Protein AF-A0A1G9J6R0-F1 (afdb_monomer_lite)

Secondary structure (DSSP, 8-state):
--HHHHHHHHS--TTHHHHHHHHHHHHHHHHTTTSS-----PPPHHHHHHHHHHHHHHHTT--HHHHS-TTS---TT--PPPEEEEEEESS--HHHHHHHHHHHHT-S---EEEEEEE--SSTHHHHHHHHH--TTEEEEE--S---HHHHHHHHHHH---SEEEEEEBTBEE-TTHHHHHHHHHHHH--SEEEEEEEEE-TTS--EEEEE-PPSP-HHHHHH---SGGGEEEEHHHHHHH---GGGTTSHHHHHHHHS-STTEEEEEEEEEEEE--SSPPHHHHHHHHHHHHHHHHHTT--EEEEE-TT-S-EEEEESS-HHHH-TTEEEEEEEEE-TTSBEEESEE-TT-PBTTTT-BTT---GGGGGGS-EE-SEE-GGGEEE-GGGHHHHHHHHSS-GGG----S-TTHHHHHHHHHHHHHHTT-EEEEEEEEEEE---

Foldseek 3Di:
DDPVVVLCPPVQPCCPVVVLVVVVVVVVVVVVPPPDADDDDADDPSVLVLLLVLLVCLVVVDDNCVSSDVSAAFDPPQHQWAEEEEEEDDPDPVVLQVQAVVLVVLASRDRYAYEYHYPDPDCPSVVVQVVVVDPSYDYDDDPPPDAPLVSVLVVLVPDPTQKYWYAYRNKHFRNHQSVLVSSCCRNQVFQKEFEWAWAADPVRPGTHQTGQDDWDWPQLLLWAPPGRNGMMGGSVLCNVQGFDPLLSLARSSLSVLPGDPVRYYYDRDHGMHDYDPDDRDPSNLVSSLVSSVVSLVVVVQAWDWDDDPPARTIDIQGVVHCCVRPVQAFKEWEFEAEPQQFGPFFAAAPVLDGPRGRPHLPDQGRSRVSQGKTWGLFTFQQGMDGDPVLQVVVCVLPVDGPVPDDDADDPCRSVSRNVSSVVSVVVRHTYMYHHVGYDYHYD

Radius of gyration: 23.38 Å; chains: 1; bounding box: 55×57×65 Å

pLDDT: mean 85.37, std 16.88, range [27.47, 98.69]

Structure (mmCIF, N/CA/C/O backbone):
data_AF-A0A1G9J6R0-F1
#
_entry.id   AF-A0A1G9J6R0-F1
#
loop_
_atom_site.group_PDB
_atom_site.id
_atom_site.type_symbol
_atom_site.label_atom_id
_atom_site.label_alt_id
_atom_site.label_comp_id
_atom_site.label_asym_id
_atom_site.label_entity_id
_atom_site.label_seq_id
_atom_site.pdbx_PDB_ins_code
_atom_site.Cartn_x
_atom_site.Cartn_y
_atom_site.Cartn_z
_atom_site.occupancy
_atom_site.B_iso_or_equiv
_atom_site.auth_seq_id
_atom_site.auth_comp_id
_atom_site.auth_asym_id
_atom_site.auth_atom_id
_atom_site.pdbx_PDB_model_num
ATOM 1 N N . MET A 1 1 ? 15.965 -35.651 -3.990 1.00 34.91 1 MET A N 1
ATOM 2 C CA . MET A 1 1 ? 14.564 -35.198 -3.801 1.00 34.91 1 MET A CA 1
ATOM 3 C C . MET A 1 1 ? 14.195 -34.378 -5.026 1.00 34.91 1 MET A C 1
ATOM 5 O O . MET A 1 1 ? 15.041 -33.604 -5.448 1.00 34.91 1 MET A O 1
ATOM 9 N N . SER A 1 2 ? 13.037 -34.594 -5.660 1.00 28.12 2 SER A N 1
ATOM 10 C CA . SER A 1 2 ? 12.699 -33.848 -6.886 1.00 28.12 2 SER A CA 1
ATOM 11 C C . SER A 1 2 ? 12.472 -32.358 -6.573 1.00 28.12 2 SER A C 1
ATOM 13 O O . SER A 1 2 ? 12.032 -32.053 -5.461 1.00 28.12 2 SER A O 1
ATOM 15 N N . PRO A 1 3 ? 12.707 -31.434 -7.525 1.00 33.81 3 PRO A N 1
ATOM 16 C CA . PRO A 1 3 ? 12.384 -30.007 -7.370 1.00 33.81 3 PRO A CA 1
ATOM 17 C C . PRO A 1 3 ? 10.922 -29.776 -6.937 1.00 33.81 3 PRO A C 1
ATOM 19 O O . PRO A 1 3 ? 10.623 -28.934 -6.096 1.00 33.81 3 PRO A O 1
ATOM 22 N N . ILE A 1 4 ? 10.016 -30.647 -7.397 1.00 36.84 4 ILE A N 1
ATOM 23 C CA . ILE A 1 4 ? 8.587 -30.677 -7.041 1.00 36.84 4 ILE A CA 1
ATOM 24 C C . ILE A 1 4 ? 8.351 -31.043 -5.558 1.00 36.84 4 ILE A C 1
ATOM 26 O O . ILE A 1 4 ? 7.347 -30.668 -4.958 1.00 36.84 4 ILE A O 1
ATOM 30 N N . GLY A 1 5 ? 9.284 -31.745 -4.915 1.00 27.47 5 GLY A N 1
ATOM 31 C CA . GLY A 1 5 ? 9.237 -32.024 -3.479 1.00 27.47 5 GLY A CA 1
ATOM 32 C C . GLY A 1 5 ? 9.524 -30.797 -2.605 1.00 27.47 5 GLY A C 1
ATOM 33 O O . GLY A 1 5 ? 8.949 -30.687 -1.524 1.00 27.47 5 GLY A O 1
ATOM 34 N N . MET A 1 6 ? 10.350 -29.852 -3.075 1.00 37.12 6 MET A N 1
ATOM 35 C CA . MET A 1 6 ? 10.594 -28.577 -2.378 1.00 37.12 6 MET A CA 1
ATOM 36 C C . MET A 1 6 ? 9.398 -27.621 -2.491 1.00 37.12 6 MET A C 1
ATOM 38 O O . MET A 1 6 ? 9.061 -26.964 -1.502 1.00 37.12 6 MET A O 1
ATOM 42 N N . ILE A 1 7 ? 8.688 -27.635 -3.632 1.00 38.56 7 ILE A N 1
ATOM 43 C CA . ILE A 1 7 ? 7.380 -26.970 -3.821 1.00 38.56 7 ILE A CA 1
ATOM 44 C C . ILE A 1 7 ? 6.428 -27.371 -2.686 1.00 38.56 7 ILE A C 1
ATOM 46 O O . ILE A 1 7 ? 5.790 -26.531 -2.056 1.00 38.56 7 ILE A O 1
ATOM 50 N N . ARG A 1 8 ? 6.397 -28.660 -2.338 1.00 38.09 8 ARG A N 1
ATOM 51 C CA . ARG A 1 8 ? 5.442 -29.208 -1.372 1.00 38.09 8 ARG A CA 1
ATOM 52 C C . ARG A 1 8 ? 5.692 -28.827 0.089 1.00 38.09 8 ARG A C 1
ATOM 54 O O . ARG A 1 8 ? 4.780 -29.006 0.883 1.00 38.09 8 ARG A O 1
ATOM 61 N N . ASN A 1 9 ? 6.870 -28.314 0.447 1.00 32.31 9 ASN A N 1
ATOM 62 C CA . ASN A 1 9 ? 7.177 -27.873 1.817 1.00 32.31 9 ASN A CA 1
ATOM 63 C C . ASN A 1 9 ? 7.265 -26.346 1.960 1.00 32.31 9 ASN A C 1
ATOM 65 O O . ASN A 1 9 ? 7.097 -25.849 3.070 1.00 32.31 9 ASN A O 1
ATOM 69 N N . LYS A 1 10 ? 7.491 -25.597 0.869 1.00 39.00 10 LYS A N 1
ATOM 70 C CA . LYS A 1 10 ? 7.489 -24.122 0.892 1.00 39.00 10 LYS A CA 1
ATOM 71 C C . LYS A 1 10 ? 6.148 -23.501 0.473 1.00 39.00 10 LYS A C 1
ATOM 73 O O . LYS A 1 10 ? 5.807 -22.447 0.992 1.00 39.00 10 LYS A O 1
ATOM 78 N N . ILE A 1 11 ? 5.367 -24.153 -0.398 1.00 37.03 11 ILE A N 1
ATOM 79 C CA . ILE A 1 11 ? 4.126 -23.591 -0.979 1.00 37.03 11 ILE A CA 1
ATOM 80 C C . ILE A 1 11 ? 2.847 -24.121 -0.288 1.00 37.03 11 ILE A C 1
ATOM 82 O O . ILE A 1 11 ? 1.779 -23.531 -0.415 1.00 37.03 11 ILE A O 1
ATOM 86 N N . THR A 1 12 ? 2.914 -25.197 0.507 1.00 30.14 12 THR A N 1
ATOM 87 C CA . THR A 1 12 ? 1.720 -25.822 1.131 1.00 30.14 12 THR A CA 1
ATOM 88 C C . THR A 1 12 ? 1.207 -25.160 2.403 1.00 30.14 12 THR A C 1
ATOM 90 O O . THR A 1 12 ? 0.234 -25.650 2.983 1.00 30.14 12 THR A O 1
ATOM 93 N N . SER A 1 13 ? 1.764 -24.037 2.853 1.00 30.78 13 SER A N 1
ATOM 94 C CA . SER A 1 13 ? 1.116 -23.322 3.943 1.00 30.78 13 SER A CA 1
ATOM 95 C C . SER A 1 13 ? 0.007 -22.432 3.369 1.00 30.78 13 SER A C 1
ATOM 97 O O . SER A 1 13 ? 0.183 -21.267 3.057 1.00 30.78 13 SER A O 1
ATOM 99 N N . ALA A 1 14 ? -1.224 -22.944 3.375 1.00 28.17 14 ALA A N 1
ATOM 100 C CA . ALA A 1 14 ? -2.403 -22.089 3.561 1.00 28.17 14 ALA A CA 1
ATOM 101 C C . ALA A 1 14 ? -2.305 -21.270 4.879 1.00 28.17 14 ALA A C 1
ATOM 103 O O . ALA A 1 14 ? -3.072 -20.342 5.112 1.00 28.17 14 ALA A O 1
ATOM 104 N N . GLY A 1 15 ? -1.305 -21.578 5.717 1.00 28.19 15 GLY A N 1
ATOM 105 C CA . GLY A 1 15 ? -0.761 -20.734 6.773 1.00 28.19 15 GLY A CA 1
ATOM 106 C C . GLY A 1 15 ? 0.322 -19.724 6.354 1.00 28.19 15 GLY A C 1
ATOM 107 O O . GLY A 1 15 ? 0.901 -19.151 7.261 1.00 28.19 15 GLY A O 1
ATOM 108 N N . ALA A 1 16 ? 0.612 -19.469 5.069 1.00 36.78 16 ALA A N 1
ATOM 109 C CA . ALA A 1 16 ? 1.646 -18.526 4.602 1.00 36.78 16 ALA A CA 1
ATOM 110 C C . ALA A 1 16 ? 1.308 -17.075 4.951 1.00 36.78 16 ALA A C 1
ATOM 112 O O . ALA A 1 16 ? 2.159 -16.378 5.487 1.00 36.78 16 ALA A O 1
ATOM 113 N N . LYS A 1 17 ? 0.037 -16.662 4.810 1.00 35.50 17 LYS A N 1
ATOM 114 C CA . LYS A 1 17 ? -0.432 -15.379 5.368 1.00 35.50 17 LYS A CA 1
ATOM 115 C C . LYS A 1 17 ? -0.157 -15.300 6.865 1.00 35.50 17 LYS A C 1
ATOM 117 O O . LYS A 1 17 ? 0.331 -14.295 7.359 1.00 35.50 17 LYS A O 1
ATOM 122 N N . GLY A 1 18 ? -0.414 -16.396 7.579 1.00 28.22 18 GLY A N 1
ATOM 123 C CA . GLY A 1 18 ? -0.144 -16.486 9.004 1.00 28.22 18 GLY A CA 1
ATOM 124 C C . GLY A 1 18 ? 1.347 -16.494 9.340 1.00 28.22 18 GLY A C 1
ATOM 125 O O . GLY A 1 18 ? 1.715 -15.867 10.318 1.00 28.22 18 GLY A O 1
ATOM 126 N N . ALA A 1 19 ? 2.190 -17.169 8.560 1.00 28.50 19 ALA A N 1
ATOM 127 C CA . ALA A 1 19 ? 3.615 -17.369 8.805 1.00 28.50 19 ALA A CA 1
ATOM 128 C C . ALA A 1 19 ? 4.455 -16.151 8.397 1.00 28.50 19 ALA A C 1
ATOM 130 O O . ALA A 1 19 ? 5.390 -15.808 9.113 1.00 28.50 19 ALA A O 1
ATOM 131 N N . GLU A 1 20 ? 4.099 -15.459 7.313 1.00 39.81 20 GLU A N 1
ATOM 132 C CA . GLU A 1 20 ? 4.699 -14.179 6.918 1.00 39.81 20 GLU A CA 1
ATOM 133 C C . GLU A 1 20 ? 4.256 -13.054 7.860 1.00 39.81 20 GLU A C 1
ATOM 135 O O . GLU A 1 20 ? 5.108 -12.302 8.328 1.00 39.81 20 GLU A O 1
ATOM 140 N N . GLN A 1 21 ? 2.983 -13.011 8.283 1.00 37.03 21 GLN A N 1
ATOM 141 C CA . GLN A 1 21 ? 2.555 -12.119 9.371 1.00 37.03 21 GLN A CA 1
ATOM 142 C C . GLN A 1 21 ? 3.232 -12.467 10.704 1.00 37.03 21 GLN A C 1
ATOM 144 O O . GLN A 1 21 ? 3.594 -11.559 11.445 1.00 37.03 21 GLN A O 1
ATOM 149 N N . ILE A 1 22 ? 3.455 -13.753 11.012 1.00 36.44 22 ILE A N 1
ATOM 150 C CA . ILE A 1 22 ? 4.231 -14.189 12.187 1.00 36.44 22 ILE A CA 1
ATOM 151 C C . ILE A 1 22 ? 5.694 -13.766 12.049 1.00 36.44 22 ILE A C 1
ATOM 153 O O . ILE A 1 22 ? 6.262 -13.333 13.040 1.00 36.44 22 ILE A O 1
ATOM 157 N N . ARG A 1 23 ? 6.309 -13.839 10.861 1.00 38.47 23 ARG A N 1
ATOM 158 C CA . ARG A 1 23 ? 7.694 -13.398 10.632 1.00 38.47 23 ARG A CA 1
ATOM 159 C C . ARG A 1 23 ? 7.800 -11.880 10.753 1.00 38.47 23 ARG A C 1
ATOM 161 O O . ARG A 1 23 ? 8.673 -11.409 11.465 1.00 38.47 23 ARG A O 1
ATOM 168 N N . ALA A 1 24 ? 6.869 -11.119 10.181 1.00 44.38 24 ALA A N 1
ATOM 169 C CA . ALA A 1 24 ? 6.792 -9.671 10.352 1.00 44.38 24 ALA A CA 1
ATOM 170 C C . ALA A 1 24 ? 6.521 -9.282 11.816 1.00 44.38 24 ALA A C 1
ATOM 172 O O . ALA A 1 24 ? 7.163 -8.377 12.338 1.00 44.38 24 ALA A O 1
ATOM 173 N N . ALA A 1 25 ? 5.625 -9.982 12.519 1.00 41.75 25 ALA A N 1
ATOM 174 C CA . ALA A 1 25 ? 5.365 -9.775 13.944 1.00 41.75 25 ALA A CA 1
ATOM 175 C C . ALA A 1 25 ? 6.567 -10.172 14.817 1.00 41.75 25 ALA A C 1
ATOM 177 O O . ALA A 1 25 ? 6.884 -9.468 15.772 1.00 41.75 25 ALA A O 1
ATOM 178 N N . ALA A 1 26 ? 7.271 -11.250 14.466 1.00 38.69 26 ALA A N 1
ATOM 179 C CA . ALA A 1 26 ? 8.483 -11.704 15.133 1.00 38.69 26 ALA A CA 1
ATOM 180 C C . ALA A 1 26 ? 9.632 -10.723 14.908 1.00 38.69 26 ALA A C 1
ATOM 182 O O . ALA A 1 26 ? 10.275 -10.375 15.884 1.00 38.69 26 ALA A O 1
ATOM 183 N N . VAL A 1 27 ? 9.832 -10.200 13.691 1.00 47.47 27 VAL A N 1
ATOM 184 C CA . VAL A 1 27 ? 10.831 -9.157 13.391 1.00 47.47 27 VAL A CA 1
ATOM 185 C C . VAL A 1 27 ? 10.479 -7.838 14.090 1.00 47.47 27 VAL A C 1
ATOM 187 O O . VAL A 1 27 ? 11.355 -7.208 14.682 1.00 47.47 27 VAL A O 1
ATOM 190 N N . ARG A 1 28 ? 9.193 -7.450 14.135 1.00 52.28 28 ARG A N 1
ATOM 191 C CA . ARG A 1 28 ? 8.708 -6.330 14.971 1.00 52.28 28 ARG A CA 1
ATOM 192 C C . ARG A 1 28 ? 9.002 -6.573 16.461 1.00 52.28 28 ARG A C 1
ATOM 194 O O . ARG A 1 28 ? 9.319 -5.630 17.183 1.00 52.28 28 ARG A O 1
ATOM 201 N N . ALA A 1 29 ? 8.936 -7.824 16.920 1.00 41.50 29 ALA A N 1
ATOM 202 C CA . ALA A 1 29 ? 9.225 -8.226 18.296 1.00 41.50 29 ALA A CA 1
ATOM 203 C C . ALA A 1 29 ? 10.722 -8.454 18.600 1.00 41.50 29 ALA A C 1
ATOM 205 O O . ALA A 1 29 ? 11.106 -8.330 19.758 1.00 41.50 29 ALA A O 1
ATOM 206 N N . THR A 1 30 ? 11.592 -8.749 17.629 1.00 40.38 30 THR A N 1
ATOM 207 C CA . THR A 1 30 ? 13.055 -8.829 17.824 1.00 40.38 30 THR A CA 1
ATOM 208 C C . THR A 1 30 ? 13.716 -7.463 17.722 1.00 40.38 30 THR A C 1
ATOM 210 O O . THR A 1 30 ? 14.608 -7.180 18.525 1.00 40.38 30 THR A O 1
ATOM 213 N N . ALA A 1 31 ? 13.212 -6.569 16.861 1.00 44.91 31 ALA A N 1
ATOM 214 C CA . ALA A 1 31 ? 13.584 -5.151 16.872 1.00 44.91 31 ALA A CA 1
ATOM 215 C C . ALA A 1 31 ? 13.357 -4.508 18.260 1.00 44.91 31 ALA A C 1
ATOM 217 O O . ALA A 1 31 ? 14.137 -3.658 18.682 1.00 44.91 31 ALA A O 1
ATOM 218 N N . ARG A 1 32 ? 12.355 -4.992 19.015 1.00 45.03 32 ARG A N 1
ATOM 219 C CA . ARG A 1 32 ? 12.032 -4.607 20.406 1.00 45.03 32 ARG A CA 1
ATOM 220 C C . ARG A 1 32 ? 13.169 -4.833 21.411 1.00 45.03 32 ARG A C 1
ATOM 222 O O . ARG A 1 32 ? 13.222 -4.136 22.415 1.00 45.03 32 ARG A O 1
ATOM 229 N N . ASN A 1 33 ? 14.040 -5.820 21.192 1.00 38.44 33 ASN A N 1
ATOM 230 C CA . ASN A 1 33 ? 14.981 -6.280 22.222 1.00 38.44 33 ASN A CA 1
ATOM 231 C C . ASN A 1 33 ? 16.443 -5.898 21.964 1.00 38.44 33 ASN A C 1
ATOM 233 O O . ASN A 1 33 ? 17.295 -6.263 22.771 1.00 38.44 33 ASN A O 1
ATOM 237 N N . GLY A 1 34 ? 16.763 -5.217 20.855 1.00 44.31 34 GLY A N 1
ATOM 238 C CA . GLY A 1 34 ? 18.144 -4.839 20.520 1.00 44.31 34 GLY A CA 1
ATOM 239 C C . GLY A 1 34 ? 19.125 -6.019 20.424 1.00 44.31 34 GLY A C 1
ATOM 240 O O . GLY A 1 34 ? 20.333 -5.808 20.482 1.00 44.31 34 GLY A O 1
ATOM 241 N N . LYS A 1 35 ? 18.626 -7.262 20.327 1.00 44.59 35 LYS A N 1
ATOM 242 C CA . LYS A 1 35 ? 19.454 -8.475 20.403 1.00 44.59 35 LYS A CA 1
ATOM 243 C C . LYS A 1 35 ? 20.011 -8.924 19.056 1.00 44.59 35 LYS A C 1
ATOM 245 O O . LYS A 1 35 ? 21.059 -9.555 19.064 1.00 44.59 35 LYS A O 1
ATOM 250 N N . GLU A 1 36 ? 19.391 -8.554 17.933 1.00 51.53 36 GLU A N 1
ATOM 251 C CA . GLU A 1 36 ? 19.944 -8.820 16.599 1.00 51.53 36 GLU A CA 1
ATOM 252 C C . GLU A 1 36 ? 19.675 -7.648 15.639 1.00 51.53 36 GLU A C 1
ATOM 254 O O . GLU A 1 36 ? 18.545 -7.153 15.578 1.00 51.53 36 GLU A O 1
ATOM 259 N N . PRO A 1 37 ? 20.696 -7.162 14.908 1.00 64.81 37 PRO A N 1
ATOM 260 C CA . PRO A 1 37 ? 20.499 -6.176 13.854 1.00 64.81 37 PRO A CA 1
ATOM 261 C C . PRO A 1 37 ? 19.669 -6.792 12.722 1.00 64.81 37 PRO A C 1
ATOM 263 O O . PRO A 1 37 ? 19.922 -7.924 12.318 1.00 64.81 37 PRO A O 1
ATOM 266 N N . TYR A 1 38 ? 18.692 -6.044 12.200 1.00 78.88 38 TYR A N 1
ATOM 267 C CA . TYR A 1 38 ? 17.959 -6.446 10.999 1.00 78.88 38 TYR A CA 1
ATOM 268 C C . TYR A 1 38 ? 18.942 -6.766 9.866 1.00 78.88 38 TYR A C 1
ATOM 270 O O . TYR A 1 38 ? 19.818 -5.956 9.554 1.00 78.88 38 TYR A O 1
ATOM 278 N N . ALA A 1 39 ? 18.770 -7.934 9.255 1.00 80.19 39 ALA A N 1
ATOM 279 C CA . ALA A 1 39 ? 19.474 -8.349 8.057 1.00 80.19 39 ALA A CA 1
ATOM 280 C C . ALA A 1 39 ? 18.434 -8.843 7.052 1.00 80.19 39 ALA A C 1
ATOM 282 O O . ALA A 1 39 ? 17.674 -9.768 7.342 1.00 80.19 39 ALA A O 1
ATOM 283 N N . TYR A 1 40 ? 18.387 -8.201 5.889 1.00 86.00 40 TYR A N 1
ATOM 284 C CA . TYR A 1 40 ? 17.608 -8.706 4.769 1.00 86.00 40 TYR A CA 1
ATOM 285 C C . TYR A 1 40 ? 18.261 -9.992 4.248 1.00 86.00 40 TYR A C 1
ATOM 287 O O . TYR A 1 40 ? 19.465 -10.022 3.982 1.00 86.00 40 TYR A O 1
ATOM 295 N N . GLU A 1 41 ? 17.464 -11.049 4.129 1.00 86.19 41 GLU A N 1
ATOM 296 C CA . GLU A 1 41 ? 17.871 -12.324 3.546 1.00 86.19 41 GLU A CA 1
ATOM 297 C C . GLU A 1 41 ? 17.357 -12.383 2.110 1.00 86.19 41 GLU A C 1
ATOM 299 O O . GLU A 1 41 ? 16.156 -12.530 1.879 1.00 86.19 41 GLU A O 1
ATOM 304 N N . GLU A 1 42 ? 18.271 -12.272 1.150 1.00 87.06 42 GLU A N 1
ATOM 305 C CA . GLU A 1 42 ? 17.945 -12.451 -0.262 1.00 87.06 42 GLU A CA 1
ATOM 306 C C . GLU A 1 42 ? 17.453 -13.891 -0.519 1.00 87.06 42 GLU A C 1
ATOM 308 O O . GLU A 1 42 ? 17.949 -14.833 0.119 1.00 87.06 42 GLU A O 1
ATOM 313 N N . PRO A 1 43 ? 16.489 -14.108 -1.437 1.00 90.38 43 PRO A N 1
ATOM 314 C CA . PRO A 1 43 ? 16.111 -15.456 -1.838 1.00 90.38 43 PRO A CA 1
ATOM 315 C C . PRO A 1 43 ? 17.331 -16.266 -2.297 1.00 90.38 43 PRO A C 1
ATOM 317 O O . PRO A 1 43 ? 18.197 -15.771 -3.013 1.00 90.38 43 PRO A O 1
ATOM 320 N N . SER A 1 44 ? 17.397 -17.538 -1.897 1.00 93.25 44 SER A N 1
ATOM 321 C CA . SER A 1 44 ? 18.478 -18.441 -2.315 1.00 93.25 44 SER A CA 1
ATOM 322 C C . SER A 1 44 ? 18.516 -18.602 -3.837 1.00 93.25 44 SER A C 1
ATOM 324 O O . SER A 1 44 ? 17.454 -18.628 -4.457 1.00 93.25 44 SER A O 1
ATOM 326 N N . GLU A 1 45 ? 19.692 -18.855 -4.416 1.00 93.75 45 GLU A N 1
ATOM 327 C CA . GLU A 1 45 ? 19.860 -19.089 -5.863 1.00 93.75 45 GLU A CA 1
ATOM 328 C C . GLU A 1 45 ? 18.888 -20.143 -6.420 1.00 93.75 45 GLU A C 1
ATOM 330 O O . GLU A 1 45 ? 18.269 -19.912 -7.451 1.00 93.75 45 GLU A O 1
ATOM 335 N N . ASP A 1 46 ? 18.645 -21.241 -5.693 1.00 93.81 46 ASP A N 1
ATOM 336 C CA . ASP A 1 46 ? 17.665 -22.268 -6.084 1.00 93.81 46 ASP A CA 1
ATOM 337 C C . ASP A 1 46 ? 16.237 -21.718 -6.257 1.00 93.81 46 ASP A C 1
ATOM 339 O O . ASP A 1 46 ? 15.476 -22.191 -7.099 1.00 93.81 46 ASP A O 1
ATOM 343 N N . VAL A 1 47 ? 15.851 -20.733 -5.438 1.00 92.19 47 VAL A N 1
ATOM 344 C CA . VAL A 1 47 ? 14.533 -20.083 -5.520 1.00 92.19 47 VAL A CA 1
ATOM 345 C C . VAL A 1 47 ? 14.494 -19.144 -6.718 1.00 92.19 47 VAL A C 1
ATOM 347 O O . VAL A 1 47 ? 13.511 -19.166 -7.451 1.00 92.19 47 VAL A O 1
ATOM 350 N N . LEU A 1 48 ? 15.557 -18.370 -6.942 1.00 94.31 48 LEU A N 1
ATOM 351 C CA . LEU A 1 48 ? 15.644 -17.452 -8.078 1.00 94.31 48 LEU A CA 1
ATOM 352 C C . LEU A 1 48 ? 15.617 -18.216 -9.412 1.00 94.31 48 LEU A C 1
ATOM 354 O O . LEU A 1 48 ? 14.770 -17.933 -10.254 1.00 94.31 48 LEU A O 1
ATOM 358 N N . LEU A 1 49 ? 16.429 -19.270 -9.549 1.00 95.06 49 LEU A N 1
ATOM 359 C CA . LEU A 1 49 ? 16.439 -20.156 -10.723 1.00 95.06 49 LEU A CA 1
ATOM 360 C C . LEU A 1 49 ? 15.083 -20.837 -10.949 1.00 95.06 49 LEU A C 1
ATOM 362 O O . LEU A 1 49 ? 14.637 -21.015 -12.083 1.00 95.06 49 LEU A O 1
ATOM 366 N N . MET A 1 50 ? 14.402 -21.230 -9.869 1.00 93.12 50 MET A N 1
ATOM 367 C CA . MET A 1 50 ? 13.053 -21.783 -9.961 1.00 93.12 50 MET A CA 1
ATOM 368 C C . MET A 1 50 ? 12.056 -20.744 -10.492 1.00 93.12 50 MET A C 1
ATOM 370 O O . MET A 1 50 ? 11.238 -21.083 -11.346 1.00 93.12 50 MET A O 1
ATOM 374 N N . GLN A 1 51 ? 12.100 -19.505 -9.995 1.00 95.62 51 GLN A N 1
ATOM 375 C CA . GLN A 1 51 ? 11.232 -18.424 -10.467 1.00 95.62 51 GLN A CA 1
ATOM 376 C C . GLN A 1 51 ? 11.485 -18.103 -11.943 1.00 95.62 51 GLN A C 1
ATOM 378 O O . GLN A 1 51 ? 10.521 -17.982 -12.697 1.00 95.62 51 GLN A O 1
ATOM 383 N N . GLU A 1 52 ? 12.748 -18.051 -12.369 1.00 96.50 52 GLU A N 1
ATOM 384 C CA . GLU A 1 52 ? 13.132 -17.860 -13.774 1.00 96.50 52 GLU A CA 1
ATOM 385 C C . GLU A 1 52 ? 12.556 -18.965 -14.666 1.00 96.50 52 GLU A C 1
ATOM 387 O O . GLU A 1 52 ? 11.862 -18.669 -15.637 1.00 96.50 52 GLU A O 1
ATOM 392 N N . ASN A 1 53 ? 12.731 -20.238 -14.289 1.00 95.50 53 ASN A N 1
ATOM 393 C CA . ASN A 1 53 ? 12.180 -21.368 -15.042 1.00 95.50 53 ASN A CA 1
ATOM 394 C C . ASN A 1 53 ? 10.647 -21.297 -15.153 1.00 95.50 53 ASN A C 1
ATOM 396 O O . ASN A 1 53 ? 10.073 -21.547 -16.212 1.00 95.50 53 ASN A O 1
ATOM 400 N N . ILE A 1 54 ? 9.968 -20.931 -14.062 1.00 95.00 54 ILE A N 1
ATOM 401 C CA . ILE A 1 54 ? 8.516 -20.729 -14.072 1.00 95.00 54 ILE A CA 1
ATOM 402 C C . ILE A 1 54 ? 8.150 -19.570 -15.001 1.00 95.00 54 ILE A C 1
ATOM 404 O O . ILE A 1 54 ? 7.226 -19.710 -15.800 1.00 95.00 54 ILE A O 1
ATOM 408 N N . SER A 1 55 ? 8.863 -18.445 -14.924 1.00 95.81 55 SER A N 1
ATOM 409 C CA . SER A 1 55 ? 8.620 -17.283 -15.779 1.00 95.81 55 SER A CA 1
ATOM 410 C C . SER A 1 55 ? 8.789 -17.619 -17.260 1.00 95.81 55 SER A C 1
ATOM 412 O O . SER A 1 55 ? 7.985 -17.160 -18.068 1.00 95.81 55 SER A O 1
ATOM 414 N N . GLU A 1 56 ? 9.801 -18.406 -17.625 1.00 96.00 56 GLU A N 1
ATOM 415 C CA . GLU A 1 56 ? 10.025 -18.853 -19.003 1.00 96.00 56 GLU A CA 1
ATOM 416 C C . GLU A 1 56 ? 8.870 -19.721 -19.503 1.00 96.00 56 GLU A C 1
ATOM 418 O O . GLU A 1 56 ? 8.298 -19.442 -20.553 1.00 96.00 56 GLU A O 1
ATOM 423 N N . ARG A 1 57 ? 8.446 -20.708 -18.710 1.00 95.56 57 ARG A N 1
ATOM 424 C CA . ARG A 1 57 ? 7.322 -21.589 -19.063 1.00 95.56 57 ARG A CA 1
ATOM 425 C C . ARG A 1 57 ? 6.005 -20.828 -19.217 1.00 95.56 57 ARG A C 1
ATOM 427 O O . ARG A 1 57 ? 5.227 -21.099 -20.128 1.00 95.56 57 ARG A O 1
ATOM 434 N N . LEU A 1 58 ? 5.758 -19.843 -18.350 1.00 94.00 58 LEU A N 1
ATOM 435 C CA . LEU A 1 58 ? 4.598 -18.953 -18.468 1.00 94.00 58 LEU A CA 1
ATOM 436 C C . LEU A 1 58 ? 4.652 -18.118 -19.756 1.00 94.00 58 LEU A C 1
ATOM 438 O O . LEU A 1 58 ? 3.629 -17.978 -20.425 1.00 94.00 58 LEU A O 1
ATOM 442 N N . ARG A 1 59 ? 5.832 -17.609 -20.135 1.00 92.00 59 ARG A N 1
ATOM 443 C CA . ARG A 1 59 ? 6.047 -16.888 -21.403 1.00 92.00 59 ARG A CA 1
ATOM 444 C C . ARG A 1 59 ? 5.822 -17.784 -22.623 1.00 92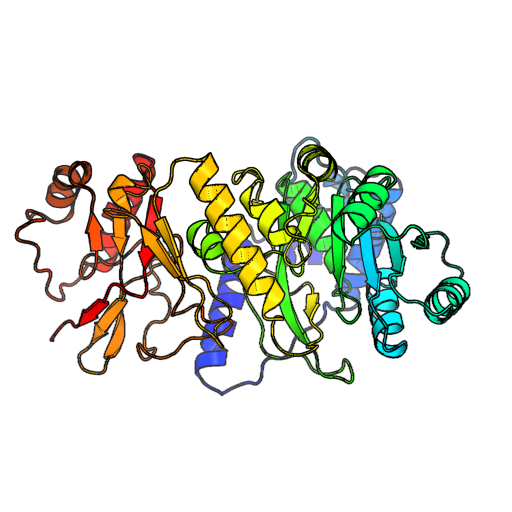.00 59 ARG A C 1
ATOM 446 O O . ARG A 1 59 ? 5.280 -17.327 -23.624 1.00 92.00 59 ARG A O 1
ATOM 453 N N . GLU A 1 60 ? 6.192 -19.059 -22.540 1.00 94.00 60 GLU A N 1
ATOM 454 C CA . GLU A 1 60 ? 5.930 -20.063 -23.583 1.00 94.00 60 GLU A CA 1
ATOM 455 C C . GLU A 1 60 ? 4.441 -20.450 -23.698 1.00 94.00 60 GLU A C 1
ATOM 457 O O . GLU A 1 60 ? 4.059 -21.208 -24.592 1.00 94.00 60 GLU A O 1
ATOM 462 N N . GLY A 1 61 ? 3.578 -19.894 -22.840 1.00 92.06 61 GLY A N 1
ATOM 463 C CA . GLY A 1 61 ? 2.129 -20.071 -22.888 1.00 92.06 61 GLY A CA 1
ATOM 464 C C . GLY A 1 61 ? 1.615 -21.245 -22.059 1.00 92.06 61 GLY A C 1
ATOM 465 O O . GLY A 1 61 ? 0.453 -21.632 -22.212 1.00 92.06 61 GLY A O 1
ATOM 466 N N . GLU A 1 62 ? 2.438 -21.824 -21.178 1.00 93.00 62 GLU A N 1
ATOM 467 C CA . GLU A 1 62 ? 1.951 -22.829 -20.237 1.00 93.00 62 GLU A CA 1
ATOM 468 C C . GLU A 1 62 ? 0.938 -22.237 -19.246 1.00 93.00 62 GLU A C 1
ATOM 470 O O . GLU A 1 62 ? 1.018 -21.085 -18.815 1.00 93.00 62 GLU A O 1
ATOM 475 N N . ILE A 1 63 ? -0.030 -23.063 -18.848 1.00 89.62 63 ILE A N 1
ATOM 476 C CA . ILE A 1 63 ? -1.128 -22.639 -17.979 1.00 89.62 63 ILE A CA 1
ATOM 477 C C . ILE A 1 63 ? -0.589 -22.402 -16.555 1.00 89.62 63 ILE A C 1
ATOM 479 O O . ILE A 1 63 ? 0.027 -23.303 -15.982 1.00 89.62 63 ILE A O 1
ATOM 483 N N . PRO A 1 64 ? -0.878 -21.261 -15.901 1.00 90.69 64 PRO A N 1
ATOM 484 C CA . PRO A 1 64 ? -0.346 -20.965 -14.568 1.00 90.69 64 PRO A CA 1
ATOM 485 C C . PRO A 1 64 ? -0.550 -22.070 -13.527 1.00 90.69 64 PRO A C 1
ATOM 487 O O . PRO A 1 64 ? 0.368 -22.396 -12.774 1.00 90.69 64 PRO A O 1
ATOM 490 N N . SER A 1 65 ? -1.718 -22.718 -13.521 1.00 87.31 65 SER A N 1
ATOM 491 C CA . SER A 1 65 ? -2.021 -23.808 -12.588 1.00 87.31 65 SER A CA 1
ATOM 492 C C . SER A 1 65 ? -1.173 -25.069 -12.798 1.00 87.31 65 SER A C 1
ATOM 494 O O . SER A 1 65 ? -1.003 -25.838 -11.851 1.00 87.31 65 SER A O 1
ATOM 496 N N . SER A 1 66 ? -0.649 -25.318 -14.007 1.00 87.50 66 SER A N 1
ATOM 497 C CA . SER A 1 66 ? 0.240 -26.463 -14.263 1.00 87.50 66 SER A CA 1
ATOM 498 C C . SER A 1 66 ? 1.681 -26.177 -13.852 1.00 87.50 66 SER A C 1
ATOM 500 O O . SER A 1 66 ? 2.369 -27.083 -13.385 1.00 87.50 66 SER A O 1
ATOM 502 N N . VAL A 1 67 ? 2.132 -24.929 -13.996 1.00 89.12 67 VAL A N 1
ATOM 503 C CA . VAL A 1 67 ? 3.517 -24.529 -13.715 1.00 89.12 67 VAL A CA 1
ATOM 504 C C . VAL A 1 67 ? 3.737 -24.250 -12.224 1.00 89.12 67 VAL A C 1
ATOM 506 O O . VAL A 1 67 ? 4.715 -24.725 -11.650 1.00 89.12 67 VAL A O 1
ATOM 509 N N . LEU A 1 68 ? 2.809 -23.535 -11.577 1.00 85.94 68 LEU A N 1
ATOM 510 C CA . LEU A 1 68 ? 2.902 -23.145 -10.160 1.00 85.94 68 LEU A CA 1
ATOM 511 C C . LEU A 1 68 ? 2.489 -24.268 -9.191 1.00 85.94 68 LEU A C 1
ATOM 513 O O . LEU A 1 68 ? 2.763 -24.200 -7.991 1.00 85.94 68 LEU A O 1
ATOM 517 N N . GLY A 1 69 ? 1.861 -25.321 -9.716 1.00 77.94 69 GLY A N 1
ATOM 518 C CA . GLY A 1 69 ? 1.400 -26.477 -8.957 1.00 77.94 69 GLY A CA 1
ATOM 519 C C . GLY A 1 69 ? 0.005 -26.299 -8.351 1.00 77.94 69 GLY A C 1
ATOM 520 O O . GLY A 1 69 ? -0.432 -25.210 -7.989 1.00 77.94 69 GLY A O 1
ATOM 521 N N . SER A 1 70 ? -0.700 -27.420 -8.186 1.00 71.38 70 SER A N 1
ATOM 522 C CA . SER A 1 70 ? -2.112 -27.459 -7.780 1.00 71.38 70 SER A CA 1
ATOM 523 C C . SER A 1 70 ? -2.388 -27.072 -6.321 1.00 71.38 70 SER A C 1
ATOM 525 O O . SER A 1 70 ? -3.547 -26.998 -5.923 1.00 71.38 70 SER A O 1
ATOM 527 N N . SER A 1 71 ? -1.354 -26.890 -5.493 1.00 72.50 71 SER A N 1
ATOM 528 C CA . SER A 1 71 ? -1.504 -26.453 -4.097 1.00 72.50 71 SER A CA 1
ATOM 529 C C . SER A 1 71 ? -1.707 -24.948 -3.960 1.00 72.50 71 SER A C 1
ATOM 531 O O . SER A 1 71 ? -2.148 -24.493 -2.907 1.00 72.50 71 SER A O 1
ATOM 533 N N . LEU A 1 72 ? -1.367 -24.178 -4.994 1.00 80.56 72 LEU A N 1
ATOM 534 C CA . LEU A 1 72 ? -1.545 -22.739 -4.990 1.00 80.56 72 LEU A CA 1
ATOM 535 C C . LEU A 1 72 ? -2.941 -22.402 -5.521 1.00 80.56 72 LEU A C 1
ATOM 537 O O . LEU A 1 72 ? -3.307 -22.787 -6.630 1.00 80.56 72 LEU A O 1
ATOM 541 N N . TYR A 1 73 ? -3.729 -21.675 -4.733 1.00 86.25 73 TYR A N 1
ATOM 542 C CA . TYR A 1 73 ? -4.998 -21.146 -5.221 1.00 86.25 73 TYR A CA 1
ATOM 543 C C . TYR A 1 73 ? -4.725 -20.028 -6.228 1.00 86.25 73 TYR A C 1
ATOM 545 O O . TYR A 1 73 ? -4.088 -19.043 -5.877 1.00 86.25 73 TYR A O 1
ATOM 553 N N . LEU A 1 74 ? -5.240 -20.164 -7.446 1.00 89.38 74 LEU A N 1
ATOM 554 C CA . LEU A 1 74 ? -5.224 -19.129 -8.476 1.00 89.38 74 LEU A CA 1
ATOM 555 C C . LEU A 1 74 ? -6.659 -18.770 -8.856 1.00 89.38 74 LEU A C 1
ATOM 557 O O . LEU A 1 74 ? -7.572 -19.594 -8.745 1.00 89.38 74 LEU A O 1
ATOM 561 N N . LYS A 1 75 ? -6.868 -17.545 -9.341 1.00 91.12 75 LYS A N 1
ATOM 562 C CA . LYS A 1 75 ? -8.133 -17.182 -9.984 1.00 91.12 75 LYS A CA 1
ATOM 563 C C . LYS A 1 75 ? -8.338 -18.040 -11.233 1.00 91.12 75 LYS A C 1
ATOM 565 O O . LYS A 1 75 ? -7.383 -18.413 -11.907 1.00 91.12 75 LYS A O 1
ATOM 570 N N . LYS A 1 76 ? -9.601 -18.342 -11.541 1.00 84.44 76 LYS A N 1
ATOM 571 C CA . LYS A 1 76 ? -9.981 -19.241 -12.643 1.00 84.44 76 LYS A CA 1
ATOM 572 C C . LYS A 1 76 ? -9.366 -18.829 -13.987 1.00 84.44 76 LYS A C 1
ATOM 574 O O . LYS A 1 76 ? -8.886 -19.691 -14.710 1.00 84.44 76 LYS A O 1
ATOM 579 N N . ASP A 1 77 ? -9.354 -17.529 -14.266 1.00 86.25 77 ASP A N 1
ATOM 580 C CA . ASP A 1 77 ? -8.844 -16.947 -15.512 1.00 86.25 77 ASP A CA 1
ATOM 581 C C . ASP A 1 77 ? -7.504 -16.222 -15.286 1.00 86.25 77 ASP A C 1
ATOM 583 O O . ASP A 1 77 ? -7.179 -15.250 -15.967 1.00 86.25 77 ASP A O 1
ATOM 587 N N . ALA A 1 78 ? -6.738 -16.665 -14.279 1.00 90.31 78 ALA A N 1
ATOM 588 C CA . ALA A 1 78 ? -5.428 -16.109 -13.978 1.00 90.31 78 ALA A CA 1
ATOM 589 C C . ALA A 1 78 ? -4.505 -16.233 -15.192 1.00 90.31 78 ALA A C 1
ATOM 591 O O . ALA A 1 78 ? -4.335 -17.314 -15.759 1.00 90.31 78 ALA A O 1
ATOM 592 N N . ARG A 1 79 ? -3.877 -15.115 -15.546 1.00 92.69 79 ARG A N 1
ATOM 593 C CA . ARG A 1 79 ? -2.874 -15.028 -16.602 1.00 92.69 79 ARG A CA 1
ATOM 594 C C . ARG A 1 79 ? -1.642 -14.287 -16.080 1.00 92.69 79 ARG A C 1
ATOM 596 O O . ARG A 1 79 ? -1.808 -13.403 -15.234 1.00 92.69 79 ARG A O 1
ATOM 603 N N . PRO A 1 80 ? -0.439 -14.633 -16.561 1.00 94.56 80 PRO A N 1
ATOM 604 C CA . PRO A 1 80 ? 0.766 -13.875 -16.248 1.00 94.56 80 PRO A CA 1
ATOM 605 C C . PRO A 1 80 ? 0.600 -12.419 -16.732 1.00 94.56 80 PRO A C 1
ATOM 607 O O . PRO A 1 80 ? 0.256 -12.227 -17.900 1.00 94.56 80 PRO A O 1
ATOM 610 N N . PRO A 1 81 ? 0.760 -11.407 -15.858 1.00 97.31 81 PRO A N 1
ATOM 611 C CA . PRO A 1 81 ? 0.628 -10.004 -16.244 1.00 97.31 81 PRO A CA 1
ATOM 612 C C . PRO A 1 81 ? 1.895 -9.471 -16.921 1.00 97.31 81 PRO A C 1
ATOM 614 O O . PRO A 1 81 ? 2.997 -9.713 -16.442 1.00 97.31 81 PRO A O 1
ATOM 617 N N . LEU A 1 82 ? 1.746 -8.645 -17.958 1.00 98.19 82 LEU A N 1
ATOM 618 C CA . LEU A 1 82 ? 2.855 -7.816 -18.444 1.00 98.19 82 LEU A CA 1
ATOM 619 C C . LEU A 1 82 ? 2.993 -6.566 -17.559 1.00 98.19 82 LEU A C 1
ATOM 621 O O . LEU A 1 82 ? 2.012 -5.847 -17.352 1.00 98.19 82 LEU A O 1
ATOM 625 N N . PHE A 1 83 ? 4.195 -6.272 -17.063 1.00 98.69 83 PHE A N 1
ATOM 626 C CA . PHE A 1 83 ? 4.459 -5.039 -16.311 1.00 98.69 83 PHE A CA 1
ATOM 627 C C . PHE A 1 83 ? 5.069 -3.943 -17.186 1.00 98.69 83 PHE A C 1
ATOM 629 O O . PHE A 1 83 ? 6.029 -4.183 -17.909 1.00 98.69 83 PHE A O 1
ATOM 636 N N . SER A 1 84 ? 4.585 -2.715 -17.038 1.00 98.56 84 SER A N 1
ATOM 637 C CA . SER A 1 84 ? 5.270 -1.502 -17.483 1.00 98.56 84 SER A CA 1
ATOM 638 C C . SER A 1 84 ? 5.928 -0.851 -16.272 1.00 98.56 84 SER A C 1
ATOM 640 O O . SER A 1 84 ? 5.250 -0.275 -15.416 1.00 98.56 84 SER A O 1
ATOM 642 N N . VAL A 1 85 ? 7.249 -0.973 -16.174 1.00 98.19 85 VAL A N 1
ATOM 643 C CA . VAL A 1 85 ? 8.036 -0.368 -15.096 1.00 98.19 85 VAL A CA 1
ATOM 644 C C . VAL A 1 85 ? 8.495 1.009 -15.553 1.00 98.19 85 VAL A C 1
ATOM 646 O O . VAL A 1 85 ? 9.189 1.124 -16.556 1.00 98.19 85 VAL A O 1
ATOM 649 N N . PHE A 1 86 ? 8.124 2.058 -14.829 1.00 96.12 86 PHE A N 1
ATOM 650 C CA . PHE A 1 86 ? 8.543 3.430 -15.095 1.00 96.12 86 PHE A CA 1
ATOM 651 C C . PHE A 1 86 ? 9.589 3.840 -14.071 1.00 96.12 86 PHE A C 1
ATOM 653 O O . PHE A 1 86 ? 9.310 3.836 -12.874 1.00 96.12 86 PHE A O 1
ATOM 660 N N . VAL A 1 87 ? 10.774 4.214 -14.543 1.00 93.62 87 VAL A N 1
ATOM 661 C CA . VAL A 1 87 ? 11.827 4.792 -13.709 1.00 93.62 87 VAL A CA 1
ATOM 662 C C . VAL A 1 87 ? 11.889 6.286 -13.970 1.00 93.62 87 VAL A C 1
ATOM 664 O O . VAL A 1 87 ? 12.240 6.715 -15.072 1.00 93.62 87 VAL A O 1
ATOM 667 N N . ASP A 1 88 ? 11.555 7.068 -12.949 1.00 87.56 88 ASP A N 1
ATOM 668 C CA . ASP A 1 88 ? 11.669 8.523 -12.977 1.00 87.56 88 ASP A CA 1
ATOM 669 C C . ASP A 1 88 ? 13.085 8.969 -12.601 1.00 87.56 88 ASP A C 1
ATOM 671 O O . ASP A 1 88 ? 13.627 8.600 -11.553 1.00 87.56 88 ASP A O 1
ATOM 675 N N . VAL A 1 89 ? 13.684 9.786 -13.467 1.00 86.19 89 VAL A N 1
ATOM 676 C CA . VAL A 1 89 ? 15.058 10.258 -13.343 1.00 86.19 89 VAL A CA 1
ATOM 677 C C . VAL A 1 89 ? 15.087 11.787 -13.308 1.00 86.19 89 VAL A C 1
ATOM 679 O O . VAL A 1 89 ? 15.071 12.459 -14.337 1.00 86.19 89 VAL A O 1
ATOM 682 N N . LYS A 1 90 ? 15.187 12.355 -12.100 1.00 76.88 90 LYS A N 1
ATOM 683 C CA . LYS A 1 90 ? 15.394 13.795 -11.867 1.00 76.88 90 LYS A CA 1
ATOM 684 C C . LYS A 1 90 ? 16.832 14.056 -11.412 1.00 76.88 90 LYS A C 1
ATOM 686 O O . LYS A 1 90 ? 17.172 13.743 -10.270 1.00 76.88 90 LYS A O 1
ATOM 691 N N . GLU A 1 91 ? 17.656 14.619 -12.302 1.00 71.06 91 GLU A N 1
ATOM 692 C CA . GLU A 1 91 ? 19.075 14.976 -12.073 1.00 71.06 91 GLU A CA 1
ATOM 693 C C . GLU A 1 91 ? 19.888 13.872 -11.348 1.00 71.06 91 GLU A C 1
ATOM 695 O O . GLU A 1 91 ? 20.129 13.941 -10.134 1.00 71.06 91 GLU A O 1
ATOM 700 N N . PRO A 1 92 ? 20.288 12.804 -12.057 1.00 69.06 92 PRO A N 1
ATOM 701 C CA . PRO A 1 92 ? 20.735 11.574 -11.409 1.00 69.06 92 PRO A CA 1
ATOM 702 C C . PRO A 1 92 ? 22.200 11.582 -10.965 1.00 69.06 92 PRO A C 1
ATOM 704 O O . PRO A 1 92 ? 23.104 11.931 -11.722 1.00 69.06 92 PRO A O 1
ATOM 707 N N . ASP A 1 93 ? 22.463 11.004 -9.786 1.00 85.62 93 ASP A N 1
ATOM 708 C CA . ASP A 1 93 ? 23.736 10.300 -9.585 1.00 85.62 93 ASP A CA 1
ATOM 709 C C . ASP A 1 93 ? 23.705 9.061 -10.491 1.00 85.62 93 ASP A C 1
ATOM 711 O O . ASP A 1 93 ? 22.954 8.110 -10.254 1.00 85.62 93 ASP A O 1
ATOM 715 N N . LEU A 1 94 ? 24.524 9.066 -11.545 1.00 89.19 94 LEU A N 1
ATOM 716 C CA . LEU A 1 94 ? 24.546 7.999 -12.546 1.00 89.19 94 LEU A CA 1
ATOM 717 C C . LEU A 1 94 ? 24.900 6.615 -11.973 1.00 89.19 94 LEU A C 1
ATOM 719 O O . LEU A 1 94 ? 24.696 5.609 -12.655 1.00 89.19 94 LEU A O 1
ATOM 723 N N . ARG A 1 95 ? 25.464 6.520 -10.761 1.00 89.19 95 ARG A N 1
ATOM 724 C CA . ARG A 1 95 ? 25.687 5.229 -10.088 1.00 89.19 95 ARG A CA 1
ATOM 725 C C . ARG A 1 95 ? 24.391 4.685 -9.506 1.00 89.19 95 ARG A C 1
ATOM 727 O O . ARG A 1 95 ? 24.132 3.488 -9.620 1.00 89.19 95 ARG A O 1
ATOM 734 N N . LEU A 1 96 ? 23.579 5.557 -8.907 1.00 89.00 96 LEU A N 1
ATOM 735 C CA . LEU A 1 96 ? 22.263 5.192 -8.388 1.00 89.00 96 LEU A CA 1
ATOM 736 C C . LEU A 1 96 ? 21.350 4.764 -9.531 1.00 89.00 96 LEU A C 1
ATOM 738 O O . LEU A 1 96 ? 20.774 3.685 -9.456 1.00 89.00 96 LEU A O 1
ATOM 742 N N . PHE A 1 97 ? 21.327 5.541 -10.616 1.00 92.06 97 PHE A N 1
ATOM 743 C CA . PHE A 1 97 ? 20.544 5.212 -11.803 1.00 92.06 97 PHE A CA 1
ATOM 744 C C . PHE A 1 97 ? 20.914 3.841 -12.387 1.00 92.06 97 PHE A C 1
ATOM 746 O O . PHE A 1 97 ? 20.042 2.996 -12.564 1.00 92.06 97 PHE A O 1
ATOM 753 N N . ARG A 1 98 ? 22.213 3.565 -12.596 1.00 93.06 98 ARG A N 1
ATOM 754 C CA . ARG A 1 98 ? 22.675 2.238 -13.050 1.00 93.06 98 ARG A CA 1
ATOM 755 C C . ARG A 1 98 ? 22.260 1.114 -12.103 1.00 93.06 98 ARG A C 1
ATOM 757 O O . ARG A 1 98 ? 21.872 0.054 -12.570 1.00 93.06 98 ARG A O 1
ATOM 764 N N . SER A 1 99 ? 22.322 1.347 -10.791 1.00 92.38 99 SER A N 1
ATOM 765 C CA . SER A 1 99 ? 21.911 0.342 -9.801 1.00 92.38 99 SER A CA 1
ATOM 766 C C . SER A 1 99 ? 20.415 0.033 -9.905 1.00 92.38 99 SER A C 1
ATOM 768 O O . SER A 1 99 ? 20.036 -1.134 -9.908 1.00 92.38 99 SER A O 1
ATOM 770 N N . THR A 1 100 ? 19.577 1.065 -10.044 1.00 94.06 100 THR A N 1
ATOM 771 C CA . THR A 1 100 ? 18.133 0.909 -10.260 1.00 94.06 100 THR A CA 1
ATOM 772 C C . THR A 1 100 ? 17.854 0.143 -11.550 1.00 94.06 100 THR A C 1
ATOM 774 O O . THR A 1 100 ? 17.137 -0.854 -11.502 1.00 94.06 100 THR A O 1
ATOM 777 N N . LEU A 1 101 ? 18.484 0.520 -12.673 1.00 95.19 101 LEU A N 1
ATOM 778 C CA . LEU A 1 101 ? 18.349 -0.209 -13.940 1.00 95.19 101 LEU A CA 1
ATOM 779 C C . LEU A 1 101 ? 18.719 -1.684 -13.787 1.00 95.19 101 LEU A C 1
ATOM 781 O O . LEU A 1 101 ? 17.931 -2.549 -14.152 1.00 95.19 101 LEU A O 1
ATOM 785 N N . THR A 1 102 ? 19.885 -1.977 -13.209 1.00 95.06 102 THR A N 1
ATOM 786 C CA . THR A 1 102 ? 20.328 -3.354 -12.976 1.00 95.06 102 THR A CA 1
ATOM 787 C C . THR A 1 102 ? 19.323 -4.132 -12.123 1.00 95.06 102 THR A C 1
ATOM 789 O O . THR A 1 102 ? 18.989 -5.251 -12.489 1.00 95.06 102 THR A O 1
ATOM 792 N N . SER A 1 103 ? 18.750 -3.535 -11.070 1.00 95.88 103 SER A N 1
ATOM 793 C CA . SER A 1 103 ? 17.748 -4.218 -10.233 1.00 95.88 103 SER A CA 1
ATOM 794 C C . SER A 1 103 ? 16.466 -4.604 -10.982 1.00 95.88 103 SER A C 1
ATOM 796 O O . SER A 1 103 ? 15.852 -5.619 -10.661 1.00 95.88 103 SER A O 1
ATOM 798 N N . VAL A 1 104 ? 16.072 -3.830 -12.001 1.00 97.44 104 VAL A N 1
ATOM 799 C CA . VAL A 1 104 ? 14.934 -4.170 -12.873 1.00 97.44 104 VAL A CA 1
ATOM 800 C C . VAL A 1 104 ? 15.347 -5.214 -13.915 1.00 97.44 104 VAL A C 1
ATOM 802 O O . VAL A 1 104 ? 14.597 -6.144 -14.200 1.00 97.44 104 VAL A O 1
ATOM 805 N N . LEU A 1 105 ? 16.555 -5.098 -14.471 1.00 96.31 105 LEU A N 1
ATOM 806 C CA . LEU A 1 105 ? 17.058 -6.026 -15.486 1.00 96.31 105 LEU A CA 1
ATOM 807 C C . LEU A 1 105 ? 17.300 -7.443 -14.949 1.00 96.31 105 LEU A C 1
ATOM 809 O O . LEU A 1 105 ? 17.128 -8.402 -15.699 1.00 96.31 105 LEU A O 1
ATOM 813 N N . GLU A 1 106 ? 17.641 -7.567 -13.667 1.00 95.62 106 GLU A N 1
ATOM 814 C CA . GLU A 1 106 ? 17.897 -8.830 -12.958 1.00 95.62 106 GLU A CA 1
ATOM 815 C C . GLU A 1 106 ? 16.638 -9.467 -12.337 1.00 95.62 106 GLU A C 1
ATOM 817 O O . GLU A 1 106 ? 16.748 -10.394 -11.535 1.00 95.62 106 GLU A O 1
ATOM 822 N N . GLN A 1 107 ? 15.436 -8.984 -12.672 1.00 98.06 107 GLN A N 1
ATOM 823 C CA . GLN A 1 107 ? 14.190 -9.599 -12.199 1.00 98.06 107 GLN A CA 1
ATOM 824 C C . GLN A 1 107 ? 14.024 -11.024 -12.737 1.00 98.06 107 GLN A C 1
ATOM 826 O O . GLN A 1 107 ? 14.155 -11.261 -13.939 1.00 98.06 107 GLN A O 1
ATOM 831 N N . THR A 1 108 ? 13.634 -11.953 -11.860 1.00 97.81 108 THR A N 1
ATOM 832 C CA . THR A 1 108 ? 13.364 -13.359 -12.223 1.00 97.81 108 THR A CA 1
ATOM 833 C C . THR A 1 108 ? 12.106 -13.522 -13.077 1.00 97.81 108 THR A C 1
ATOM 835 O O . THR A 1 108 ? 11.952 -14.508 -13.798 1.00 97.81 108 THR A O 1
ATOM 838 N N . TYR A 1 109 ? 11.198 -12.545 -13.024 1.00 97.56 109 TYR A N 1
ATOM 839 C CA . TYR A 1 109 ? 10.020 -12.473 -13.877 1.00 97.56 109 TYR A CA 1
ATOM 840 C C . TYR A 1 109 ? 10.290 -11.575 -15.078 1.00 97.56 109 TYR A C 1
ATOM 842 O O . TYR A 1 109 ? 10.458 -10.367 -14.929 1.00 97.56 109 TYR A O 1
ATOM 850 N N . GLY A 1 110 ? 10.336 -12.156 -16.275 1.00 94.88 110 GLY A N 1
ATOM 851 C CA . GLY A 1 110 ? 10.786 -11.425 -17.459 1.00 94.88 110 GLY A CA 1
ATOM 852 C C . GLY A 1 110 ? 9.684 -10.856 -18.359 1.00 94.88 110 GLY A C 1
ATOM 853 O O . GLY A 1 110 ? 10.021 -10.373 -19.436 1.00 94.88 110 GLY A O 1
ATOM 854 N N . GLU A 1 111 ? 8.404 -10.926 -17.975 1.00 96.12 111 GLU A N 1
ATOM 855 C CA . GLU A 1 111 ? 7.307 -10.260 -18.703 1.00 96.12 111 GLU A CA 1
ATOM 856 C C . GLU A 1 111 ? 7.180 -8.802 -18.246 1.00 96.12 111 GLU A C 1
ATOM 858 O O . GLU A 1 111 ? 6.284 -8.429 -17.483 1.00 96.12 111 GLU A O 1
ATOM 863 N N . TYR A 1 112 ? 8.110 -7.964 -18.705 1.00 97.75 112 TYR A N 1
ATOM 864 C CA . TYR A 1 112 ? 8.047 -6.526 -18.483 1.00 97.75 112 TYR A CA 1
ATOM 865 C C . TYR A 1 112 ? 8.683 -5.719 -19.617 1.00 97.75 112 TYR A C 1
ATOM 867 O O . TYR A 1 112 ? 9.549 -6.187 -20.360 1.00 97.75 112 TYR A O 1
ATOM 875 N N . GLU A 1 113 ? 8.282 -4.459 -19.675 1.00 97.69 113 GLU A N 1
ATOM 876 C CA . GLU A 1 113 ? 8.905 -3.372 -20.423 1.00 97.69 113 GLU A CA 1
ATOM 877 C C . GLU A 1 113 ? 9.335 -2.274 -19.438 1.00 97.69 113 GLU A C 1
ATOM 879 O O . GLU A 1 113 ? 8.728 -2.096 -18.376 1.00 97.69 113 GLU A O 1
ATOM 884 N N . LEU A 1 114 ? 10.412 -1.560 -19.758 1.00 97.44 114 LEU A N 1
ATOM 885 C CA . LEU A 1 114 ? 11.025 -0.570 -18.877 1.00 97.44 114 LEU A CA 1
ATOM 886 C C . LEU A 1 114 ? 11.042 0.797 -19.557 1.00 97.44 114 LEU A C 1
ATOM 888 O O . LEU A 1 114 ? 11.739 0.992 -20.546 1.00 97.44 114 LEU A O 1
ATOM 892 N N . TYR A 1 115 ? 10.321 1.761 -19.003 1.00 95.56 115 TYR A N 1
ATOM 893 C CA . TYR A 1 115 ? 10.293 3.144 -19.459 1.00 95.56 115 TYR A CA 1
ATOM 894 C C . TYR A 1 115 ? 11.181 4.017 -18.583 1.00 95.56 115 TYR A C 1
ATOM 896 O O . TYR A 1 115 ? 11.022 4.056 -17.364 1.00 95.56 115 TYR A O 1
ATOM 904 N N . ILE A 1 116 ? 12.091 4.755 -19.209 1.00 93.50 116 ILE A N 1
ATOM 905 C CA . ILE A 1 116 ? 12.924 5.751 -18.538 1.00 93.50 116 ILE A CA 1
ATOM 906 C C . ILE A 1 116 ? 12.327 7.120 -18.816 1.00 93.50 116 ILE A C 1
ATOM 908 O O . ILE A 1 116 ? 12.361 7.594 -19.952 1.00 93.50 116 ILE A O 1
ATOM 912 N N . ILE A 1 117 ? 11.775 7.729 -17.769 1.00 89.62 117 ILE A N 1
ATOM 913 C CA . ILE A 1 117 ? 11.252 9.091 -17.790 1.00 89.62 117 ILE A CA 1
ATOM 914 C C . ILE A 1 117 ? 12.398 10.013 -17.374 1.00 89.62 117 ILE A C 1
ATOM 916 O O . ILE A 1 117 ? 12.669 10.191 -16.185 1.00 89.62 117 ILE A O 1
ATOM 920 N N . ASP A 1 118 ? 13.107 10.562 -18.357 1.00 86.75 118 ASP A N 1
ATOM 921 C CA . ASP A 1 118 ? 14.217 11.476 -18.108 1.00 86.75 118 ASP A CA 1
ATOM 922 C C . ASP A 1 118 ? 13.704 12.913 -17.992 1.00 86.75 118 ASP A C 1
ATOM 924 O O . ASP A 1 118 ? 13.243 13.509 -18.964 1.00 86.75 118 ASP A O 1
ATOM 928 N N . ARG A 1 119 ? 13.767 13.464 -16.776 1.00 78.94 119 ARG A N 1
ATOM 929 C CA . ARG A 1 119 ? 13.438 14.869 -16.483 1.00 78.94 119 ARG A CA 1
ATOM 930 C C . ARG A 1 119 ? 14.690 15.740 -16.362 1.00 78.94 119 ARG A C 1
ATOM 932 O O . ARG A 1 119 ? 14.604 16.886 -15.919 1.00 78.94 119 ARG A O 1
ATOM 939 N N . GLY A 1 120 ? 15.863 15.181 -16.653 1.00 72.81 120 GLY A N 1
ATOM 940 C CA . GLY A 1 120 ? 17.130 15.891 -16.647 1.00 72.81 120 GLY A CA 1
ATOM 941 C C . GLY A 1 120 ? 17.314 16.774 -17.880 1.00 72.81 120 GLY A C 1
ATOM 942 O O . GLY A 1 120 ? 16.662 16.613 -18.903 1.00 72.81 120 GLY A O 1
ATOM 943 N N . ILE A 1 121 ? 18.253 17.715 -17.780 1.00 66.88 121 ILE A N 1
ATOM 944 C CA . ILE A 1 121 ? 18.610 18.642 -18.871 1.00 66.88 121 ILE A CA 1
ATOM 945 C C . ILE A 1 121 ? 19.866 18.141 -19.626 1.00 66.88 121 ILE A C 1
ATOM 947 O O . ILE A 1 121 ? 20.328 18.762 -20.577 1.00 66.88 121 ILE A O 1
ATOM 951 N N . SER A 1 122 ? 20.463 17.022 -19.197 1.00 76.12 122 SER A N 1
ATOM 952 C CA . SER A 1 122 ? 21.720 16.490 -19.744 1.00 76.12 122 SER A CA 1
ATOM 953 C C . SER A 1 122 ? 21.526 15.153 -20.452 1.00 76.12 122 SER A C 1
ATOM 955 O O . SER A 1 122 ? 20.828 14.293 -19.926 1.00 76.12 122 SER A O 1
ATOM 957 N N . ASP A 1 123 ? 22.297 14.897 -21.509 1.00 83.50 123 ASP A N 1
ATOM 958 C CA . ASP A 1 123 ? 22.256 13.632 -22.265 1.00 83.50 123 ASP A CA 1
ATOM 959 C C . ASP A 1 123 ? 22.820 12.400 -21.519 1.00 83.50 123 ASP A C 1
ATOM 961 O O . ASP A 1 123 ? 22.794 11.281 -22.030 1.00 83.50 123 ASP A O 1
ATOM 965 N N . GLN A 1 124 ? 23.315 12.552 -20.286 1.00 87.62 124 GLN A N 1
ATOM 966 C CA . GLN A 1 124 ? 24.003 11.474 -19.562 1.00 87.62 124 GLN A CA 1
ATOM 967 C C . GLN A 1 124 ? 23.129 10.234 -19.316 1.00 87.62 124 GLN A C 1
ATOM 969 O O . GLN A 1 124 ? 23.634 9.111 -19.326 1.00 87.62 124 GLN A O 1
ATOM 974 N N . VAL A 1 125 ? 21.828 10.412 -19.077 1.00 89.19 125 VAL A N 1
ATOM 975 C CA . VAL A 1 125 ? 20.886 9.298 -18.866 1.00 89.19 125 VAL A CA 1
ATOM 976 C C . VAL A 1 125 ? 20.692 8.520 -20.157 1.00 89.19 125 VAL A C 1
ATOM 978 O O . VAL A 1 125 ? 20.774 7.291 -20.151 1.00 89.19 125 VAL A O 1
ATOM 981 N N . ARG A 1 126 ? 20.506 9.237 -21.269 1.00 88.81 126 ARG A N 1
ATOM 982 C CA . ARG A 1 126 ? 20.391 8.667 -22.613 1.00 88.81 126 ARG A CA 1
ATOM 983 C C . ARG A 1 126 ? 21.611 7.826 -22.967 1.00 88.81 126 ARG A C 1
ATOM 985 O O . ARG A 1 126 ? 21.452 6.690 -23.410 1.00 88.81 126 ARG A O 1
ATOM 992 N N . ASP A 1 127 ? 22.811 8.340 -22.702 1.00 89.88 127 ASP A N 1
ATOM 993 C CA . ASP A 1 127 ? 24.066 7.622 -22.946 1.00 89.88 127 ASP A CA 1
ATOM 994 C C . ASP A 1 127 ? 24.160 6.330 -22.123 1.00 89.88 127 ASP A C 1
ATOM 996 O O . ASP A 1 127 ? 24.576 5.284 -22.630 1.00 89.88 127 ASP A O 1
ATOM 1000 N N . VAL A 1 128 ? 23.742 6.375 -20.851 1.00 90.50 128 VAL A N 1
ATOM 1001 C CA . VAL A 1 128 ? 23.692 5.183 -19.994 1.00 90.50 128 VAL A CA 1
ATOM 1002 C C . VAL A 1 128 ? 22.706 4.162 -20.545 1.00 90.50 128 VAL A C 1
ATOM 1004 O O . VAL A 1 128 ? 23.070 2.997 -20.670 1.00 90.50 128 VAL A O 1
ATOM 1007 N N . VAL A 1 129 ? 21.491 4.576 -20.906 1.00 91.50 129 VAL A N 1
ATOM 1008 C CA . VAL A 1 129 ? 20.474 3.676 -21.470 1.00 91.50 129 VAL A CA 1
ATOM 1009 C C . VAL A 1 129 ? 20.971 3.028 -22.766 1.00 91.50 129 VAL A C 1
ATOM 1011 O O . VAL A 1 129 ? 20.883 1.808 -22.918 1.00 91.50 129 VAL A O 1
ATOM 1014 N N . ALA A 1 130 ? 21.578 3.809 -23.663 1.00 90.38 130 ALA A N 1
ATOM 1015 C CA . ALA A 1 130 ? 22.131 3.312 -24.921 1.00 90.38 130 ALA A CA 1
ATOM 1016 C C . ALA A 1 130 ? 23.236 2.256 -24.718 1.00 90.38 130 ALA A C 1
ATOM 1018 O O . ALA A 1 130 ? 23.389 1.349 -25.543 1.00 90.38 130 ALA A O 1
ATOM 1019 N N . TRP A 1 131 ? 23.986 2.331 -23.612 1.00 91.00 131 TRP A N 1
ATOM 1020 C CA . TRP A 1 131 ? 25.046 1.375 -23.289 1.00 91.00 131 TRP A CA 1
ATOM 1021 C C . TRP A 1 131 ? 24.524 -0.039 -22.989 1.00 91.00 131 TRP A C 1
ATOM 1023 O O . TRP A 1 131 ? 25.169 -1.008 -23.387 1.00 91.00 131 TRP A O 1
ATOM 1033 N N . TYR A 1 132 ? 23.352 -0.176 -22.355 1.00 89.88 132 TYR A N 1
ATOM 1034 C CA . TYR A 1 132 ? 22.781 -1.490 -22.016 1.00 89.88 132 TYR A CA 1
ATOM 1035 C C . TYR A 1 132 ? 22.339 -2.291 -23.250 1.00 89.88 132 TYR A C 1
ATOM 1037 O O . TYR A 1 132 ? 22.280 -3.516 -23.182 1.00 89.88 132 TYR A O 1
ATOM 1045 N N . ARG A 1 133 ? 22.046 -1.626 -24.383 1.00 87.12 133 ARG A N 1
ATOM 1046 C CA . ARG A 1 133 ? 21.551 -2.253 -25.632 1.00 87.12 133 ARG A CA 1
ATOM 1047 C C . ARG A 1 133 ? 20.349 -3.189 -25.423 1.00 87.12 133 ARG A C 1
ATOM 1049 O O . ARG A 1 133 ? 20.133 -4.117 -26.202 1.00 87.12 133 ARG A O 1
ATOM 1056 N N . GLU A 1 134 ? 19.575 -2.942 -24.374 1.00 90.69 134 GLU A N 1
ATOM 1057 C CA . GLU A 1 134 ? 18.411 -3.734 -24.005 1.00 90.69 134 GLU A CA 1
ATOM 1058 C C . GLU A 1 134 ? 17.181 -3.213 -24.753 1.00 90.69 134 GLU A C 1
AT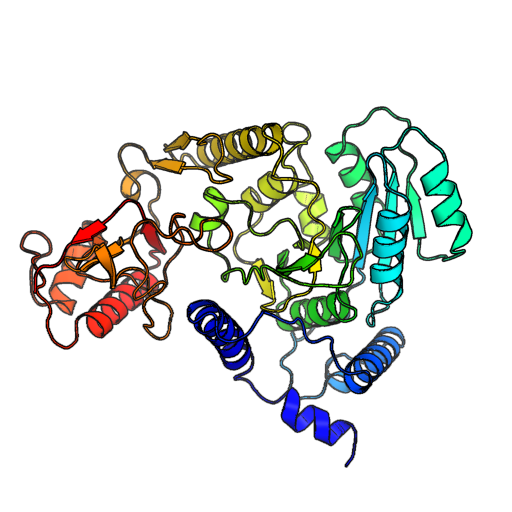OM 1060 O O . GLU A 1 134 ? 16.835 -2.036 -24.661 1.00 90.69 134 GLU A O 1
ATOM 1065 N N . LYS A 1 135 ? 16.512 -4.099 -25.496 1.00 90.25 135 LYS A N 1
ATOM 1066 C CA . LYS A 1 135 ? 15.367 -3.742 -26.346 1.00 90.25 135 LYS A CA 1
ATOM 1067 C C . LYS A 1 135 ? 14.101 -3.463 -25.545 1.00 90.25 135 LYS A C 1
ATOM 1069 O O . LYS A 1 135 ? 13.218 -2.787 -26.057 1.00 90.25 135 LYS A O 1
ATOM 1074 N N . ARG A 1 136 ? 14.020 -3.987 -24.318 1.00 92.69 136 ARG A N 1
ATOM 1075 C CA . ARG A 1 136 ? 12.920 -3.728 -23.379 1.00 92.69 136 ARG A CA 1
ATOM 1076 C C . ARG A 1 136 ? 12.949 -2.314 -22.796 1.00 92.69 136 ARG A C 1
ATOM 1078 O O . ARG A 1 136 ? 11.985 -1.931 -22.141 1.00 92.69 136 ARG A O 1
ATOM 1085 N N . ILE A 1 137 ? 14.044 -1.563 -22.978 1.00 94.31 137 ILE A N 1
ATOM 1086 C CA . ILE A 1 137 ? 14.163 -0.201 -22.451 1.00 94.31 137 ILE A CA 1
ATOM 1087 C C . ILE A 1 137 ? 13.658 0.811 -23.480 1.00 94.31 137 ILE A C 1
ATOM 1089 O O . ILE A 1 137 ? 14.213 0.954 -24.569 1.00 94.31 137 ILE A O 1
ATOM 1093 N N . HIS A 1 138 ? 12.645 1.568 -23.084 1.00 92.12 138 HIS A N 1
ATOM 1094 C CA . HIS A 1 138 ? 12.065 2.682 -23.813 1.00 92.12 138 HIS A CA 1
ATOM 1095 C C . HIS A 1 138 ? 12.504 3.987 -23.147 1.00 92.12 138 HIS A C 1
ATOM 1097 O O . HIS A 1 138 ? 12.146 4.272 -22.007 1.00 92.12 138 HIS A O 1
ATOM 1103 N N . TYR A 1 139 ? 13.302 4.787 -23.847 1.00 89.75 139 TYR A N 1
ATOM 1104 C CA . TYR A 1 139 ? 13.707 6.104 -23.363 1.00 89.75 139 TYR A CA 1
ATOM 1105 C C . TYR A 1 139 ? 12.693 7.157 -23.814 1.00 89.75 139 TYR A C 1
ATOM 1107 O O . TYR A 1 139 ? 12.418 7.272 -25.010 1.00 89.75 139 TYR A O 1
ATOM 1115 N N . LEU A 1 140 ? 12.154 7.918 -22.863 1.00 85.06 140 LEU A N 1
ATOM 1116 C CA . LEU A 1 140 ? 11.226 9.011 -23.120 1.00 85.06 140 LEU A CA 1
ATOM 1117 C C . LEU A 1 140 ? 11.937 10.335 -22.838 1.00 85.06 140 LEU A C 1
ATOM 1119 O O . LEU A 1 140 ? 12.242 10.648 -21.689 1.00 85.06 140 LEU A O 1
ATOM 1123 N N . ASP A 1 141 ? 12.201 11.090 -23.904 1.00 72.75 141 ASP A N 1
ATOM 1124 C CA . ASP A 1 141 ? 12.675 12.471 -23.814 1.00 72.75 141 ASP A CA 1
ATOM 1125 C C . ASP A 1 141 ? 11.469 13.387 -23.611 1.00 72.75 141 ASP A C 1
ATOM 1127 O O . ASP A 1 141 ? 10.550 13.392 -24.438 1.00 72.75 141 ASP A O 1
ATOM 1131 N N . ILE A 1 142 ? 11.453 14.155 -22.524 1.00 67.44 142 ILE A N 1
ATOM 1132 C CA . ILE A 1 142 ? 10.408 15.149 -22.306 1.00 67.44 142 ILE A CA 1
ATOM 1133 C C . ILE A 1 142 ? 10.996 16.548 -22.399 1.00 67.44 142 ILE A C 1
ATOM 1135 O O . ILE A 1 142 ? 11.250 17.232 -21.411 1.00 67.44 142 ILE A O 1
ATOM 1139 N N . SER A 1 143 ? 11.110 17.008 -23.638 1.00 59.78 143 SER A N 1
ATOM 1140 C CA . SER A 1 143 ? 11.503 18.372 -23.975 1.00 59.78 143 SER A CA 1
ATOM 1141 C C . SER A 1 143 ? 10.322 19.357 -24.069 1.00 59.78 143 SER A C 1
ATOM 1143 O O . SER A 1 143 ? 10.530 20.510 -24.439 1.00 59.78 143 SER A O 1
ATOM 1145 N N . ASP A 1 144 ? 9.076 18.934 -23.809 1.00 64.00 144 ASP A N 1
ATOM 1146 C CA . ASP A 1 144 ? 7.862 19.717 -24.121 1.00 64.00 144 ASP A CA 1
ATOM 1147 C C . ASP A 1 144 ? 7.356 20.640 -22.993 1.00 64.00 144 ASP A C 1
ATOM 1149 O O . ASP A 1 144 ? 6.359 21.339 -23.170 1.00 64.00 144 ASP A O 1
ATOM 1153 N N . GLY A 1 145 ? 8.046 20.679 -21.847 1.00 65.25 145 GLY A N 1
ATOM 1154 C CA . GLY A 1 145 ? 7.695 21.542 -20.714 1.00 65.25 145 GLY A CA 1
ATOM 1155 C C . GLY A 1 145 ? 6.483 21.077 -19.897 1.00 65.25 145 GLY A C 1
ATOM 1156 O O . GLY A 1 145 ? 6.028 21.823 -19.030 1.00 65.25 145 GLY A O 1
ATOM 1157 N N . SER A 1 146 ? 5.958 19.872 -20.148 1.00 71.81 146 SER A N 1
ATOM 1158 C CA . SER A 1 146 ? 4.920 19.278 -19.298 1.00 71.81 146 SER A CA 1
ATOM 1159 C C . SER A 1 146 ? 5.468 18.847 -17.932 1.00 71.81 146 SER A C 1
ATOM 1161 O O . SER A 1 146 ? 6.620 18.433 -17.805 1.00 71.81 146 SER A O 1
ATOM 1163 N N . GLY A 1 147 ? 4.637 18.967 -16.894 1.00 82.56 147 GLY A N 1
ATOM 1164 C CA . GLY A 1 147 ? 4.961 18.502 -15.547 1.00 82.56 147 GLY A CA 1
ATOM 1165 C C . GLY A 1 147 ? 4.936 16.972 -15.423 1.00 82.56 147 GLY A C 1
ATOM 1166 O O . GLY A 1 147 ? 4.514 16.261 -16.343 1.00 82.56 147 GLY A O 1
ATOM 1167 N N . PHE A 1 148 ? 5.399 16.440 -14.286 1.00 85.50 148 PHE A N 1
ATOM 1168 C CA . PHE A 1 148 ? 5.556 14.989 -14.082 1.00 85.50 148 PHE A CA 1
ATOM 1169 C C . PHE A 1 148 ? 4.255 14.212 -14.322 1.00 85.50 148 PHE A C 1
ATOM 1171 O O . PHE A 1 148 ? 4.278 13.156 -14.957 1.00 85.50 148 PHE A O 1
ATOM 1178 N N . ALA A 1 149 ? 3.115 14.747 -13.875 1.00 90.69 149 ALA A N 1
ATOM 1179 C CA . ALA A 1 149 ? 1.830 14.076 -14.033 1.00 90.69 149 ALA A CA 1
ATOM 1180 C C . ALA A 1 149 ? 1.452 13.934 -15.516 1.00 90.69 149 ALA A C 1
ATOM 1182 O O . ALA A 1 149 ? 1.031 12.860 -15.952 1.00 90.69 149 ALA A O 1
ATOM 1183 N N . GLY A 1 150 ? 1.643 14.995 -16.307 1.00 90.31 150 GLY A N 1
ATOM 1184 C CA . GLY A 1 150 ? 1.368 14.995 -17.744 1.00 90.31 150 GLY A CA 1
ATOM 1185 C C . GLY A 1 150 ? 2.235 13.987 -18.500 1.00 90.31 150 GLY A C 1
ATOM 1186 O O . GLY A 1 150 ? 1.723 13.204 -19.304 1.00 90.31 150 GLY A O 1
ATOM 1187 N N . ILE A 1 151 ? 3.528 13.956 -18.182 1.00 88.06 151 ILE A N 1
ATOM 1188 C CA . ILE A 1 151 ? 4.499 13.013 -18.745 1.00 88.06 151 ILE A CA 1
ATOM 1189 C C . ILE A 1 151 ? 4.100 11.570 -18.454 1.00 88.06 151 ILE A C 1
ATOM 1191 O O . ILE A 1 151 ? 3.950 10.762 -19.373 1.00 88.06 151 ILE A O 1
ATOM 1195 N N . PHE A 1 152 ? 3.903 11.255 -17.174 1.00 92.19 152 PHE A N 1
ATOM 1196 C CA . PHE A 1 152 ? 3.595 9.904 -16.734 1.00 92.19 152 PHE A CA 1
ATOM 1197 C C . PHE A 1 152 ? 2.271 9.425 -17.344 1.00 92.19 152 PHE A C 1
ATOM 1199 O O . PHE A 1 152 ? 2.171 8.297 -17.818 1.00 92.19 152 PHE A O 1
ATOM 1206 N N . ASN A 1 153 ? 1.265 10.303 -17.427 1.00 94.56 153 ASN A N 1
ATOM 1207 C CA . ASN A 1 153 ? -0.015 10.000 -18.066 1.00 94.56 153 ASN A CA 1
ATOM 1208 C C . ASN A 1 153 ? 0.124 9.627 -19.553 1.00 94.56 153 ASN A C 1
ATOM 1210 O O . ASN A 1 153 ? -0.579 8.721 -20.018 1.00 94.56 153 ASN A O 1
ATOM 1214 N N . ARG A 1 154 ? 0.995 10.312 -20.310 1.00 91.50 154 ARG A N 1
ATOM 1215 C CA . ARG A 1 154 ? 1.276 9.963 -21.715 1.00 91.50 154 ARG A CA 1
ATOM 1216 C C . ARG A 1 154 ? 1.996 8.624 -21.806 1.00 91.50 154 ARG A C 1
ATOM 1218 O O . ARG A 1 154 ? 1.504 7.725 -22.483 1.00 91.50 154 ARG A O 1
ATOM 1225 N N . ALA A 1 155 ? 3.069 8.464 -21.037 1.00 91.75 155 ALA A N 1
ATOM 1226 C CA . ALA A 1 155 ? 3.872 7.247 -20.998 1.00 91.75 155 ALA A CA 1
ATOM 1227 C C . ALA A 1 155 ? 3.019 6.005 -20.656 1.00 91.75 155 ALA A C 1
ATOM 1229 O O . ALA A 1 155 ? 3.027 5.010 -21.375 1.00 91.75 155 ALA A O 1
ATOM 1230 N N . ALA A 1 156 ? 2.171 6.100 -19.629 1.00 95.19 156 ALA A N 1
ATOM 1231 C CA . ALA A 1 156 ? 1.222 5.054 -19.243 1.00 95.19 156 ALA A CA 1
ATOM 1232 C C . ALA A 1 156 ? 0.157 4.747 -20.315 1.00 95.19 156 ALA A C 1
ATOM 1234 O O . ALA A 1 156 ? -0.370 3.631 -20.379 1.00 95.19 156 ALA A O 1
ATOM 1235 N N . SER A 1 157 ? -0.190 5.729 -21.153 1.00 95.06 157 SER A 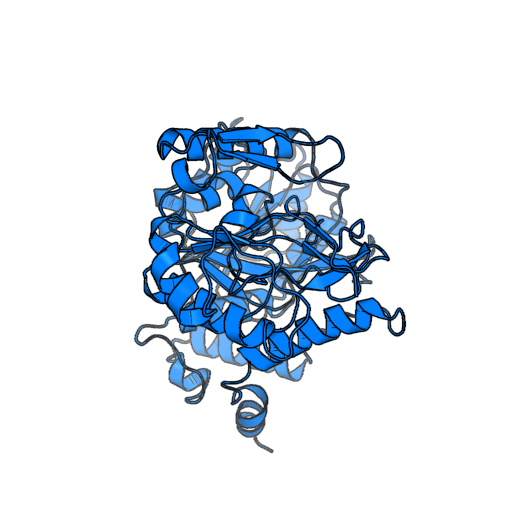N 1
ATOM 1236 C CA . SER A 1 157 ? -1.131 5.535 -22.263 1.00 95.06 157 SER A CA 1
ATOM 1237 C C . SER A 1 157 ? -0.504 4.753 -23.412 1.00 95.06 157 SER A C 1
ATOM 1239 O O . SER A 1 157 ? -1.198 3.946 -24.026 1.00 95.06 157 SER A O 1
ATOM 1241 N N . GLU A 1 158 ? 0.785 4.951 -23.670 1.00 92.69 158 GLU A N 1
ATOM 1242 C CA . GLU A 1 158 ? 1.535 4.281 -24.740 1.00 92.69 158 GLU A CA 1
ATOM 1243 C C . GLU A 1 158 ? 2.037 2.889 -24.346 1.00 92.69 158 GLU A C 1
ATOM 1245 O O . GLU A 1 158 ? 2.239 2.044 -25.216 1.00 92.69 158 GLU A O 1
ATOM 1250 N N . ALA A 1 159 ? 2.193 2.639 -23.047 1.00 96.06 159 ALA A N 1
ATOM 1251 C CA . ALA A 1 159 ? 2.675 1.371 -22.525 1.00 96.06 159 ALA A CA 1
ATOM 1252 C C . ALA A 1 159 ? 1.770 0.178 -22.868 1.00 96.06 159 ALA A C 1
ATOM 1254 O O . ALA A 1 159 ? 0.550 0.312 -22.964 1.00 96.06 159 ALA A O 1
ATOM 1255 N N . ALA A 1 160 ? 2.352 -1.003 -23.055 1.00 96.62 160 ALA A N 1
ATOM 1256 C CA . ALA A 1 160 ? 1.638 -2.229 -23.393 1.00 96.62 160 ALA A CA 1
ATOM 1257 C C . ALA A 1 160 ? 1.208 -3.043 -22.161 1.00 96.62 160 ALA A C 1
ATOM 1259 O O . ALA A 1 160 ? 0.256 -3.819 -22.258 1.00 96.62 160 ALA A O 1
ATOM 1260 N N . GLY A 1 161 ? 1.869 -2.861 -21.016 1.00 97.62 161 GLY A N 1
ATOM 1261 C CA . GLY A 1 161 ? 1.659 -3.662 -19.810 1.00 97.62 161 GLY A CA 1
ATOM 1262 C C . GLY A 1 161 ? 0.243 -3.632 -19.238 1.00 97.62 161 GLY A C 1
ATOM 1263 O O . GLY A 1 161 ? -0.468 -2.629 -19.281 1.00 97.62 161 GLY A O 1
ATOM 1264 N N . ASP A 1 162 ? -0.170 -4.757 -18.654 1.00 98.25 162 ASP A N 1
ATOM 1265 C CA . ASP A 1 162 ? -1.414 -4.892 -17.896 1.00 98.25 162 ASP A CA 1
ATOM 1266 C C . ASP A 1 162 ? -1.364 -4.096 -16.580 1.00 98.25 162 ASP A C 1
ATOM 1268 O O . ASP A 1 162 ? -2.399 -3.634 -16.085 1.00 98.25 162 ASP A O 1
ATOM 1272 N N . TYR A 1 163 ? -0.164 -3.939 -16.013 1.00 98.69 163 TYR A N 1
ATOM 1273 C CA . TYR A 1 163 ? 0.094 -3.279 -14.736 1.00 98.69 163 TYR A CA 1
ATOM 1274 C C . TYR A 1 163 ? 1.257 -2.294 -14.834 1.00 98.69 163 TYR A C 1
ATOM 1276 O O . TYR A 1 163 ? 2.234 -2.530 -15.532 1.00 98.69 163 TYR A O 1
ATOM 1284 N N . ILE A 1 164 ? 1.150 -1.201 -14.089 1.00 98.44 164 ILE A N 1
ATOM 1285 C CA . ILE A 1 164 ? 2.114 -0.108 -14.015 1.00 98.44 164 ILE A CA 1
ATOM 1286 C C . ILE A 1 164 ? 2.816 -0.171 -12.663 1.00 98.44 164 ILE A C 1
ATOM 1288 O O . ILE A 1 164 ? 2.141 -0.204 -11.635 1.00 98.44 164 ILE A O 1
ATOM 1292 N N . LEU A 1 165 ? 4.145 -0.129 -12.665 1.00 97.56 165 LEU A N 1
ATOM 1293 C CA . LEU A 1 165 ? 4.976 0.077 -11.479 1.00 97.56 165 LEU A CA 1
ATOM 1294 C C . LEU A 1 165 ? 5.758 1.379 -11.655 1.00 97.56 165 LEU A C 1
ATOM 1296 O O . LEU A 1 165 ? 6.491 1.515 -12.630 1.00 97.56 165 LEU A O 1
ATOM 1300 N N . HIS A 1 166 ? 5.627 2.315 -10.717 1.00 94.06 166 HIS A N 1
ATOM 1301 C CA . HIS A 1 166 ? 6.504 3.484 -10.643 1.00 94.06 166 HIS A CA 1
ATOM 1302 C C . HIS A 1 166 ? 7.657 3.198 -9.671 1.00 94.06 166 HIS A C 1
ATOM 1304 O O . HIS A 1 166 ? 7.421 2.722 -8.562 1.00 94.06 166 HIS A O 1
ATOM 1310 N N . LEU A 1 167 ? 8.891 3.469 -10.096 1.00 92.75 167 LEU A N 1
ATOM 1311 C CA . LEU A 1 167 ? 10.107 3.290 -9.310 1.00 92.75 167 LEU A CA 1
ATOM 1312 C C . LEU A 1 167 ? 10.948 4.573 -9.341 1.00 92.75 167 LEU A C 1
ATOM 1314 O O . LEU A 1 167 ? 11.312 5.067 -10.409 1.00 92.75 167 LEU A O 1
ATOM 1318 N N . GLU A 1 168 ? 11.300 5.101 -8.170 1.00 89.25 168 GLU A N 1
ATOM 1319 C CA . GLU A 1 168 ? 12.175 6.272 -8.085 1.00 89.25 168 GLU A CA 1
ATOM 1320 C C . GLU A 1 168 ? 13.636 5.892 -8.381 1.00 89.25 168 GLU A C 1
ATOM 1322 O O . GLU A 1 168 ? 14.158 4.881 -7.899 1.00 89.25 168 GLU A O 1
ATOM 1327 N N . CYS A 1 169 ? 14.348 6.729 -9.143 1.00 89.69 169 CYS A N 1
ATOM 1328 C CA . CYS A 1 169 ? 15.780 6.542 -9.364 1.00 89.69 169 CYS A CA 1
ATOM 1329 C C . CYS A 1 169 ? 16.559 6.533 -8.035 1.00 89.69 169 CYS A C 1
ATOM 1331 O O . CYS A 1 169 ? 16.615 7.519 -7.298 1.00 89.69 169 CYS A O 1
ATOM 1333 N N . GLY A 1 170 ? 17.267 5.433 -7.790 1.00 89.56 170 GLY A N 1
ATOM 1334 C CA . GLY A 1 170 ? 17.984 5.151 -6.555 1.00 89.56 170 GLY A CA 1
ATOM 1335 C C . GLY A 1 170 ? 17.359 4.015 -5.758 1.00 89.56 170 GLY A C 1
ATOM 1336 O O . GLY A 1 170 ? 18.104 3.327 -5.063 1.00 89.56 170 GLY A O 1
ATOM 1337 N N . ASP A 1 171 ? 16.066 3.755 -5.892 1.00 91.56 171 ASP A N 1
ATOM 1338 C CA . ASP A 1 171 ? 15.437 2.592 -5.270 1.00 91.56 171 ASP A CA 1
ATOM 1339 C C . ASP A 1 171 ? 15.832 1.314 -6.026 1.00 91.56 171 ASP A C 1
ATOM 1341 O O . ASP A 1 171 ? 16.169 1.359 -7.216 1.00 91.56 171 ASP A O 1
ATOM 1345 N N . LEU A 1 172 ? 15.864 0.179 -5.321 1.00 94.19 172 LEU A N 1
ATOM 1346 C CA . LEU A 1 172 ? 16.161 -1.131 -5.905 1.00 94.19 172 LEU A CA 1
ATOM 1347 C C . LEU A 1 172 ? 15.000 -2.087 -5.673 1.00 94.19 172 LEU A C 1
ATOM 1349 O O . LEU A 1 172 ? 14.559 -2.243 -4.537 1.00 94.19 172 LEU A O 1
ATOM 1353 N N . LEU A 1 173 ? 14.580 -2.791 -6.717 1.00 96.31 173 LEU A N 1
ATOM 1354 C CA . LEU A 1 173 ? 13.714 -3.953 -6.549 1.00 96.31 173 LEU A CA 1
ATOM 1355 C C . LEU A 1 173 ? 14.526 -5.145 -6.035 1.00 96.31 173 LEU A C 1
ATOM 1357 O O . LEU A 1 173 ? 15.689 -5.319 -6.409 1.00 96.31 173 LEU A O 1
ATOM 1361 N N . THR A 1 174 ? 13.914 -5.986 -5.203 1.00 95.94 174 THR A N 1
ATOM 1362 C CA . THR A 1 174 ? 14.469 -7.320 -4.921 1.00 95.94 174 THR A CA 1
ATOM 1363 C C . THR A 1 174 ? 14.346 -8.184 -6.171 1.00 95.94 174 THR A C 1
ATOM 1365 O O . THR A 1 174 ? 13.431 -7.978 -6.964 1.00 95.94 174 THR A O 1
ATOM 1368 N N . LYS A 1 175 ? 15.234 -9.164 -6.379 1.00 97.19 175 LYS A N 1
ATOM 1369 C CA . LYS A 1 175 ? 15.231 -9.990 -7.607 1.00 97.19 175 LYS A CA 1
ATOM 1370 C C . LYS A 1 175 ? 13.912 -10.733 -7.858 1.00 97.19 175 LYS A C 1
ATOM 1372 O O . LYS A 1 175 ? 13.585 -11.018 -9.006 1.00 97.19 175 LYS A O 1
ATOM 1377 N N . ASP A 1 176 ? 13.159 -11.023 -6.796 1.00 97.06 176 ASP A N 1
ATOM 1378 C CA . ASP A 1 176 ? 11.860 -11.699 -6.822 1.00 97.06 176 ASP A CA 1
ATOM 1379 C C . ASP A 1 176 ? 10.647 -10.747 -6.907 1.00 97.06 176 ASP A C 1
ATOM 1381 O O . ASP A 1 176 ? 9.513 -11.220 -6.983 1.00 97.06 176 ASP A O 1
ATOM 1385 N N . ALA A 1 177 ? 10.839 -9.422 -6.919 1.00 98.00 177 ALA A N 1
ATOM 1386 C CA . ALA A 1 177 ? 9.758 -8.443 -6.758 1.00 98.00 177 ALA A CA 1
ATOM 1387 C C . ALA A 1 177 ? 8.641 -8.558 -7.805 1.00 98.00 177 ALA A C 1
ATOM 1389 O O . ALA A 1 177 ? 7.458 -8.630 -7.448 1.00 98.00 177 ALA A O 1
ATOM 1390 N N . LEU A 1 178 ? 8.989 -8.597 -9.094 1.00 98.44 178 LEU A N 1
ATOM 1391 C CA . LEU A 1 178 ? 7.997 -8.729 -10.164 1.00 98.44 178 LEU A CA 1
ATOM 1392 C C . LEU A 1 178 ? 7.337 -10.115 -10.161 1.00 98.44 178 LEU A C 1
ATOM 1394 O O . LEU A 1 178 ? 6.141 -10.216 -10.435 1.00 98.44 178 LEU A O 1
ATOM 1398 N N . PHE A 1 179 ? 8.073 -11.168 -9.789 1.00 98.12 179 PHE A N 1
ATOM 1399 C CA . PHE A 1 179 ? 7.528 -12.524 -9.700 1.00 98.12 179 PHE A CA 1
ATOM 1400 C C . PHE A 1 179 ? 6.479 -12.637 -8.589 1.00 98.12 179 PHE A C 1
ATOM 1402 O O . PHE A 1 179 ? 5.361 -13.092 -8.832 1.00 98.12 179 PHE A O 1
ATOM 1409 N N . GLU A 1 180 ? 6.809 -12.183 -7.378 1.00 97.44 180 GLU A N 1
ATOM 1410 C CA . GLU A 1 180 ? 5.896 -12.196 -6.229 1.00 97.44 180 GLU A CA 1
ATOM 1411 C C . GLU A 1 180 ? 4.666 -11.308 -6.483 1.00 97.44 180 GLU A C 1
ATOM 1413 O O . GLU A 1 180 ? 3.539 -11.667 -6.135 1.00 97.44 180 GLU A O 1
ATOM 1418 N N . THR A 1 181 ? 4.851 -10.185 -7.183 1.00 98.25 181 THR A N 1
ATOM 1419 C CA . THR A 1 181 ? 3.742 -9.322 -7.615 1.00 98.25 181 THR A CA 1
ATOM 1420 C C . THR A 1 181 ? 2.840 -10.021 -8.635 1.00 98.25 181 THR A C 1
ATOM 1422 O O . THR A 1 181 ? 1.616 -10.004 -8.481 1.00 98.25 181 THR A O 1
ATOM 1425 N N . ALA A 1 182 ? 3.408 -10.670 -9.657 1.00 98.00 182 ALA A N 1
ATOM 1426 C CA . ALA A 1 182 ? 2.647 -11.436 -10.646 1.00 98.00 182 ALA A CA 1
ATOM 1427 C C . ALA A 1 182 ? 1.853 -12.566 -9.984 1.00 98.00 182 ALA A C 1
ATOM 1429 O O . ALA A 1 182 ? 0.681 -12.783 -10.302 1.00 98.00 182 ALA A O 1
ATOM 1430 N N . LEU A 1 183 ? 2.471 -13.253 -9.021 1.00 96.31 183 LEU A N 1
ATOM 1431 C CA . LEU A 1 183 ? 1.821 -14.287 -8.232 1.00 96.31 183 LEU A CA 1
ATOM 1432 C C . LEU A 1 183 ? 0.618 -13.725 -7.470 1.00 96.31 183 LEU A C 1
ATOM 1434 O O . LEU A 1 183 ? -0.487 -14.255 -7.593 1.00 96.31 183 LEU A O 1
ATOM 1438 N N . ALA A 1 184 ? 0.803 -12.619 -6.746 1.00 96.31 184 ALA A N 1
ATOM 1439 C CA . ALA A 1 184 ? -0.269 -11.963 -6.006 1.00 96.31 184 ALA A CA 1
ATOM 1440 C C . ALA A 1 184 ? -1.423 -11.520 -6.925 1.00 96.31 184 ALA A C 1
ATOM 1442 O O . ALA A 1 184 ? -2.593 -11.719 -6.586 1.00 96.31 184 ALA A O 1
ATOM 1443 N N . ILE A 1 185 ? -1.122 -10.994 -8.117 1.00 96.94 185 ILE A N 1
ATOM 1444 C CA . ILE A 1 185 ? -2.122 -10.657 -9.143 1.00 96.94 185 ILE A CA 1
ATOM 1445 C C . ILE A 1 185 ? -2.908 -11.903 -9.563 1.00 96.94 185 ILE A C 1
ATOM 1447 O O . ILE A 1 185 ? -4.135 -11.895 -9.513 1.00 96.94 185 ILE A O 1
ATOM 1451 N N . MET A 1 186 ? -2.235 -13.003 -9.901 1.00 95.38 186 MET A N 1
ATOM 1452 C CA . MET A 1 186 ? -2.898 -14.245 -10.321 1.00 95.38 186 MET A CA 1
ATOM 1453 C C . MET A 1 186 ? -3.754 -14.884 -9.209 1.00 95.38 186 MET A C 1
ATOM 1455 O O . MET A 1 186 ? -4.733 -15.578 -9.494 1.00 95.38 186 MET A O 1
ATOM 1459 N N . GLN A 1 187 ? -3.425 -14.648 -7.937 1.00 94.12 187 GLN A N 1
ATOM 1460 C CA . GLN A 1 187 ? -4.191 -15.137 -6.785 1.00 94.12 187 GLN A CA 1
ATOM 1461 C C . GLN A 1 187 ? -5.410 -14.267 -6.451 1.00 94.12 187 GLN A C 1
ATOM 1463 O O . GLN A 1 187 ? -6.447 -14.771 -6.001 1.00 94.12 187 GLN A O 1
ATOM 1468 N N . THR A 1 188 ? -5.288 -12.951 -6.627 1.00 94.56 188 THR A N 1
ATOM 1469 C CA . THR A 1 188 ? -6.238 -11.981 -6.060 1.00 94.56 188 THR A CA 1
ATOM 1470 C C . THR A 1 188 ? -7.032 -11.213 -7.102 1.00 94.56 188 THR A C 1
ATOM 1472 O O . THR A 1 188 ? -8.172 -10.850 -6.816 1.00 94.56 188 THR A O 1
ATOM 1475 N N . ASP A 1 189 ? -6.478 -11.038 -8.302 1.00 95.31 189 ASP A N 1
ATOM 1476 C CA . ASP A 1 189 ? -6.955 -10.130 -9.349 1.00 95.31 189 ASP A CA 1
ATOM 1477 C C . ASP A 1 189 ? -7.049 -8.663 -8.875 1.00 95.31 189 ASP A C 1
ATOM 1479 O O . ASP A 1 189 ? -7.908 -7.891 -9.305 1.00 95.31 189 ASP A O 1
ATOM 1483 N N . ALA A 1 190 ? -6.168 -8.270 -7.947 1.00 95.88 190 ALA A N 1
ATOM 1484 C CA . ALA A 1 190 ? -6.140 -6.927 -7.376 1.00 95.88 190 ALA A CA 1
ATOM 1485 C C . ALA A 1 190 ? -5.911 -5.836 -8.438 1.00 95.88 190 ALA A C 1
ATOM 1487 O O . ALA A 1 190 ? -5.208 -6.030 -9.433 1.00 95.88 190 ALA A O 1
ATOM 1488 N N . GLU A 1 191 ? -6.511 -4.667 -8.216 1.00 97.38 191 GLU A N 1
ATOM 1489 C CA . GLU A 1 191 ? -6.326 -3.478 -9.053 1.00 97.38 191 GLU A CA 1
ATOM 1490 C C . GLU A 1 191 ? -5.152 -2.615 -8.590 1.00 97.38 191 GLU A C 1
ATOM 1492 O O . GLU A 1 191 ? -4.551 -1.917 -9.402 1.00 97.38 191 GLU A O 1
ATOM 1497 N N . ILE A 1 192 ? -4.834 -2.650 -7.295 1.00 98.19 192 ILE A N 1
ATOM 1498 C CA . ILE A 1 192 ? -3.690 -1.963 -6.698 1.00 98.19 192 ILE A CA 1
ATOM 1499 C C . ILE A 1 192 ? -2.998 -2.945 -5.763 1.00 98.19 192 ILE A C 1
ATOM 1501 O O . ILE A 1 192 ? -3.641 -3.552 -4.907 1.00 98.19 192 ILE A O 1
ATOM 1505 N N . LEU A 1 193 ? -1.686 -3.071 -5.898 1.00 98.06 193 LEU A N 1
ATOM 1506 C CA . LEU A 1 193 ? -0.837 -3.841 -5.010 1.00 98.06 193 LEU A CA 1
ATOM 1507 C C . LEU A 1 193 ? 0.220 -2.926 -4.406 1.00 98.06 193 LEU A C 1
ATOM 1509 O O . LEU A 1 193 ? 0.681 -1.991 -5.056 1.00 98.06 193 LEU A O 1
ATOM 1513 N N . TYR A 1 194 ? 0.605 -3.197 -3.167 1.00 97.00 194 TYR A N 1
ATOM 1514 C CA . TYR A 1 194 ? 1.776 -2.586 -2.548 1.00 97.00 194 TYR A CA 1
ATOM 1515 C C . TYR A 1 194 ? 2.514 -3.609 -1.694 1.00 97.00 194 TYR A C 1
ATOM 1517 O O . TYR A 1 194 ? 1.914 -4.591 -1.256 1.00 97.00 194 TYR A O 1
ATOM 1525 N N . ALA A 1 195 ? 3.802 -3.380 -1.460 1.00 95.75 195 ALA A N 1
ATOM 1526 C CA . ALA A 1 195 ? 4.665 -4.298 -0.720 1.00 95.75 195 ALA A CA 1
ATOM 1527 C C . ALA A 1 195 ? 5.444 -3.605 0.403 1.00 95.75 195 ALA A C 1
ATOM 1529 O O . ALA A 1 195 ? 5.518 -2.371 0.448 1.00 95.75 195 ALA A O 1
ATOM 1530 N N . ASP A 1 196 ? 6.032 -4.394 1.299 1.00 93.31 196 ASP A N 1
ATOM 1531 C CA . ASP A 1 196 ? 6.934 -3.885 2.329 1.00 93.31 196 ASP A CA 1
ATOM 1532 C C . ASP A 1 196 ? 8.244 -3.377 1.707 1.00 93.31 196 ASP A C 1
ATOM 1534 O O . ASP A 1 196 ? 8.631 -3.735 0.589 1.00 93.31 196 ASP A O 1
ATOM 1538 N N . GLU A 1 197 ? 8.942 -2.529 2.452 1.00 91.56 197 GLU A N 1
ATOM 1539 C CA . GLU A 1 197 ? 10.207 -1.930 2.027 1.00 91.56 197 GLU A CA 1
ATOM 1540 C C . GLU A 1 197 ? 11.200 -1.866 3.183 1.00 91.56 197 GLU A C 1
ATOM 1542 O O . GLU A 1 197 ? 10.810 -1.869 4.348 1.00 91.56 197 GLU A O 1
ATOM 1547 N N . ASP A 1 198 ? 12.485 -1.763 2.878 1.00 90.50 198 ASP A N 1
ATOM 1548 C CA . ASP A 1 198 ? 13.499 -1.352 3.847 1.00 90.50 198 ASP A CA 1
ATOM 1549 C C . ASP A 1 198 ? 14.382 -0.244 3.261 1.00 90.50 198 ASP A C 1
ATOM 1551 O O . ASP A 1 198 ? 14.157 0.240 2.150 1.00 90.50 198 ASP A O 1
ATOM 1555 N N . ARG A 1 199 ? 15.365 0.219 4.032 1.00 87.12 199 ARG A N 1
ATOM 1556 C CA . ARG A 1 199 ? 16.311 1.249 3.601 1.00 87.12 199 ARG A CA 1
ATOM 1557 C C . ARG A 1 199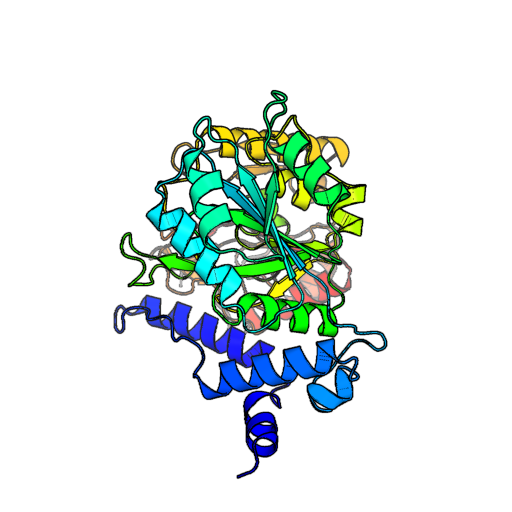 ? 17.658 0.660 3.267 1.00 87.12 199 ARG A C 1
ATOM 1559 O O . ARG A 1 199 ? 18.227 -0.081 4.070 1.00 87.12 199 ARG A O 1
ATOM 1566 N N . ARG A 1 200 ? 18.248 1.138 2.173 1.00 86.19 200 ARG A N 1
ATOM 1567 C CA . ARG A 1 200 ? 19.634 0.829 1.809 1.00 86.19 200 ARG A CA 1
ATOM 1568 C C . ARG A 1 200 ? 20.608 1.960 2.127 1.00 86.19 200 ARG A C 1
ATOM 1570 O O . ARG A 1 200 ? 20.269 3.141 2.063 1.00 86.19 200 ARG A O 1
ATOM 1577 N N . ASP A 1 201 ? 21.851 1.591 2.426 1.00 80.50 201 ASP A N 1
ATOM 1578 C CA . ASP A 1 201 ? 22.953 2.545 2.569 1.00 80.50 201 ASP A CA 1
ATOM 1579 C C . ASP A 1 201 ? 23.428 3.124 1.219 1.00 80.50 201 ASP A C 1
ATOM 1581 O O . ASP A 1 201 ? 23.115 2.617 0.143 1.00 80.50 201 ASP A O 1
ATOM 1585 N N . ALA A 1 202 ? 24.249 4.181 1.274 1.00 69.06 202 ALA A N 1
ATOM 1586 C CA . ALA A 1 202 ? 24.786 4.874 0.089 1.00 69.06 202 ALA A CA 1
ATOM 1587 C C . ALA A 1 202 ? 25.649 4.011 -0.823 1.00 69.06 202 ALA A C 1
ATOM 1589 O O . ALA A 1 202 ? 25.961 4.399 -1.947 1.00 69.06 202 ALA A O 1
ATOM 1590 N N . LYS A 1 203 ? 26.081 2.859 -0.319 1.00 69.00 203 LYS A N 1
ATOM 1591 C CA . LYS A 1 203 ? 26.920 1.926 -1.054 1.00 69.00 203 LYS A CA 1
ATOM 1592 C C . LYS A 1 203 ? 26.096 0.759 -1.605 1.00 69.00 203 LYS A C 1
ATOM 1594 O O . LYS A 1 203 ? 26.673 -0.048 -2.320 1.00 69.00 203 LYS A O 1
ATOM 1599 N N . GLY A 1 204 ? 24.799 0.676 -1.290 1.00 67.44 204 GLY A N 1
ATOM 1600 C CA . GLY A 1 204 ? 23.895 -0.400 -1.686 1.00 67.44 204 GLY A CA 1
ATOM 1601 C C . GLY A 1 204 ? 24.223 -1.755 -1.057 1.00 67.44 204 GLY A C 1
ATOM 1602 O O . GLY A 1 204 ? 23.912 -2.773 -1.656 1.00 67.44 204 GLY A O 1
ATOM 1603 N N . ARG A 1 205 ? 24.907 -1.789 0.096 1.00 71.38 205 ARG A N 1
ATOM 1604 C CA . ARG A 1 205 ? 25.447 -3.037 0.686 1.00 71.38 205 ARG A CA 1
ATOM 1605 C C . ARG A 1 205 ? 24.842 -3.404 2.033 1.00 71.38 205 ARG A C 1
ATOM 1607 O O . ARG A 1 205 ? 25.116 -4.487 2.542 1.00 71.38 205 ARG A O 1
ATOM 1614 N N . ARG A 1 206 ? 24.114 -2.483 2.661 1.00 79.75 206 ARG A N 1
ATOM 1615 C CA . ARG A 1 206 ? 23.474 -2.702 3.959 1.00 79.75 206 ARG A CA 1
ATOM 1616 C C . ARG A 1 206 ? 22.029 -2.269 3.890 1.00 79.75 206 ARG A C 1
ATOM 1618 O O . ARG A 1 206 ? 21.757 -1.165 3.421 1.00 79.75 206 ARG A O 1
ATOM 1625 N N . PHE A 1 207 ? 21.167 -3.122 4.425 1.00 86.12 207 PHE A N 1
ATOM 1626 C CA . PHE A 1 207 ? 19.743 -2.877 4.574 1.00 86.12 207 PHE A CA 1
ATOM 1627 C C . PHE A 1 207 ? 19.410 -2.630 6.045 1.00 86.12 207 PHE A C 1
ATOM 1629 O O . PHE A 1 207 ? 20.063 -3.169 6.940 1.00 86.12 207 PHE A O 1
ATOM 1636 N N . SER A 1 208 ? 18.453 -1.752 6.308 1.00 83.25 208 SER A N 1
ATOM 1637 C CA . SER A 1 208 ? 18.129 -1.254 7.646 1.00 83.25 208 SER A CA 1
ATOM 1638 C C . SER A 1 208 ? 16.721 -0.669 7.677 1.00 83.25 208 SER A C 1
ATOM 1640 O O . SER A 1 208 ? 16.147 -0.418 6.626 1.00 83.25 208 SER A O 1
ATOM 1642 N N . ASP A 1 209 ? 16.181 -0.423 8.872 1.00 79.50 209 ASP A N 1
ATOM 1643 C CA . ASP A 1 209 ? 14.863 0.207 9.067 1.00 79.50 209 ASP A CA 1
ATOM 1644 C C . ASP A 1 209 ? 13.745 -0.419 8.204 1.00 79.50 209 ASP A C 1
ATOM 1646 O O . ASP A 1 209 ? 13.170 0.264 7.352 1.00 79.50 209 ASP A O 1
ATOM 1650 N N . PRO A 1 210 ? 13.453 -1.725 8.375 1.00 85.69 210 PRO A N 1
ATOM 1651 C CA . PRO A 1 210 ? 12.381 -2.360 7.629 1.00 85.69 210 PRO A CA 1
ATOM 1652 C C . PRO A 1 210 ? 11.038 -1.729 7.992 1.00 85.69 210 PRO A C 1
ATOM 1654 O O . PRO A 1 210 ? 10.658 -1.635 9.164 1.00 85.69 210 PRO A O 1
ATOM 1657 N N . TYR A 1 211 ? 10.289 -1.349 6.969 1.00 85.94 211 TYR A N 1
ATOM 1658 C CA . TYR A 1 211 ? 8.936 -0.857 7.084 1.00 85.94 211 TYR A CA 1
ATOM 1659 C C . TYR A 1 211 ? 7.937 -1.920 6.623 1.00 85.94 211 TYR A C 1
ATOM 1661 O O . TYR A 1 211 ? 7.513 -1.959 5.469 1.00 85.94 211 TYR A O 1
ATOM 1669 N N . PHE A 1 212 ? 7.540 -2.765 7.578 1.00 86.69 212 PHE A N 1
ATOM 1670 C CA . PHE A 1 212 ? 6.448 -3.721 7.403 1.00 86.69 212 PHE A CA 1
ATOM 1671 C C . PHE A 1 212 ? 5.102 -2.998 7.485 1.00 86.69 212 PHE A C 1
ATOM 1673 O O . PHE A 1 212 ? 4.595 -2.721 8.582 1.00 86.69 212 PHE A O 1
ATOM 1680 N N . LYS A 1 213 ? 4.534 -2.680 6.328 1.00 87.81 213 LYS A N 1
ATOM 1681 C CA . LYS A 1 213 ? 3.270 -1.971 6.183 1.00 87.81 213 LYS A CA 1
ATOM 1682 C C . LYS A 1 213 ? 2.123 -2.840 6.719 1.00 87.81 213 LYS A C 1
ATOM 1684 O O . LYS A 1 213 ? 2.212 -4.069 6.792 1.00 87.81 213 LYS A O 1
ATOM 1689 N N . PRO A 1 214 ? 1.042 -2.225 7.219 1.00 86.75 214 PRO A N 1
ATOM 1690 C CA . PRO A 1 214 ? -0.162 -2.970 7.545 1.00 86.75 214 PRO A CA 1
ATOM 1691 C C . PRO A 1 214 ? -0.926 -3.329 6.267 1.00 86.75 214 PRO A C 1
ATOM 1693 O O . PRO A 1 214 ? -0.736 -2.706 5.220 1.00 86.75 214 PRO A O 1
ATOM 1696 N N . ASP A 1 215 ? -1.865 -4.265 6.390 1.00 90.06 215 ASP A N 1
ATOM 1697 C CA . ASP A 1 215 ? -2.935 -4.422 5.405 1.00 90.06 215 ASP A CA 1
ATOM 1698 C C . ASP A 1 215 ? -3.735 -3.120 5.254 1.00 90.06 215 ASP A C 1
ATOM 1700 O O . ASP A 1 215 ? -3.690 -2.234 6.120 1.00 90.06 215 ASP A O 1
ATOM 1704 N N . PHE A 1 216 ? -4.472 -3.013 4.144 1.00 92.50 216 PHE A N 1
ATOM 1705 C CA . PHE A 1 216 ? -5.077 -1.756 3.729 1.00 92.50 216 PHE A CA 1
ATOM 1706 C C . PHE A 1 216 ? -5.924 -1.122 4.842 1.00 92.50 216 PHE A C 1
ATOM 1708 O O . PHE A 1 216 ? -6.937 -1.659 5.295 1.00 92.50 216 PHE A O 1
ATOM 1715 N N . SER A 1 217 ? -5.502 0.071 5.245 1.00 92.50 217 SER A N 1
ATOM 1716 C CA . SER A 1 217 ? -6.161 0.926 6.219 1.00 92.50 217 SER A CA 1
ATOM 1717 C C . SER A 1 217 ? -6.440 2.278 5.574 1.00 92.50 217 SER A C 1
ATOM 1719 O O . SER A 1 217 ? -5.523 3.054 5.300 1.00 92.50 217 SER A O 1
ATOM 1721 N N . LEU A 1 218 ? -7.719 2.570 5.353 1.00 93.81 218 LEU A N 1
ATOM 1722 C CA . LEU A 1 218 ? -8.205 3.843 4.828 1.00 93.81 218 LEU A CA 1
ATOM 1723 C C . LEU A 1 218 ? -7.877 5.000 5.774 1.00 93.81 218 LEU A C 1
ATOM 1725 O O . LEU A 1 218 ? -7.486 6.075 5.336 1.00 93.81 218 LEU A O 1
ATOM 1729 N N . ASP A 1 219 ? -8.019 4.769 7.076 1.00 93.56 219 ASP A N 1
ATOM 1730 C CA . ASP A 1 219 ? -7.709 5.770 8.094 1.00 93.56 219 ASP A CA 1
ATOM 1731 C C . ASP A 1 219 ? -6.203 6.044 8.190 1.00 93.56 219 ASP A C 1
ATOM 1733 O O . ASP A 1 219 ? -5.815 7.184 8.434 1.00 93.56 219 ASP A O 1
ATOM 1737 N N . TYR A 1 220 ? -5.364 5.031 7.931 1.00 92.75 220 TYR A N 1
ATOM 1738 C CA . TYR A 1 220 ? -3.921 5.255 7.846 1.00 92.75 220 TYR A CA 1
ATOM 1739 C C . TYR A 1 220 ? -3.558 5.970 6.549 1.00 92.75 220 TYR A C 1
ATOM 1741 O O . TYR A 1 220 ? -2.751 6.889 6.587 1.00 92.75 220 TYR A O 1
ATOM 1749 N N . LEU A 1 221 ? -4.213 5.617 5.436 1.00 94.19 221 LEU A N 1
ATOM 1750 C CA . LEU A 1 221 ? -4.026 6.290 4.154 1.00 94.19 221 LEU A CA 1
ATOM 1751 C C . LEU A 1 221 ? -4.318 7.783 4.291 1.00 94.19 221 LEU A C 1
ATOM 1753 O O . LEU A 1 221 ? -3.501 8.579 3.875 1.00 94.19 221 LEU A O 1
ATOM 1757 N N . TYR A 1 222 ? -5.420 8.189 4.927 1.00 94.94 222 TYR A N 1
ATOM 1758 C CA . TYR A 1 222 ? -5.705 9.620 5.114 1.00 94.94 222 TYR A CA 1
ATOM 1759 C C . TYR A 1 222 ? -4.610 10.367 5.876 1.00 94.94 222 TYR A C 1
ATOM 1761 O O . TYR A 1 222 ? -4.422 11.561 5.671 1.00 94.94 222 TYR A O 1
ATOM 1769 N N . ALA A 1 223 ? -3.916 9.688 6.780 1.00 91.12 223 ALA A N 1
ATOM 1770 C CA . ALA A 1 223 ? -2.920 10.319 7.620 1.00 91.12 223 ALA A CA 1
ATOM 1771 C C . ALA A 1 223 ? -1.494 10.196 7.065 1.00 91.12 223 ALA A C 1
ATOM 1773 O O . ALA A 1 223 ? -0.656 11.027 7.393 1.00 91.12 223 ALA A O 1
ATOM 1774 N N . ALA A 1 224 ? -1.191 9.192 6.246 1.00 88.56 224 ALA A N 1
ATOM 1775 C CA . ALA A 1 224 ? 0.142 8.967 5.707 1.00 88.56 224 ALA A CA 1
ATOM 1776 C C . ALA A 1 224 ? 0.085 8.287 4.338 1.00 88.56 224 ALA A C 1
ATOM 1778 O O . ALA A 1 224 ? -0.690 7.359 4.105 1.00 88.56 224 ALA A O 1
ATOM 1779 N N . ASP A 1 225 ? 1.000 8.688 3.461 1.00 88.75 225 ASP A N 1
ATOM 1780 C CA . ASP A 1 225 ? 1.219 8.007 2.190 1.00 88.75 225 ASP A CA 1
ATOM 1781 C C . ASP A 1 225 ? 2.127 6.786 2.383 1.00 88.75 225 ASP A C 1
ATOM 1783 O O . ASP A 1 225 ? 3.331 6.829 2.144 1.00 88.75 225 ASP A O 1
ATOM 1787 N N . TYR A 1 226 ? 1.555 5.701 2.902 1.00 88.94 226 TYR A N 1
ATOM 1788 C CA . TYR A 1 226 ? 2.314 4.481 3.183 1.00 88.94 226 TYR A CA 1
ATOM 1789 C C . TYR A 1 226 ? 2.363 3.494 2.010 1.00 88.94 226 TYR A C 1
ATOM 1791 O O . TYR A 1 226 ? 3.069 2.493 2.108 1.00 88.94 226 TYR A O 1
ATOM 1799 N N . MET A 1 227 ? 1.618 3.739 0.928 1.00 90.31 227 MET A N 1
ATOM 1800 C CA . MET A 1 227 ? 1.457 2.780 -0.171 1.00 90.31 227 MET A CA 1
ATOM 1801 C C . MET A 1 227 ? 2.353 3.090 -1.376 1.00 90.31 227 MET A C 1
ATOM 1803 O O . MET A 1 227 ? 2.855 2.158 -1.998 1.00 90.31 227 MET A O 1
ATOM 1807 N N . SER A 1 228 ? 2.579 4.369 -1.695 1.00 85.38 228 SER A N 1
ATOM 1808 C CA . SER A 1 228 ? 2.991 4.798 -3.043 1.00 85.38 228 SER A CA 1
ATOM 1809 C C . SER A 1 228 ? 4.394 4.382 -3.502 1.00 85.38 228 SER A C 1
ATOM 1811 O O . SER A 1 228 ? 4.632 4.298 -4.700 1.00 85.38 228 SER A O 1
ATOM 1813 N N . ARG A 1 229 ? 5.319 4.085 -2.583 1.00 83.31 229 ARG A N 1
ATOM 1814 C CA . ARG A 1 229 ? 6.744 3.848 -2.890 1.00 83.31 229 ARG A CA 1
ATOM 1815 C C . ARG A 1 229 ? 7.025 2.572 -3.706 1.00 83.31 229 ARG A C 1
ATOM 1817 O O . ARG A 1 229 ? 7.888 2.586 -4.570 1.00 83.31 229 ARG A O 1
ATOM 1824 N N . ILE A 1 230 ? 6.303 1.481 -3.434 1.00 88.12 230 ILE A N 1
ATOM 1825 C CA . ILE A 1 230 ? 6.283 0.257 -4.259 1.00 88.12 230 ILE A CA 1
ATOM 1826 C C . ILE A 1 230 ? 4.827 -0.103 -4.524 1.00 88.12 230 ILE A C 1
ATOM 1828 O O . ILE A 1 230 ? 4.269 -1.034 -3.946 1.00 88.12 230 ILE A O 1
ATOM 1832 N N . MET A 1 231 ? 4.189 0.715 -5.353 1.00 94.56 231 MET A N 1
ATOM 1833 C CA . MET A 1 231 ? 2.799 0.538 -5.738 1.00 94.56 231 MET A CA 1
ATOM 1834 C C . MET A 1 231 ? 2.704 0.060 -7.184 1.00 94.56 231 MET A C 1
ATOM 1836 O O . MET A 1 231 ? 3.265 0.667 -8.095 1.00 94.56 231 MET A O 1
ATOM 1840 N N . VAL A 1 232 ? 1.937 -1.006 -7.385 1.00 98.19 232 VAL A N 1
ATOM 1841 C CA . VAL A 1 232 ? 1.645 -1.586 -8.693 1.00 98.19 232 VAL A CA 1
ATOM 1842 C C . VAL A 1 232 ? 0.160 -1.425 -8.973 1.00 98.19 232 VAL A C 1
ATOM 1844 O O . VAL A 1 232 ? -0.675 -1.844 -8.176 1.00 98.19 232 VAL A O 1
ATOM 1847 N N . VAL A 1 233 ? -0.191 -0.807 -10.095 1.00 98.38 233 VAL A N 1
ATOM 1848 C CA . VAL A 1 233 ? -1.573 -0.435 -10.420 1.00 98.38 233 VAL A CA 1
ATOM 1849 C C . VAL A 1 233 ? -1.977 -1.053 -11.746 1.00 98.38 233 VAL A C 1
ATOM 1851 O O . VAL A 1 233 ? -1.251 -0.947 -12.729 1.00 98.38 233 VAL A O 1
ATOM 1854 N N . ARG A 1 234 ? -3.163 -1.657 -11.815 1.00 98.44 234 ARG A N 1
ATOM 1855 C CA . ARG A 1 234 ? -3.738 -2.132 -13.075 1.00 98.44 234 ARG A CA 1
ATOM 1856 C C . ARG A 1 234 ? -3.846 -0.962 -14.050 1.00 98.44 234 ARG A C 1
ATOM 1858 O O . ARG A 1 234 ? -4.495 0.043 -13.751 1.00 98.44 234 ARG A O 1
ATOM 1865 N N . ARG A 1 235 ? -3.266 -1.097 -15.243 1.00 98.44 235 ARG A N 1
ATOM 1866 C CA . ARG A 1 235 ? -3.190 -0.010 -16.227 1.00 98.44 235 ARG A CA 1
ATOM 1867 C C . ARG A 1 235 ? -4.566 0.546 -16.586 1.00 98.44 235 ARG A C 1
ATOM 1869 O O . ARG A 1 235 ? -4.718 1.756 -16.681 1.00 98.44 235 ARG A O 1
ATOM 1876 N N . SER A 1 236 ? -5.591 -0.296 -16.725 1.00 98.00 236 SER A N 1
ATOM 1877 C CA . SER A 1 236 ? -6.955 0.172 -17.024 1.00 98.00 236 SER A CA 1
ATOM 1878 C C . SER A 1 236 ? -7.521 1.099 -15.942 1.00 98.00 236 SER A C 1
ATOM 1880 O O . SER A 1 236 ? -8.154 2.102 -16.271 1.00 98.00 236 SER A O 1
ATOM 1882 N N . LEU A 1 237 ? -7.258 0.805 -14.662 1.00 98.25 237 LEU A N 1
ATOM 1883 C CA . LEU A 1 237 ? -7.628 1.681 -13.549 1.00 98.25 237 LEU A CA 1
ATOM 1884 C C . LEU A 1 237 ? -6.827 2.985 -13.610 1.00 98.25 237 LEU A C 1
ATOM 1886 O O . LEU A 1 237 ? -7.397 4.067 -13.453 1.00 98.25 237 LEU A O 1
ATOM 1890 N N . PHE A 1 238 ? -5.524 2.888 -13.888 1.00 98.38 238 PHE A N 1
ATOM 1891 C CA . PHE A 1 238 ? -4.681 4.065 -14.052 1.00 98.38 238 PHE A CA 1
ATOM 1892 C C . PHE A 1 238 ? -5.202 4.990 -15.158 1.00 98.38 238 PHE A C 1
ATOM 1894 O O . PHE A 1 238 ? -5.394 6.176 -14.921 1.00 98.38 238 PHE A O 1
ATOM 1901 N N . LEU A 1 239 ? -5.506 4.459 -16.343 1.00 98.12 239 LEU A N 1
ATOM 1902 C CA . LEU A 1 239 ? -5.988 5.249 -17.479 1.00 98.12 239 LEU A CA 1
ATOM 1903 C C . LEU A 1 239 ? -7.351 5.902 -17.229 1.00 98.12 239 LEU A C 1
ATOM 1905 O O . LEU A 1 239 ? -7.609 6.972 -17.778 1.00 98.12 239 LEU A O 1
ATOM 1909 N N . ALA A 1 240 ? -8.201 5.284 -16.406 1.00 97.94 240 ALA A N 1
ATOM 1910 C CA . ALA A 1 240 ? -9.499 5.838 -16.035 1.00 97.94 240 ALA A CA 1
ATOM 1911 C C . ALA A 1 240 ? -9.384 7.016 -15.054 1.00 97.94 240 ALA A C 1
ATOM 1913 O O . ALA A 1 240 ? -10.183 7.948 -15.114 1.00 97.94 240 ALA A O 1
ATOM 1914 N N . LEU A 1 241 ? -8.411 6.971 -14.140 1.00 97.31 241 LEU A N 1
ATOM 1915 C CA . LEU A 1 241 ? -8.270 7.958 -13.068 1.00 97.31 241 LEU A CA 1
ATOM 1916 C C . LEU A 1 241 ? -7.225 9.034 -13.358 1.00 97.31 241 LEU A C 1
ATOM 1918 O O . LEU A 1 241 ? -7.463 10.182 -12.983 1.00 97.31 241 LEU A O 1
ATOM 1922 N N . ARG A 1 242 ? -6.107 8.648 -13.987 1.00 97.50 242 ARG A N 1
ATOM 1923 C CA . ARG A 1 242 ? -4.901 9.432 -14.303 1.00 97.50 242 ARG A CA 1
ATOM 1924 C C . ARG A 1 242 ? -4.304 10.184 -13.110 1.00 97.50 242 ARG A C 1
ATOM 1926 O O . ARG A 1 242 ? -4.922 10.321 -12.054 1.00 97.50 242 ARG A O 1
ATOM 1933 N N . PHE A 1 243 ? -3.083 10.679 -13.255 1.00 96.38 243 PHE A N 1
ATOM 1934 C CA . PHE A 1 243 ? -2.563 11.695 -12.343 1.00 96.38 243 PHE A CA 1
ATOM 1935 C C . PHE A 1 243 ? -3.148 13.067 -12.668 1.00 96.38 243 PHE A C 1
ATOM 1937 O O . PHE A 1 243 ? -3.416 13.378 -13.830 1.00 96.38 243 PHE A O 1
ATOM 1944 N N . ARG A 1 244 ? -3.360 13.865 -11.620 1.00 95.38 244 ARG A N 1
ATOM 1945 C CA . ARG A 1 244 ? -3.883 15.231 -11.683 1.00 95.38 244 ARG A CA 1
ATOM 1946 C C . ARG A 1 244 ? -2.731 16.218 -11.506 1.00 95.38 244 ARG A C 1
ATOM 1948 O O . ARG A 1 244 ? -2.004 16.127 -10.519 1.00 95.38 244 ARG A O 1
ATOM 1955 N N . GLU A 1 245 ? -2.575 17.145 -12.447 1.00 92.38 245 GLU A N 1
ATOM 1956 C CA . GLU A 1 245 ? -1.473 18.121 -12.460 1.00 92.38 245 GLU A CA 1
ATOM 1957 C C . GLU A 1 245 ? -1.518 19.069 -11.249 1.00 92.38 245 GLU A C 1
ATOM 1959 O O . GLU A 1 245 ? -0.496 19.564 -10.795 1.00 92.38 245 GLU A O 1
ATOM 1964 N N . GLU A 1 246 ? -2.678 19.279 -10.627 1.00 93.31 246 GLU A N 1
ATOM 1965 C CA . GLU A 1 246 ? -2.785 20.125 -9.433 1.00 93.31 246 GLU A CA 1
ATOM 1966 C C . GLU A 1 246 ? -2.070 19.534 -8.197 1.00 93.31 246 GLU A C 1
ATOM 1968 O O . GLU A 1 246 ? -1.875 20.239 -7.195 1.00 93.31 246 GLU A O 1
ATOM 1973 N N . TYR A 1 247 ? -1.683 18.253 -8.256 1.00 93.38 247 TYR A N 1
ATOM 1974 C CA . TYR A 1 247 ? -1.043 17.492 -7.180 1.00 93.38 247 TYR A CA 1
ATOM 1975 C C . TYR A 1 247 ? 0.291 16.861 -7.614 1.00 93.38 247 TYR A C 1
ATOM 1977 O O . TYR A 1 247 ? 0.623 15.779 -7.139 1.00 93.38 247 TYR A O 1
ATOM 1985 N N . GLU A 1 248 ? 1.067 17.520 -8.487 1.00 89.00 248 GLU A N 1
ATOM 1986 C CA . GLU A 1 248 ? 2.350 16.997 -9.010 1.00 89.00 248 GLU A CA 1
ATOM 1987 C C . GLU A 1 248 ? 3.369 16.573 -7.940 1.00 89.00 248 GLU A C 1
ATOM 1989 O O . GLU A 1 248 ? 4.191 15.701 -8.207 1.00 89.00 248 GLU A O 1
ATOM 1994 N N . ASP A 1 249 ? 3.309 17.150 -6.736 1.00 89.31 249 ASP A N 1
ATOM 1995 C CA . ASP A 1 249 ? 4.208 16.798 -5.624 1.00 89.31 249 ASP A CA 1
ATOM 1996 C C . ASP A 1 249 ? 3.703 15.611 -4.775 1.00 89.31 249 ASP A C 1
ATOM 1998 O O . ASP A 1 249 ? 4.367 15.189 -3.823 1.00 89.31 249 ASP A O 1
ATOM 2002 N N . ALA A 1 250 ? 2.506 15.092 -5.070 1.00 91.88 250 ALA A N 1
ATOM 2003 C CA . ALA A 1 250 ? 1.926 13.903 -4.441 1.00 91.88 250 ALA A CA 1
ATOM 2004 C C . ALA A 1 250 ? 0.924 13.149 -5.356 1.00 91.88 250 ALA A C 1
ATOM 2006 O O . ALA A 1 250 ? -0.210 12.874 -4.932 1.00 91.88 250 ALA A O 1
ATOM 2007 N N . PRO A 1 251 ? 1.291 12.829 -6.611 1.00 93.06 251 PRO A N 1
ATOM 2008 C CA . PRO A 1 251 ? 0.341 12.351 -7.609 1.00 93.06 251 PRO A CA 1
ATOM 2009 C C . PRO A 1 251 ? -0.175 10.943 -7.290 1.00 93.06 251 PRO A C 1
ATOM 2011 O O . PRO A 1 251 ? -1.362 10.666 -7.474 1.00 93.06 251 PRO A O 1
ATOM 2014 N N . GLU A 1 252 ? 0.671 10.069 -6.741 1.00 93.75 252 GLU A N 1
ATOM 2015 C CA . GLU A 1 252 ? 0.291 8.723 -6.311 1.00 93.75 252 GLU A CA 1
ATOM 2016 C C . GLU A 1 252 ? -0.674 8.761 -5.127 1.00 93.75 252 GLU A C 1
ATOM 2018 O O . GLU A 1 252 ? -1.682 8.054 -5.122 1.00 93.75 252 GLU A O 1
ATOM 2023 N N . TYR A 1 253 ? -0.422 9.627 -4.144 1.00 95.12 253 TYR A N 1
ATOM 2024 C CA . TYR A 1 253 ? -1.307 9.768 -2.992 1.00 95.12 253 TYR A CA 1
ATOM 2025 C C . TYR A 1 253 ? -2.711 10.222 -3.412 1.00 95.12 253 TYR A C 1
ATOM 2027 O O . TYR A 1 253 ? -3.711 9.611 -3.024 1.00 95.12 253 TYR A O 1
ATOM 2035 N N . ASP A 1 254 ? -2.794 11.256 -4.257 1.00 96.56 254 ASP A N 1
ATOM 2036 C CA . ASP A 1 254 ? -4.056 11.698 -4.857 1.00 96.56 254 ASP A CA 1
ATOM 2037 C C . ASP A 1 254 ? -4.761 10.560 -5.615 1.00 96.56 254 ASP A C 1
ATOM 2039 O O . ASP A 1 254 ? -5.968 10.337 -5.467 1.00 96.56 254 ASP A O 1
ATOM 2043 N N . PHE A 1 255 ? -4.000 9.811 -6.412 1.00 96.94 255 PHE A N 1
ATOM 2044 C CA . PHE A 1 255 ? -4.509 8.677 -7.169 1.00 96.94 255 PHE A CA 1
ATOM 2045 C C . PHE A 1 255 ? -5.141 7.617 -6.261 1.00 96.94 255 PHE A C 1
ATOM 2047 O O . PHE A 1 255 ? -6.300 7.234 -6.460 1.00 96.94 255 PHE A O 1
ATOM 2054 N N . VAL A 1 256 ? -4.425 7.180 -5.222 1.00 95.88 256 VAL A N 1
ATOM 2055 C CA . VAL A 1 256 ? -4.903 6.149 -4.290 1.00 95.88 256 VAL A CA 1
ATOM 2056 C C . VAL A 1 256 ? -6.113 6.640 -3.502 1.00 95.88 256 VAL A C 1
ATOM 2058 O O . VAL A 1 256 ? -7.040 5.859 -3.262 1.00 95.88 256 VAL A O 1
ATOM 2061 N N . LEU A 1 257 ? -6.180 7.928 -3.145 1.00 96.69 257 LEU A N 1
ATOM 2062 C CA . LEU A 1 257 ? -7.375 8.513 -2.531 1.00 96.69 257 LEU A CA 1
ATOM 2063 C C . LEU A 1 257 ? -8.602 8.363 -3.437 1.00 96.69 257 LEU A C 1
ATOM 2065 O O . LEU A 1 257 ? -9.666 7.974 -2.952 1.00 96.69 257 LEU A O 1
ATOM 2069 N N . ARG A 1 258 ? -8.473 8.581 -4.746 1.00 96.06 258 ARG A N 1
ATOM 2070 C CA . ARG A 1 258 ? -9.595 8.476 -5.695 1.00 96.06 258 ARG A CA 1
ATOM 2071 C C . ARG A 1 258 ? -9.941 7.040 -6.091 1.00 96.06 258 ARG A C 1
ATOM 2073 O O . ARG A 1 258 ? -11.106 6.772 -6.383 1.00 96.06 258 ARG A O 1
ATOM 2080 N N . ALA A 1 259 ? -8.979 6.122 -6.041 1.00 96.12 259 ALA A N 1
ATOM 2081 C CA . ALA A 1 259 ? -9.161 4.739 -6.469 1.00 96.12 259 ALA A CA 1
ATOM 2082 C C . ALA A 1 259 ? -10.225 3.955 -5.668 1.00 96.12 259 ALA A C 1
ATOM 2084 O O . ALA A 1 259 ? -10.476 4.253 -4.491 1.00 96.12 259 ALA A O 1
ATOM 2085 N N . PRO A 1 260 ? -10.855 2.923 -6.258 1.00 94.12 260 PRO A N 1
ATOM 2086 C CA . PRO A 1 260 ? -11.670 1.967 -5.515 1.00 94.12 260 PRO A CA 1
ATOM 2087 C C . PRO A 1 260 ? -10.869 1.312 -4.385 1.00 94.12 260 PRO A C 1
ATOM 2089 O O . PRO A 1 260 ? -9.692 1.000 -4.529 1.00 94.12 260 PRO A O 1
ATOM 2092 N N . LYS A 1 261 ? -11.511 1.094 -3.234 1.00 92.44 261 LYS A N 1
ATOM 2093 C CA . LYS A 1 261 ? -10.841 0.526 -2.049 1.00 92.44 261 LYS A CA 1
ATOM 2094 C C . LYS A 1 261 ? -10.940 -0.998 -1.955 1.00 92.44 261 LYS A C 1
ATOM 2096 O O . LYS A 1 261 ? -10.225 -1.604 -1.170 1.00 92.44 261 LYS A O 1
ATOM 2101 N N . SER A 1 262 ? -11.820 -1.616 -2.744 1.00 85.62 262 SER A N 1
ATOM 2102 C CA . SER A 1 262 ? -12.080 -3.063 -2.744 1.00 85.62 262 SER A CA 1
ATOM 2103 C C . SER A 1 262 ? -11.053 -3.887 -3.525 1.00 85.62 262 SER A C 1
ATOM 2105 O O . SER A 1 262 ? -11.018 -5.101 -3.359 1.00 85.62 262 SER A O 1
ATOM 2107 N N . GLY A 1 263 ? -10.238 -3.249 -4.370 1.00 90.31 263 GLY A N 1
ATOM 2108 C CA . GLY A 1 263 ? -9.237 -3.900 -5.221 1.00 90.31 263 GLY A CA 1
ATOM 2109 C C . GLY A 1 263 ? -7.798 -3.754 -4.725 1.00 90.31 263 GLY A C 1
ATOM 2110 O O . GLY A 1 263 ? -6.882 -3.927 -5.521 1.00 90.31 263 GLY A O 1
ATOM 2111 N N . ILE A 1 264 ? -7.589 -3.385 -3.457 1.00 96.12 264 ILE A N 1
ATOM 2112 C CA . ILE A 1 264 ? -6.257 -3.134 -2.893 1.00 96.12 264 ILE A CA 1
ATOM 2113 C C . ILE A 1 264 ? -5.736 -4.396 -2.200 1.00 96.12 264 ILE A C 1
ATOM 2115 O O . ILE A 1 264 ? -6.422 -4.970 -1.352 1.00 96.12 264 ILE A O 1
ATOM 2119 N N . HIS A 1 265 ? -4.509 -4.800 -2.522 1.00 96.25 265 HIS A N 1
ATOM 2120 C CA . HIS A 1 265 ? -3.839 -5.943 -1.916 1.00 96.25 265 HIS A CA 1
ATOM 2121 C C . HIS A 1 265 ? -2.445 -5.584 -1.393 1.00 96.25 265 HIS A C 1
ATOM 2123 O O . HIS A 1 265 ? -1.695 -4.851 -2.030 1.00 96.25 265 HIS A O 1
ATOM 2129 N N . HIS A 1 266 ? -2.102 -6.122 -0.227 1.00 95.88 266 HIS A N 1
ATOM 2130 C CA . HIS A 1 266 ? -0.793 -5.967 0.391 1.00 95.88 266 HIS A CA 1
ATOM 2131 C C . HIS A 1 266 ? 0.015 -7.256 0.228 1.00 95.88 266 HIS A C 1
ATOM 2133 O O . HIS A 1 266 ? -0.458 -8.327 0.607 1.00 95.88 266 HIS A O 1
ATOM 2139 N N . ILE A 1 267 ? 1.234 -7.142 -0.292 1.00 95.50 267 ILE A N 1
ATOM 2140 C CA . ILE A 1 267 ? 2.216 -8.222 -0.357 1.00 95.50 267 ILE A CA 1
ATOM 2141 C C . ILE A 1 267 ? 3.165 -8.052 0.834 1.00 95.50 267 ILE A C 1
ATOM 2143 O O . ILE A 1 267 ? 4.021 -7.172 0.820 1.00 95.50 267 ILE A O 1
ATOM 2147 N N . SER A 1 268 ? 3.013 -8.881 1.871 1.00 92.75 268 SER A N 1
ATOM 2148 C CA . SER A 1 268 ? 3.784 -8.795 3.128 1.00 92.75 268 SER A CA 1
ATOM 2149 C C . SER A 1 268 ? 5.223 -9.321 2.995 1.00 92.75 268 SER A C 1
ATOM 2151 O O . SER A 1 268 ? 5.646 -10.230 3.713 1.00 92.75 268 SER A O 1
ATOM 2153 N N . ARG A 1 269 ? 5.958 -8.779 2.022 1.00 92.00 269 ARG A N 1
ATOM 2154 C CA . ARG A 1 269 ? 7.345 -9.103 1.688 1.00 92.00 269 ARG A CA 1
ATOM 2155 C C . ARG A 1 269 ? 8.097 -7.815 1.388 1.00 92.00 269 ARG A C 1
ATOM 2157 O O . ARG A 1 269 ? 7.546 -6.916 0.757 1.00 92.00 269 ARG A O 1
ATOM 2164 N N . ILE A 1 270 ? 9.358 -7.746 1.812 1.00 93.31 270 ILE A N 1
ATOM 2165 C CA . ILE A 1 270 ? 10.266 -6.666 1.411 1.00 93.31 270 ILE A CA 1
ATOM 2166 C C . ILE A 1 270 ? 10.578 -6.881 -0.067 1.00 93.31 270 ILE A C 1
ATOM 2168 O O . ILE A 1 270 ? 11.297 -7.823 -0.384 1.00 93.31 270 ILE A O 1
ATOM 2172 N N . LEU A 1 271 ? 10.009 -6.047 -0.941 1.00 95.69 271 LEU A N 1
ATOM 2173 C CA . LEU A 1 271 ? 10.210 -6.124 -2.397 1.00 95.69 271 LEU A CA 1
ATOM 2174 C C . LEU A 1 271 ? 10.912 -4.882 -2.971 1.00 95.69 271 LEU A C 1
ATOM 2176 O O . LEU A 1 271 ? 11.184 -4.811 -4.170 1.00 95.69 271 LEU A O 1
ATOM 2180 N N . CYS A 1 272 ? 11.215 -3.899 -2.119 1.00 94.38 272 CYS A N 1
ATOM 2181 C CA . CYS A 1 272 ? 11.949 -2.694 -2.488 1.00 94.38 272 CYS A CA 1
ATOM 2182 C C . CYS A 1 272 ? 12.924 -2.269 -1.386 1.00 94.38 272 CYS A C 1
ATOM 2184 O O . CYS A 1 272 ? 12.579 -2.248 -0.201 1.00 94.38 272 CYS A O 1
ATOM 2186 N N . HIS A 1 273 ? 14.120 -1.869 -1.804 1.00 93.31 273 HIS A N 1
ATOM 2187 C CA . HIS A 1 273 ? 15.130 -1.233 -0.974 1.00 93.31 273 HIS A CA 1
ATOM 2188 C C . HIS A 1 273 ? 15.221 0.247 -1.338 1.00 93.31 273 HIS A C 1
ATOM 2190 O O . HIS A 1 273 ? 15.770 0.623 -2.380 1.00 93.31 273 HIS A O 1
ATOM 2196 N N . VAL A 1 274 ? 14.705 1.095 -0.457 1.00 89.50 274 VAL A N 1
ATOM 2197 C CA . VAL A 1 274 ? 14.553 2.527 -0.703 1.00 89.50 274 VAL A CA 1
ATOM 2198 C C . VAL A 1 274 ? 15.870 3.250 -0.457 1.00 89.50 274 VAL A C 1
ATOM 2200 O O . VAL A 1 274 ? 16.514 3.101 0.591 1.00 89.50 274 VAL A O 1
ATOM 2203 N N . TRP A 1 275 ? 16.267 4.071 -1.423 1.00 86.75 275 TRP A N 1
ATOM 2204 C CA . TRP A 1 275 ? 17.373 4.997 -1.295 1.00 86.75 275 TRP A CA 1
ATOM 2205 C C . TRP A 1 275 ? 16.913 6.289 -0.637 1.00 86.75 275 TRP A C 1
ATOM 2207 O O . TRP A 1 275 ? 16.091 7.040 -1.156 1.00 86.75 275 TRP A O 1
ATOM 2217 N N . GLN A 1 276 ? 17.489 6.598 0.520 1.00 72.31 276 GLN A N 1
ATOM 2218 C CA . GLN A 1 276 ? 17.105 7.805 1.227 1.00 72.31 276 GLN A CA 1
ATOM 2219 C C . GLN A 1 276 ? 17.819 9.041 0.664 1.00 72.31 276 GLN A C 1
ATOM 2221 O O . GLN A 1 276 ? 18.927 9.384 1.079 1.00 72.31 276 GLN A O 1
ATOM 2226 N N . LYS A 1 277 ? 17.131 9.789 -0.202 1.00 58.53 277 LYS A N 1
ATOM 2227 C CA . LYS A 1 277 ? 17.484 11.175 -0.542 1.00 58.53 277 LYS A CA 1
ATOM 2228 C C . LYS A 1 277 ? 16.768 12.136 0.428 1.00 58.53 277 LYS A C 1
ATOM 2230 O O . LYS A 1 277 ? 15.867 12.864 0.046 1.00 58.53 277 LYS A O 1
ATOM 2235 N N . GLY A 1 278 ? 17.146 12.121 1.710 1.00 53.78 278 GLY A N 1
ATOM 2236 C CA . GLY A 1 278 ? 16.531 12.983 2.737 1.00 53.78 278 GLY A CA 1
ATOM 2237 C C . GLY A 1 278 ? 15.096 12.590 3.134 1.00 53.78 278 GLY A C 1
ATOM 2238 O O . GLY A 1 278 ? 14.612 11.519 2.778 1.00 53.78 278 GLY A O 1
ATOM 2239 N N . GLY A 1 279 ? 14.449 13.403 3.977 1.00 51.75 279 GLY A N 1
ATOM 2240 C CA . GLY A 1 279 ? 13.029 13.241 4.330 1.00 51.75 279 GLY A CA 1
ATOM 2241 C C . GLY A 1 279 ? 12.097 13.723 3.207 1.00 51.75 279 GLY A C 1
ATOM 2242 O O . GLY A 1 279 ? 12.580 14.316 2.244 1.00 51.75 279 GLY A O 1
ATOM 2243 N N . PRO A 1 280 ? 10.776 13.505 3.325 1.00 57.44 280 PRO A N 1
ATOM 2244 C CA . PRO A 1 280 ? 9.824 14.004 2.338 1.00 57.44 280 PRO A CA 1
ATOM 2245 C C . PRO A 1 280 ? 9.949 15.521 2.200 1.00 57.44 280 PRO A C 1
ATOM 2247 O O . PRO A 1 280 ? 10.100 16.239 3.195 1.00 57.44 280 PRO A O 1
ATOM 2250 N N . LEU A 1 281 ? 9.896 16.005 0.960 1.00 59.06 281 LEU A N 1
ATOM 2251 C CA . LEU A 1 281 ? 9.935 17.435 0.681 1.00 59.06 281 LEU A CA 1
ATOM 2252 C C . LEU A 1 281 ? 8.680 18.106 1.272 1.00 59.06 281 LEU A C 1
ATOM 2254 O O . LEU A 1 281 ? 7.589 17.542 1.154 1.00 59.06 281 LEU A O 1
ATOM 2258 N N . PRO A 1 282 ? 8.791 19.303 1.881 1.00 63.88 282 PRO A N 1
ATOM 2259 C CA . PRO A 1 282 ? 7.638 20.023 2.431 1.00 63.88 282 PRO A CA 1
ATOM 2260 C C . PRO A 1 282 ? 6.480 20.194 1.435 1.00 63.88 282 PRO A C 1
ATOM 2262 O O . PRO A 1 282 ? 5.323 20.018 1.807 1.00 63.88 282 PRO A O 1
ATOM 2265 N N . GLU A 1 283 ? 6.801 20.446 0.163 1.00 68.38 283 GLU A N 1
ATOM 2266 C CA . GLU A 1 283 ? 5.842 20.611 -0.941 1.00 68.38 283 GLU A CA 1
ATOM 2267 C C . GLU A 1 283 ? 4.943 19.376 -1.121 1.00 68.38 283 GLU A C 1
ATOM 2269 O O . GLU A 1 283 ? 3.731 19.500 -1.308 1.00 68.38 283 GLU A O 1
ATOM 2274 N N . SER A 1 284 ? 5.498 18.175 -0.929 1.00 83.50 284 SER A N 1
ATOM 2275 C CA . SER A 1 284 ? 4.742 16.922 -1.007 1.00 83.50 284 SER A CA 1
ATOM 2276 C C . SER A 1 284 ? 3.716 16.785 0.122 1.00 83.50 284 SER A C 1
ATOM 2278 O O . SER A 1 284 ? 2.599 16.309 -0.085 1.00 83.50 284 SER A O 1
ATOM 2280 N N . LEU A 1 285 ? 4.039 17.233 1.341 1.00 87.62 285 LEU A N 1
ATOM 2281 C CA . LEU A 1 285 ? 3.088 17.203 2.459 1.00 87.62 285 LEU A CA 1
ATOM 2282 C C . LEU A 1 285 ? 1.918 18.172 2.232 1.00 87.62 285 LEU A C 1
ATOM 2284 O O . LEU A 1 285 ? 0.768 17.811 2.493 1.00 87.62 285 LEU A O 1
ATOM 2288 N N . ASP A 1 286 ? 2.190 19.359 1.691 1.00 89.88 286 ASP A N 1
ATOM 2289 C CA . ASP A 1 286 ? 1.151 20.332 1.351 1.00 89.88 286 ASP A CA 1
ATOM 2290 C C . ASP A 1 286 ? 0.271 19.849 0.187 1.00 89.88 286 ASP A C 1
ATOM 2292 O O . ASP A 1 286 ? -0.954 19.988 0.240 1.00 89.88 286 ASP A O 1
ATOM 2296 N N . ALA A 1 287 ? 0.853 19.216 -0.837 1.00 92.31 287 ALA A N 1
ATOM 2297 C CA . ALA A 1 287 ? 0.089 18.592 -1.917 1.00 92.31 287 ALA A CA 1
ATOM 2298 C C . ALA A 1 287 ? -0.810 17.453 -1.409 1.00 92.31 287 ALA A C 1
ATOM 2300 O O . ALA A 1 287 ? -1.998 17.428 -1.743 1.00 92.31 287 ALA A O 1
ATOM 2301 N N . ARG A 1 288 ? -0.306 16.573 -0.530 1.00 93.56 288 ARG A N 1
ATOM 2302 C CA . ARG A 1 288 ? -1.120 15.517 0.105 1.00 93.56 288 ARG A CA 1
ATOM 2303 C C . ARG A 1 288 ? -2.269 16.087 0.925 1.00 93.56 288 ARG A C 1
ATOM 2305 O O . ARG A 1 288 ? -3.393 15.593 0.828 1.00 93.56 288 ARG A O 1
ATOM 2312 N N . LYS A 1 289 ? -2.016 17.147 1.699 1.00 95.25 289 LYS A N 1
ATOM 2313 C CA . LYS A 1 289 ? -3.067 17.851 2.442 1.00 95.25 289 LYS A CA 1
ATOM 2314 C C . LYS A 1 289 ? -4.162 18.352 1.495 1.00 95.25 289 LYS A C 1
ATOM 2316 O O . LYS A 1 289 ? -5.329 18.030 1.711 1.00 95.25 289 LYS A O 1
ATOM 2321 N N . ARG A 1 290 ? -3.796 19.082 0.433 1.00 96.12 290 ARG A N 1
ATOM 2322 C CA . ARG A 1 290 ? -4.756 19.604 -0.558 1.00 96.12 290 ARG A CA 1
ATOM 2323 C C . ARG A 1 290 ? -5.544 18.483 -1.241 1.00 96.12 290 ARG A C 1
ATOM 2325 O O . ARG A 1 290 ? -6.744 18.637 -1.461 1.00 96.12 290 ARG A O 1
ATOM 2332 N N . ALA A 1 291 ? -4.894 17.364 -1.571 1.00 96.94 291 ALA A N 1
ATOM 2333 C CA . ALA A 1 291 ? -5.547 16.208 -2.190 1.00 96.94 291 ALA A CA 1
ATOM 2334 C C . ALA A 1 291 ? -6.589 15.582 -1.252 1.00 96.94 291 ALA A C 1
ATOM 2336 O O . ALA A 1 291 ? -7.706 15.276 -1.671 1.00 96.94 291 ALA A O 1
ATOM 2337 N N . LEU A 1 292 ? -6.259 15.449 0.037 1.00 97.56 292 LEU A N 1
ATOM 2338 C CA . LEU A 1 292 ? -7.178 14.911 1.037 1.00 97.56 292 LEU A CA 1
ATOM 2339 C C . LEU A 1 292 ? -8.364 15.845 1.310 1.00 97.56 292 LEU A C 1
ATOM 2341 O O . LEU A 1 292 ? -9.499 15.378 1.401 1.00 97.56 292 LEU A O 1
ATOM 2345 N N . GLU A 1 293 ? -8.119 17.152 1.423 1.00 97.62 293 GLU A N 1
ATOM 2346 C CA . GLU A 1 293 ? -9.175 18.158 1.592 1.00 97.62 293 GLU A CA 1
ATOM 2347 C C . GLU A 1 293 ? -10.150 18.143 0.405 1.00 97.62 293 GLU A C 1
ATOM 2349 O O . GLU A 1 293 ? -11.369 18.131 0.601 1.00 97.62 293 GLU A O 1
ATOM 2354 N N . ASP A 1 294 ? -9.628 18.068 -0.823 1.00 97.75 294 ASP A N 1
ATOM 2355 C CA . ASP A 1 294 ? -10.440 17.930 -2.033 1.00 97.75 294 ASP A CA 1
ATOM 2356 C C . ASP A 1 294 ? -11.254 16.627 -2.032 1.00 97.75 294 ASP A C 1
ATOM 2358 O O . ASP A 1 294 ? -12.469 16.636 -2.249 1.00 97.75 294 ASP A O 1
ATOM 2362 N N . TYR A 1 295 ? -10.611 15.509 -1.696 1.00 97.50 295 TYR A N 1
ATOM 2363 C CA . TYR A 1 295 ? -11.261 14.207 -1.588 1.00 97.50 295 TYR A CA 1
ATOM 2364 C C . TYR A 1 295 ? -12.406 14.200 -0.556 1.00 97.50 295 TYR A C 1
ATOM 2366 O O . TYR A 1 295 ? -13.489 13.666 -0.825 1.00 97.50 295 TYR A O 1
ATOM 2374 N N . PHE A 1 296 ? -12.213 14.818 0.613 1.00 97.81 296 PHE A N 1
ATOM 2375 C CA . PHE A 1 296 ? -13.258 14.963 1.629 1.00 97.81 296 PHE A CA 1
ATOM 2376 C C . PHE A 1 296 ? -14.402 15.857 1.161 1.00 97.81 296 PHE A C 1
ATOM 2378 O O . PHE A 1 296 ? -15.568 15.478 1.312 1.00 97.81 296 PHE A O 1
ATOM 2385 N N . ARG A 1 297 ? -14.085 16.992 0.531 1.00 97.12 297 ARG A N 1
ATOM 2386 C CA . ARG A 1 297 ? -15.071 17.916 -0.038 1.00 97.12 297 ARG A CA 1
ATOM 2387 C C . ARG A 1 297 ? -15.981 17.215 -1.045 1.00 97.12 297 ARG A C 1
ATOM 2389 O O . ARG A 1 297 ? -17.200 17.313 -0.923 1.00 97.12 297 ARG A O 1
ATOM 2396 N N . LEU A 1 298 ? -15.410 16.457 -1.984 1.00 96.38 298 LEU A N 1
ATOM 2397 C CA . LEU A 1 298 ? -16.164 15.718 -3.006 1.00 96.38 298 LEU A CA 1
ATOM 2398 C C . LEU A 1 298 ? -17.081 14.633 -2.418 1.00 96.38 298 LEU A C 1
ATOM 2400 O O . LEU A 1 298 ? -18.086 14.277 -3.029 1.00 96.38 298 LEU A O 1
ATOM 2404 N N . ARG A 1 299 ? -16.770 14.122 -1.221 1.00 95.25 299 ARG A N 1
ATOM 2405 C CA . ARG A 1 299 ? -17.569 13.105 -0.515 1.00 95.25 299 ARG A CA 1
ATOM 2406 C C . ARG A 1 299 ? -18.472 13.672 0.580 1.00 95.25 299 ARG A C 1
ATOM 2408 O O . ARG A 1 299 ? -19.119 12.900 1.285 1.00 95.25 299 ARG A O 1
ATOM 2415 N N . GLY A 1 300 ? -18.510 14.994 0.747 1.00 96.00 300 GLY A N 1
ATOM 2416 C CA . GLY A 1 300 ? -19.284 15.649 1.802 1.00 96.00 300 GLY A CA 1
ATOM 2417 C C . GLY A 1 300 ? -18.799 15.334 3.223 1.00 96.00 300 GLY A C 1
ATOM 2418 O O . GLY A 1 300 ? -19.565 15.484 4.175 1.00 96.00 300 GLY A O 1
ATOM 2419 N N . VAL A 1 301 ? -17.546 14.895 3.383 1.00 97.19 301 VAL A N 1
ATOM 2420 C CA . VAL A 1 301 ? -16.929 14.657 4.693 1.00 97.19 301 VAL A CA 1
ATOM 2421 C C . VAL A 1 301 ? -16.437 15.997 5.232 1.00 97.19 301 VAL A C 1
ATOM 2423 O O . VAL A 1 301 ? -15.564 16.629 4.645 1.00 97.19 301 VAL A O 1
ATOM 2426 N N . LYS A 1 302 ? -17.001 16.451 6.352 1.00 97.19 302 LYS A N 1
ATOM 2427 C CA . LYS A 1 302 ? -16.593 17.704 6.997 1.00 97.19 302 LYS A CA 1
ATOM 2428 C C . LYS A 1 302 ? -15.436 17.442 7.956 1.00 97.19 302 LYS A C 1
ATOM 2430 O O . LYS A 1 302 ? -15.619 16.802 8.988 1.00 97.19 302 LYS A O 1
ATOM 2435 N N . ALA A 1 303 ? -14.249 17.936 7.627 1.00 97.00 303 ALA A N 1
ATOM 2436 C CA . ALA A 1 303 ? -13.076 17.824 8.485 1.00 97.00 303 ALA A CA 1
ATOM 2437 C C . ALA A 1 303 ? -12.078 18.961 8.231 1.00 97.00 303 ALA A C 1
ATOM 2439 O O . ALA A 1 303 ? -12.044 19.529 7.141 1.00 97.00 303 ALA A O 1
ATOM 2440 N N . SER A 1 304 ? -11.258 19.265 9.235 1.00 95.94 304 SER A N 1
ATOM 2441 C CA . SER A 1 304 ? -10.037 20.059 9.104 1.00 95.94 304 SER A CA 1
ATOM 2442 C C . SER A 1 304 ? -8.840 19.119 8.978 1.00 95.94 304 SER A C 1
ATOM 2444 O O . SER A 1 304 ? -8.734 18.151 9.734 1.00 95.94 304 SER A O 1
ATOM 2446 N N . VAL A 1 305 ? -7.945 19.402 8.030 1.00 95.88 305 VAL A N 1
ATOM 2447 C CA . VAL A 1 305 ? -6.698 18.656 7.837 1.00 95.88 305 VAL A CA 1
ATOM 2448 C C . VAL A 1 305 ? -5.525 19.554 8.216 1.00 95.88 305 VAL A C 1
ATOM 2450 O O . VAL A 1 305 ? -5.399 20.688 7.742 1.00 95.88 305 VAL A O 1
ATOM 2453 N N . ARG A 1 306 ? -4.652 19.061 9.090 1.00 92.25 306 ARG A N 1
ATOM 2454 C CA . ARG A 1 306 ? -3.463 19.779 9.558 1.00 92.25 306 ARG A CA 1
ATOM 2455 C C . ARG A 1 306 ? -2.214 18.964 9.256 1.00 92.25 306 ARG A C 1
ATOM 2457 O O . ARG A 1 306 ? -2.242 17.741 9.289 1.00 92.25 306 ARG A O 1
ATOM 2464 N N . SER A 1 307 ? -1.122 19.656 8.975 1.00 85.62 307 SER A N 1
ATOM 2465 C CA . SER A 1 307 ? 0.215 19.083 8.868 1.00 85.62 307 SER A CA 1
ATOM 2466 C C . SER A 1 307 ? 1.085 19.697 9.961 1.00 85.62 307 SER A C 1
ATOM 2468 O O . SER A 1 307 ? 1.016 20.900 10.222 1.00 85.62 307 SER A O 1
ATOM 2470 N N . THR A 1 308 ? 1.895 18.872 10.621 1.00 73.06 308 THR A N 1
ATOM 2471 C CA . THR A 1 308 ? 2.822 19.332 11.661 1.00 73.06 308 THR A CA 1
ATOM 2472 C C . THR A 1 308 ? 4.231 19.354 11.083 1.00 73.06 308 THR A C 1
ATOM 2474 O O . THR A 1 308 ? 4.727 18.340 10.598 1.00 73.06 308 THR A O 1
ATOM 2477 N N . ARG A 1 309 ? 4.905 20.510 11.130 1.00 66.75 309 ARG A N 1
ATOM 2478 C CA . ARG A 1 309 ? 6.268 20.652 10.595 1.00 66.75 309 ARG A CA 1
ATOM 2479 C C . ARG A 1 309 ? 7.208 19.639 11.258 1.00 66.75 309 ARG A C 1
ATOM 2481 O O . ARG A 1 309 ? 7.275 19.566 12.480 1.00 66.75 309 ARG A O 1
ATOM 2488 N N . GLY A 1 310 ? 7.946 18.884 10.445 1.00 67.19 310 GLY A N 1
ATOM 2489 C CA . GLY A 1 310 ? 8.847 17.825 10.914 1.00 67.19 310 GLY A CA 1
ATOM 2490 C C . GLY A 1 310 ? 8.177 16.463 11.118 1.00 67.19 310 GLY A C 1
ATOM 2491 O O . GLY A 1 310 ? 8.876 15.500 11.417 1.00 67.19 310 GLY A O 1
ATOM 2492 N N . ARG A 1 311 ? 6.857 16.361 10.917 1.00 73.44 311 ARG A N 1
ATOM 2493 C CA . ARG A 1 311 ? 6.125 15.095 10.886 1.00 73.44 311 ARG A CA 1
ATOM 2494 C C . ARG A 1 311 ? 5.594 14.833 9.486 1.00 73.44 311 ARG A C 1
ATOM 2496 O O . ARG A 1 311 ? 4.998 15.703 8.862 1.00 73.44 311 ARG A O 1
ATOM 2503 N N . ASP A 1 312 ? 5.784 13.609 9.019 1.00 80.25 312 ASP A N 1
ATOM 2504 C CA . ASP A 1 312 ? 5.338 13.154 7.701 1.00 80.25 312 ASP A CA 1
ATOM 2505 C C . ASP A 1 312 ? 3.897 12.606 7.731 1.00 80.25 312 ASP A C 1
ATOM 2507 O O . ASP A 1 312 ? 3.577 11.614 7.079 1.00 80.25 312 ASP A O 1
ATOM 2511 N N . ILE A 1 313 ? 3.037 13.211 8.558 1.00 87.44 313 ILE A N 1
ATOM 2512 C CA . ILE A 1 313 ? 1.655 12.769 8.768 1.00 87.44 313 ILE A CA 1
ATOM 2513 C C . ILE A 1 313 ? 0.676 13.943 8.715 1.00 87.44 313 ILE A C 1
ATOM 2515 O O . ILE A 1 313 ? 1.003 15.075 9.085 1.00 87.44 313 ILE A O 1
ATOM 2519 N N . LEU A 1 314 ? -0.545 13.641 8.289 1.00 91.50 314 LEU A N 1
ATOM 2520 C CA . LEU A 1 314 ? -1.704 14.517 8.321 1.00 91.50 314 LEU A CA 1
ATOM 2521 C C . LEU A 1 314 ? -2.575 14.179 9.535 1.00 91.50 314 LEU A C 1
ATOM 2523 O O . LEU A 1 314 ? -2.917 13.024 9.792 1.00 91.50 314 LEU A O 1
ATOM 2527 N N . GLU A 1 315 ? -2.962 15.209 10.273 1.00 91.88 315 GLU A N 1
ATOM 2528 C CA . GLU A 1 315 ? -3.884 15.126 11.398 1.00 91.88 315 GLU A CA 1
ATOM 2529 C C . GLU A 1 315 ? -5.279 15.549 10.927 1.00 91.88 315 GLU A C 1
ATOM 2531 O O . GLU A 1 315 ? -5.449 16.626 10.351 1.00 91.88 315 GLU A O 1
ATOM 2536 N N . ILE A 1 316 ? -6.281 14.696 11.159 1.00 94.75 316 ILE A N 1
ATOM 2537 C CA . ILE A 1 316 ? -7.663 14.926 10.719 1.00 94.75 316 ILE A CA 1
ATOM 2538 C C . ILE A 1 316 ? -8.567 15.168 11.926 1.00 94.75 316 ILE A C 1
ATOM 2540 O O . ILE A 1 316 ? -8.709 14.309 12.798 1.00 94.75 316 ILE A O 1
ATOM 2544 N N . GLU A 1 317 ? -9.241 16.314 11.930 1.00 95.19 317 GLU A N 1
ATOM 2545 C CA . GLU A 1 317 ? -10.263 16.678 12.908 1.00 95.19 317 GLU A CA 1
ATOM 2546 C C . GLU A 1 317 ? -11.632 16.736 12.221 1.00 95.19 317 GLU A C 1
ATOM 2548 O O . GLU A 1 317 ? -11.900 17.619 11.409 1.00 95.19 317 GLU A O 1
ATOM 2553 N N . TYR A 1 318 ? -12.505 15.774 12.518 1.00 96.00 318 TYR A N 1
ATOM 2554 C CA . TYR A 1 318 ? -13.845 15.689 11.929 1.00 96.00 318 TYR A CA 1
ATOM 2555 C C . TYR A 1 318 ? -14.832 16.637 12.620 1.00 96.00 318 TYR A C 1
ATOM 2557 O O . TYR A 1 318 ? -14.798 16.764 13.841 1.00 96.00 318 TYR A O 1
ATOM 2565 N N . ILE A 1 319 ? -15.742 17.254 11.855 1.00 95.62 319 ILE A N 1
ATOM 2566 C CA . ILE A 1 319 ? -16.634 18.321 12.340 1.00 95.62 319 ILE A CA 1
ATOM 2567 C C . ILE A 1 319 ? -18.114 17.941 12.134 1.00 95.62 319 ILE A C 1
ATOM 2569 O O . ILE A 1 319 ? -18.536 17.733 10.994 1.00 95.62 319 ILE A O 1
ATOM 2573 N N . PRO A 1 320 ? -18.953 17.934 13.190 1.00 95.62 320 PRO A N 1
ATOM 2574 C CA . PRO A 1 320 ? -18.606 18.177 14.596 1.00 95.62 320 PRO A CA 1
ATOM 2575 C C . PRO A 1 320 ? -17.828 17.016 15.235 1.00 95.62 320 PRO A C 1
ATOM 2577 O O . PRO A 1 320 ? -17.146 17.209 16.234 1.00 95.62 320 PRO A O 1
ATOM 2580 N N . ASP A 1 321 ? -17.932 15.822 14.654 1.00 94.62 321 ASP A N 1
ATOM 2581 C CA . ASP A 1 321 ? -17.257 14.615 15.112 1.00 94.62 321 ASP A CA 1
ATOM 2582 C C . ASP A 1 321 ? -17.167 13.574 13.976 1.00 94.62 321 ASP A C 1
ATOM 2584 O O . ASP A 1 321 ? -17.768 13.718 12.899 1.00 94.62 321 ASP A O 1
ATOM 2588 N N . ILE A 1 322 ? -16.398 12.508 14.211 1.00 95.38 322 ILE A N 1
ATOM 2589 C CA . ILE A 1 322 ? -16.168 11.431 13.237 1.00 95.38 322 ILE A CA 1
ATOM 2590 C C . ILE A 1 322 ? -17.421 10.599 12.953 1.00 95.38 322 ILE A C 1
ATOM 2592 O O . ILE A 1 322 ? -17.604 10.164 11.818 1.00 95.38 322 ILE A O 1
ATOM 2596 N N . PHE A 1 323 ? -18.312 10.400 13.925 1.00 96.44 323 PHE A N 1
ATOM 2597 C CA . PHE A 1 323 ? -19.550 9.658 13.710 1.00 96.44 323 PHE A CA 1
ATOM 2598 C C . PHE A 1 323 ? -20.520 10.458 12.831 1.00 96.44 323 PHE A C 1
ATOM 2600 O O . PHE A 1 323 ? -21.160 9.893 11.940 1.00 96.44 323 PHE A O 1
ATOM 2607 N N . THR A 1 324 ? -20.589 11.775 12.991 1.00 95.50 324 THR A N 1
ATOM 2608 C CA . THR A 1 324 ? -21.395 12.622 12.103 1.00 95.50 324 THR A CA 1
ATOM 2609 C C . THR A 1 324 ? -20.805 12.668 10.689 1.00 95.50 324 THR A C 1
ATOM 2611 O O . THR A 1 324 ? -21.522 12.502 9.700 1.00 95.50 324 THR A O 1
ATOM 2614 N N . SER A 1 325 ? -19.484 12.834 10.581 1.00 95.94 325 SER A N 1
ATOM 2615 C CA . SER A 1 325 ? -18.797 13.028 9.293 1.00 95.94 325 SER A CA 1
ATOM 2616 C C . SER A 1 325 ? -18.593 11.736 8.501 1.00 95.94 325 SER A C 1
ATOM 2618 O O . SER A 1 325 ? -18.510 11.762 7.275 1.00 95.94 325 SER A O 1
ATOM 2620 N N . ARG A 1 326 ? -18.513 10.590 9.184 1.00 95.31 326 ARG A N 1
ATOM 2621 C CA . ARG A 1 326 ? -18.306 9.270 8.582 1.00 95.31 326 ARG A CA 1
ATOM 2622 C C . ARG A 1 326 ? -19.306 8.260 9.120 1.00 95.31 326 ARG A C 1
ATOM 2624 O O . ARG A 1 326 ? -19.014 7.508 10.046 1.00 95.31 326 ARG A O 1
ATOM 2631 N N . ARG A 1 327 ? -20.463 8.177 8.461 1.00 93.44 327 ARG A N 1
ATOM 2632 C CA . ARG A 1 327 ? -21.594 7.300 8.833 1.00 93.44 327 ARG A CA 1
ATOM 2633 C C . ARG A 1 327 ? -21.221 5.828 9.036 1.00 93.44 327 ARG A C 1
ATOM 2635 O O . ARG A 1 327 ? -21.791 5.171 9.896 1.00 93.44 327 ARG A O 1
ATOM 2642 N N . MET A 1 328 ? -20.227 5.337 8.299 1.00 94.38 328 MET A N 1
ATOM 2643 C CA . MET A 1 328 ? -19.774 3.948 8.401 1.00 94.38 328 MET A CA 1
ATOM 2644 C C . MET A 1 328 ? -18.846 3.685 9.592 1.00 94.38 328 MET A C 1
ATOM 2646 O O . MET A 1 328 ? -18.522 2.535 9.841 1.00 94.38 328 MET A O 1
ATOM 2650 N N . VAL A 1 329 ? -18.364 4.689 10.329 1.00 97.06 329 VAL A N 1
ATOM 2651 C CA . VAL A 1 329 ? -17.546 4.457 11.538 1.00 97.06 329 VAL A CA 1
ATOM 2652 C C . VAL A 1 329 ? -18.474 4.153 12.700 1.00 97.06 329 VAL A C 1
ATOM 2654 O O . VAL A 1 329 ? -19.272 5.016 13.036 1.00 97.06 329 VAL A O 1
ATOM 2657 N N . GLY A 1 330 ? -18.401 2.962 13.292 1.00 97.44 330 GLY A N 1
ATOM 2658 C CA . GLY A 1 330 ? -19.219 2.568 14.447 1.00 97.44 330 GLY A CA 1
ATOM 2659 C C . GLY A 1 330 ? -18.510 2.757 15.786 1.00 97.44 330 GLY A C 1
ATOM 2660 O O . GLY A 1 330 ? -19.145 3.123 16.772 1.00 97.44 330 GLY A O 1
ATOM 2661 N N . ILE A 1 331 ? -17.189 2.556 15.814 1.00 97.94 331 ILE A N 1
ATOM 2662 C CA . ILE A 1 331 ? -16.373 2.626 17.032 1.00 97.94 331 ILE A CA 1
ATOM 2663 C C . ILE A 1 331 ? -15.109 3.444 16.765 1.00 97.94 331 ILE A C 1
ATOM 2665 O O . ILE A 1 331 ? -14.460 3.271 15.730 1.00 97.94 331 ILE A O 1
ATOM 2669 N N . VAL A 1 332 ? -14.734 4.283 17.733 1.00 97.38 332 VAL A N 1
ATOM 2670 C CA . VAL A 1 332 ? -13.408 4.905 17.817 1.00 97.38 332 VAL A CA 1
ATOM 2671 C C . VAL A 1 332 ? -12.714 4.479 19.104 1.00 97.38 332 VAL A C 1
ATOM 2673 O O . VAL A 1 332 ? -13.137 4.870 20.188 1.00 97.38 332 VAL A O 1
ATOM 2676 N N . GLY A 1 333 ? -11.653 3.686 18.988 1.00 96.31 333 GLY A N 1
ATOM 2677 C CA . GLY A 1 333 ? -10.825 3.246 20.111 1.00 96.31 333 GLY A CA 1
ATOM 2678 C C . GLY A 1 333 ? -9.564 4.080 20.307 1.00 96.31 333 GLY A C 1
ATOM 2679 O O . GLY A 1 333 ? -9.140 4.791 19.399 1.00 96.31 333 GLY A O 1
ATOM 2680 N N . GLY A 1 334 ? -8.961 3.973 21.487 1.00 95.38 334 GLY A N 1
ATOM 2681 C CA . GLY A 1 334 ? -7.753 4.696 21.876 1.00 95.38 334 GLY A CA 1
ATOM 2682 C C . GLY A 1 334 ? -6.684 3.820 22.525 1.00 95.38 334 GLY A C 1
ATOM 2683 O O . GLY A 1 334 ? -6.787 2.593 22.544 1.00 95.38 334 GLY A O 1
ATOM 2684 N N . LYS A 1 335 ? -5.623 4.450 23.035 1.00 94.75 335 LYS A N 1
ATOM 2685 C CA . LYS A 1 335 ? -4.574 3.804 23.840 1.00 94.75 335 LYS A CA 1
ATOM 2686 C C . LYS A 1 335 ? -5.105 3.509 25.244 1.00 94.75 335 LYS A C 1
ATOM 2688 O O . LYS A 1 335 ? -5.635 4.406 25.900 1.00 94.75 335 LYS A O 1
ATOM 2693 N N . VAL A 1 336 ? -4.914 2.285 25.729 1.00 94.25 336 VAL A N 1
ATOM 2694 C CA . VAL A 1 336 ? -5.084 1.971 27.153 1.00 94.25 336 VAL A CA 1
ATOM 2695 C C . VAL A 1 336 ? -3.704 1.905 27.780 1.00 94.25 336 VAL A C 1
ATOM 2697 O O . VAL A 1 336 ? -2.860 1.134 27.328 1.00 94.25 336 VAL A O 1
ATOM 2700 N N . LEU A 1 337 ? -3.478 2.737 28.789 1.00 94.62 337 LEU A N 1
ATOM 2701 C CA . LEU A 1 337 ? -2.181 2.942 29.416 1.00 94.62 337 LEU A CA 1
ATOM 2702 C C . LEU A 1 337 ? -2.208 2.479 30.873 1.00 94.62 337 LEU A C 1
ATOM 2704 O O . LEU A 1 337 ? -3.231 2.625 31.545 1.00 94.62 337 LEU A O 1
ATOM 2708 N N . ASP A 1 338 ? -1.087 1.955 31.358 1.00 93.12 338 ASP A N 1
ATOM 2709 C CA . ASP A 1 338 ? -0.846 1.794 32.793 1.00 93.12 338 ASP A CA 1
ATOM 2710 C C . ASP A 1 338 ? -0.408 3.123 33.444 1.00 93.12 338 ASP A C 1
ATOM 2712 O O . ASP A 1 338 ? -0.255 4.153 32.781 1.00 93.12 338 ASP A O 1
ATOM 2716 N N . GLU A 1 339 ? -0.186 3.113 34.759 1.00 93.62 339 GLU A N 1
ATOM 2717 C CA . GLU A 1 339 ? 0.264 4.295 35.514 1.00 93.62 339 GLU A CA 1
ATOM 2718 C C . GLU A 1 339 ? 1.669 4.785 35.126 1.00 93.62 339 GLU A C 1
ATOM 2720 O O . GLU A 1 339 ? 2.043 5.913 35.443 1.00 93.62 339 GLU A O 1
ATOM 2725 N N . LYS A 1 340 ? 2.449 3.956 34.425 1.00 93.75 340 LYS A N 1
ATOM 2726 C CA . LYS A 1 340 ? 3.772 4.299 33.890 1.00 93.75 340 LYS A CA 1
ATOM 2727 C C . LYS A 1 340 ? 3.697 4.763 32.436 1.00 93.75 340 LYS A C 1
ATOM 2729 O O . LYS A 1 340 ? 4.737 4.856 31.791 1.00 93.75 340 LYS A O 1
ATOM 2734 N N . HIS A 1 341 ? 2.494 5.042 31.930 1.00 93.88 341 HIS A N 1
ATOM 2735 C CA . HIS A 1 341 ? 2.245 5.465 30.555 1.00 93.88 341 HIS A CA 1
ATOM 2736 C C . HIS A 1 341 ? 2.701 4.439 29.503 1.00 93.88 341 HIS A C 1
ATOM 2738 O O . HIS A 1 341 ? 2.978 4.789 28.354 1.00 93.88 341 HIS A O 1
ATOM 2744 N N . ARG A 1 342 ? 2.727 3.151 29.869 1.00 93.56 342 ARG A N 1
ATOM 2745 C CA . ARG A 1 342 ? 2.968 2.037 28.948 1.00 93.56 342 ARG A CA 1
ATOM 2746 C C . ARG A 1 342 ? 1.655 1.510 28.388 1.00 93.56 342 ARG A C 1
ATOM 2748 O O . ARG A 1 342 ? 0.663 1.397 29.104 1.00 93.56 342 ARG A O 1
ATOM 2755 N N . ILE A 1 343 ? 1.648 1.160 27.107 1.00 90.88 343 ILE A N 1
ATOM 2756 C CA . ILE A 1 343 ? 0.475 0.606 26.425 1.00 90.88 343 ILE A CA 1
ATOM 2757 C C . ILE A 1 343 ? 0.193 -0.813 26.939 1.00 90.88 343 ILE A C 1
ATOM 2759 O O . ILE A 1 343 ? 1.032 -1.700 26.820 1.00 90.88 343 ILE A O 1
ATOM 2763 N N . ILE A 1 344 ? -1.012 -1.035 27.464 1.00 91.69 344 ILE A N 1
ATOM 2764 C CA . ILE A 1 344 ? -1.503 -2.326 27.994 1.00 91.69 344 ILE A CA 1
ATOM 2765 C C . ILE A 1 344 ? -2.812 -2.782 27.323 1.00 91.69 344 ILE A C 1
ATOM 2767 O O . ILE A 1 344 ? -3.497 -3.697 27.786 1.00 91.69 344 ILE A O 1
ATOM 2771 N N . GLY A 1 345 ? -3.230 -2.070 26.280 1.00 91.75 345 GLY A N 1
ATOM 2772 C CA . GLY A 1 345 ? -4.471 -2.300 25.553 1.00 91.75 345 GLY A CA 1
ATOM 2773 C C . GLY A 1 345 ? -4.720 -1.200 24.525 1.00 91.75 345 GLY A C 1
ATOM 2774 O O . GLY A 1 345 ? -3.974 -0.225 24.419 1.00 91.75 345 GLY A O 1
ATOM 2775 N N . GLY A 1 346 ? -5.801 -1.338 23.770 1.00 93.38 346 GLY A N 1
ATOM 2776 C CA . GLY A 1 346 ? -6.172 -0.410 22.708 1.00 93.38 346 GLY A CA 1
ATOM 2777 C C . GLY A 1 346 ? -6.351 -1.142 21.392 1.00 93.38 346 GLY A C 1
ATOM 2778 O O . GLY A 1 346 ? -7.259 -1.956 21.277 1.00 93.38 346 GLY A O 1
ATOM 2779 N N . LEU A 1 347 ? -5.510 -0.842 20.404 1.00 92.88 347 LEU A N 1
ATOM 2780 C CA . LEU A 1 347 ? -5.558 -1.452 19.076 1.00 92.88 347 LEU A CA 1
ATOM 2781 C C . LEU A 1 347 ? -5.247 -2.953 19.131 1.00 92.88 347 LEU A C 1
ATOM 2783 O O . LEU A 1 347 ? -4.206 -3.342 19.655 1.00 92.88 347 LEU A O 1
ATOM 2787 N N . GLN A 1 348 ? -6.108 -3.773 18.529 1.00 90.62 348 GLN A N 1
ATOM 2788 C CA . GLN A 1 348 ? -5.945 -5.226 18.465 1.00 90.62 348 GLN A CA 1
ATOM 2789 C C . GLN A 1 348 ? -6.032 -5.747 17.025 1.00 90.62 348 GLN A C 1
ATOM 2791 O O . GLN A 1 348 ? -6.803 -5.223 16.209 1.00 90.62 348 GLN A O 1
ATOM 2796 N N . ASP A 1 349 ? -5.247 -6.785 16.728 1.00 84.56 349 ASP A N 1
ATOM 2797 C CA . ASP A 1 349 ? -5.325 -7.542 15.473 1.00 84.56 349 ASP A CA 1
ATOM 2798 C C . ASP A 1 349 ? -6.454 -8.598 15.492 1.00 84.56 349 ASP A C 1
ATOM 2800 O O . ASP A 1 349 ? -7.203 -8.726 16.465 1.00 84.56 349 ASP A O 1
ATOM 2804 N N . GLU A 1 350 ? -6.592 -9.368 14.407 1.00 81.31 350 GLU A N 1
ATOM 2805 C CA . GLU A 1 350 ? -7.603 -10.434 14.286 1.00 81.31 350 GLU A CA 1
ATOM 2806 C C . GLU A 1 350 ? -7.490 -11.521 15.368 1.00 81.31 350 GLU A C 1
ATOM 2808 O O . GLU A 1 350 ? -8.491 -12.110 15.786 1.00 81.31 350 GLU A O 1
ATOM 2813 N N . ARG A 1 351 ? -6.274 -11.761 15.868 1.00 82.12 351 ARG A N 1
ATOM 2814 C CA . ARG A 1 351 ? -5.974 -12.791 16.869 1.00 82.12 351 ARG A CA 1
ATOM 2815 C C . ARG A 1 351 ? -6.138 -12.267 18.291 1.00 82.12 351 ARG A C 1
ATOM 2817 O O . ARG A 1 351 ? -6.205 -13.066 19.223 1.00 82.12 351 ARG A O 1
ATOM 2824 N N . GLY A 1 352 ? -6.294 -10.955 18.452 1.00 81.38 352 GLY A N 1
ATOM 2825 C CA . GLY A 1 352 ? -6.410 -10.276 19.736 1.00 81.38 352 GLY A CA 1
ATOM 2826 C C . GLY A 1 352 ? -5.085 -9.875 20.357 1.00 81.38 352 GLY A C 1
ATOM 2827 O O . GLY A 1 352 ? -5.069 -9.531 21.537 1.00 81.38 352 GLY A O 1
ATOM 2828 N N . ASN A 1 353 ? -3.994 -9.896 19.590 1.00 86.62 353 ASN A N 1
ATOM 2829 C CA . ASN A 1 353 ? -2.736 -9.339 20.060 1.00 86.62 353 ASN A CA 1
ATOM 2830 C C . ASN A 1 353 ? -2.879 -7.819 20.160 1.00 86.62 353 ASN A C 1
ATOM 2832 O O . ASN A 1 353 ? -3.379 -7.171 19.234 1.00 86.62 353 ASN A O 1
ATOM 2836 N N . VAL A 1 354 ? -2.433 -7.251 21.279 1.00 88.31 354 VAL A N 1
ATOM 2837 C CA . VAL A 1 354 ? -2.419 -5.802 21.480 1.00 88.31 354 VAL A CA 1
ATOM 2838 C C . VAL A 1 354 ? -1.230 -5.215 20.728 1.00 88.31 354 VAL A C 1
ATOM 2840 O O . VAL A 1 354 ? -0.069 -5.531 20.987 1.00 88.31 354 VAL A O 1
ATOM 2843 N N . MET A 1 355 ? -1.522 -4.329 19.786 1.00 87.25 355 MET A N 1
ATOM 2844 C CA . MET A 1 355 ? -0.494 -3.626 19.034 1.00 87.25 355 MET A CA 1
ATOM 2845 C C . MET A 1 355 ? 0.219 -2.621 19.945 1.00 87.25 355 MET A C 1
ATOM 2847 O O . MET A 1 355 ? -0.429 -1.881 20.685 1.00 87.25 355 MET A O 1
ATOM 2851 N N . PHE A 1 356 ? 1.551 -2.569 19.846 1.00 87.38 356 PHE A N 1
ATOM 2852 C CA . PHE A 1 356 ? 2.426 -1.696 20.647 1.00 87.38 356 PHE A CA 1
ATOM 2853 C C . PHE A 1 356 ? 2.417 -1.986 22.159 1.00 87.38 356 PHE A C 1
ATOM 2855 O O . PHE A 1 356 ? 2.799 -1.132 22.951 1.00 87.38 356 PHE A O 1
ATOM 2862 N N . GLU A 1 357 ? 2.000 -3.180 22.584 1.00 89.31 357 GLU A N 1
ATOM 2863 C CA . GLU A 1 357 ? 2.002 -3.553 24.001 1.00 89.31 357 GLU A CA 1
ATOM 2864 C C . GLU A 1 357 ? 3.392 -3.384 24.651 1.00 89.31 357 GLU A C 1
ATOM 2866 O O . GLU A 1 357 ? 4.416 -3.861 24.150 1.00 89.31 357 GLU A O 1
ATOM 2871 N N . GLY A 1 358 ? 3.422 -2.692 25.790 1.00 88.75 358 GLY A N 1
ATOM 2872 C CA . GLY A 1 358 ? 4.618 -2.354 26.560 1.00 88.75 358 GLY A CA 1
ATOM 2873 C C . GLY A 1 358 ? 5.391 -1.127 26.067 1.00 88.75 358 GLY A C 1
ATOM 2874 O O . GLY A 1 358 ? 6.351 -0.728 26.727 1.00 88.75 358 GLY A O 1
ATOM 2875 N N . TRP A 1 359 ? 5.006 -0.518 24.945 1.00 87.88 359 TRP A N 1
ATOM 2876 C CA . TRP A 1 359 ? 5.632 0.715 24.461 1.00 87.88 359 TRP A CA 1
ATOM 2877 C C . TRP A 1 359 ? 5.218 1.898 25.333 1.00 87.88 359 TRP A C 1
ATOM 2879 O O . TRP A 1 359 ? 4.095 1.933 25.840 1.00 87.88 359 TRP A O 1
ATOM 2889 N N . ASP A 1 360 ? 6.119 2.860 25.519 1.00 91.06 360 ASP A N 1
ATOM 2890 C CA . ASP A 1 360 ? 5.768 4.159 26.095 1.00 91.06 360 ASP A CA 1
ATOM 2891 C C . ASP A 1 360 ? 4.810 4.909 25.161 1.00 91.06 360 ASP A C 1
ATOM 2893 O O . ASP A 1 360 ? 4.905 4.807 23.937 1.00 91.06 360 ASP A O 1
ATOM 2897 N N . GLU A 1 361 ? 3.867 5.670 25.713 1.00 88.75 361 GLU A N 1
ATOM 2898 C CA . GLU A 1 361 ? 2.878 6.379 24.902 1.00 88.75 361 GLU A CA 1
ATOM 2899 C C . GLU A 1 361 ? 3.484 7.366 23.888 1.00 88.75 361 GLU A C 1
ATOM 2901 O O . GLU A 1 361 ? 2.832 7.664 22.872 1.00 88.75 361 GLU A O 1
ATOM 2906 N N . ALA A 1 362 ? 4.693 7.870 24.175 1.00 86.50 362 ALA A N 1
ATOM 2907 C CA . ALA A 1 362 ? 5.445 8.808 23.351 1.00 86.50 362 ALA A CA 1
ATOM 2908 C C . ALA A 1 362 ? 6.281 8.118 22.263 1.00 86.50 362 ALA A C 1
ATOM 2910 O O . ALA A 1 362 ? 6.722 8.788 21.329 1.00 86.50 362 ALA A O 1
ATOM 2911 N N . GLU A 1 363 ? 6.480 6.798 22.339 1.00 84.19 363 GLU A N 1
ATOM 2912 C CA . GLU A 1 363 ? 7.162 6.057 21.280 1.00 84.19 363 GLU A CA 1
ATOM 2913 C C . GLU A 1 363 ? 6.359 6.169 19.974 1.00 84.19 363 GLU A C 1
ATOM 2915 O O . GLU A 1 363 ? 5.141 5.973 19.934 1.00 84.19 363 GLU A O 1
ATOM 2920 N N . GLU A 1 364 ? 7.037 6.545 18.887 1.00 80.12 364 GLU A N 1
ATOM 2921 C CA . GLU A 1 364 ? 6.388 6.787 17.593 1.00 80.12 364 GLU A CA 1
ATOM 2922 C C . GLU A 1 364 ? 6.421 5.550 16.684 1.00 80.12 364 GLU A C 1
ATOM 2924 O O . GLU A 1 364 ? 5.469 5.287 15.945 1.00 80.12 364 GLU A O 1
ATOM 2929 N N . GLY A 1 365 ? 7.491 4.757 16.775 1.00 72.94 365 GLY A N 1
ATOM 2930 C CA . GLY A 1 365 ? 7.753 3.621 15.890 1.00 72.94 365 GLY A CA 1
ATOM 2931 C C . GLY A 1 365 ? 8.161 4.030 14.474 1.00 72.94 365 GLY A C 1
ATOM 2932 O O . GLY A 1 365 ? 8.217 5.214 14.132 1.00 72.94 365 GLY A O 1
ATOM 2933 N N . ALA A 1 366 ? 8.441 3.034 13.628 1.00 68.00 366 ALA A N 1
ATOM 2934 C CA . ALA A 1 366 ? 8.752 3.269 12.220 1.00 68.00 366 ALA A CA 1
ATOM 2935 C C . ALA A 1 366 ? 7.611 4.046 11.546 1.00 68.00 366 ALA A C 1
ATOM 2937 O O . ALA A 1 366 ? 6.435 3.726 11.743 1.00 68.00 366 ALA A O 1
ATOM 2938 N N . ARG A 1 367 ? 7.970 5.099 10.797 1.00 72.50 367 ARG A N 1
ATOM 2939 C CA . ARG A 1 367 ? 7.029 5.992 10.091 1.00 72.50 367 ARG A CA 1
ATOM 2940 C C . ARG A 1 367 ? 5.850 6.457 10.965 1.00 72.50 367 ARG A C 1
ATOM 2942 O O . ARG A 1 367 ? 4.721 6.561 10.496 1.00 72.50 367 ARG A O 1
ATOM 2949 N N . MET A 1 368 ? 6.122 6.724 12.246 1.00 77.94 368 MET A N 1
ATOM 2950 C CA . MET A 1 368 ? 5.163 7.250 13.224 1.00 77.94 368 MET A CA 1
ATOM 2951 C C . MET A 1 368 ? 3.929 6.372 13.466 1.00 77.94 368 MET A C 1
ATOM 2953 O O . MET A 1 368 ? 2.904 6.866 13.934 1.00 77.94 368 MET A O 1
ATOM 2957 N N . MET A 1 369 ? 4.007 5.068 13.180 1.00 79.00 369 MET A N 1
ATOM 2958 C CA . MET A 1 369 ? 2.860 4.166 13.260 1.00 79.00 369 MET A CA 1
ATOM 2959 C C . MET A 1 369 ? 2.083 4.260 14.590 1.00 79.00 369 MET A C 1
ATOM 2961 O O . MET A 1 369 ? 0.853 4.327 14.583 1.00 79.00 369 MET A O 1
ATOM 2965 N N . ALA A 1 370 ? 2.755 4.329 15.737 1.00 82.88 370 ALA A N 1
ATOM 2966 C CA . ALA A 1 370 ? 2.086 4.402 17.040 1.00 82.88 370 ALA A CA 1
ATOM 2967 C C . ALA A 1 370 ? 1.392 5.758 17.312 1.00 82.88 370 ALA A C 1
ATOM 2969 O O . ALA A 1 370 ? 0.701 5.914 18.325 1.00 82.88 370 ALA A O 1
ATOM 2970 N N . GLN A 1 371 ? 1.551 6.733 16.413 1.00 84.44 371 GLN A N 1
ATOM 2971 C CA . GLN A 1 371 ? 0.953 8.070 16.464 1.00 84.44 371 GLN A CA 1
ATOM 2972 C C . GLN A 1 371 ? 0.026 8.356 15.277 1.00 84.44 371 GLN A C 1
ATOM 2974 O O . GLN A 1 371 ? -0.450 9.481 15.139 1.00 84.44 371 GLN A O 1
ATOM 2979 N N . THR A 1 372 ? -0.308 7.349 14.461 1.00 87.31 372 THR A N 1
ATOM 2980 C CA . THR A 1 372 ? -1.209 7.530 13.316 1.00 87.31 372 THR A CA 1
ATOM 2981 C C . THR A 1 372 ? -2.510 6.743 13.445 1.00 87.31 372 THR A C 1
ATOM 2983 O O . THR A 1 372 ? -2.501 5.537 13.721 1.00 87.31 372 THR A O 1
ATOM 2986 N N . ALA A 1 373 ? -3.634 7.433 13.218 1.00 91.44 373 ALA A N 1
ATOM 2987 C CA . ALA A 1 373 ? -4.958 6.821 13.174 1.00 91.44 373 ALA A CA 1
ATOM 2988 C C . ALA A 1 373 ? -5.036 5.743 12.084 1.00 91.44 373 ALA A C 1
ATOM 2990 O O . ALA A 1 373 ? -4.374 5.837 11.053 1.00 91.44 373 ALA A O 1
ATOM 2991 N N . ARG A 1 374 ? -5.820 4.691 12.326 1.00 91.88 374 ARG A N 1
ATOM 2992 C CA . ARG A 1 374 ? -5.917 3.547 11.409 1.00 91.88 374 ARG A CA 1
ATOM 2993 C C . ARG A 1 374 ? -7.188 2.742 11.614 1.00 91.88 374 ARG A C 1
ATOM 2995 O O . ARG A 1 374 ? -7.820 2.823 12.667 1.00 91.88 374 ARG A O 1
ATOM 3002 N N . ASN A 1 375 ? -7.539 1.927 10.625 1.00 92.12 375 ASN A N 1
ATOM 3003 C CA . ASN A 1 375 ? -8.552 0.906 10.813 1.00 92.12 375 ASN A CA 1
ATOM 3004 C C . ASN A 1 375 ? -8.055 -0.126 11.820 1.00 92.12 375 ASN A C 1
ATOM 3006 O O . ASN A 1 375 ? -6.872 -0.465 11.863 1.00 92.12 375 ASN A O 1
ATOM 3010 N N . ALA A 1 376 ? -8.979 -0.605 12.637 1.00 91.62 376 ALA A N 1
ATOM 3011 C CA . ALA A 1 376 ? -8.716 -1.623 13.632 1.00 91.62 376 ALA A CA 1
ATOM 3012 C C . ALA A 1 376 ? -9.590 -2.844 13.364 1.00 91.62 376 ALA A C 1
ATOM 3014 O O . ALA A 1 376 ? -10.727 -2.723 12.890 1.00 91.62 376 ALA A O 1
ATOM 3015 N N . TRP A 1 377 ? -9.065 -4.025 13.685 1.00 91.12 377 TRP A N 1
ATOM 3016 C CA . TRP A 1 377 ? -9.911 -5.207 13.765 1.00 91.12 377 TRP A CA 1
ATOM 3017 C C . TRP A 1 377 ? -10.788 -5.137 15.012 1.00 91.12 377 TRP A C 1
ATOM 3019 O O . TRP A 1 377 ? -12.010 -5.230 14.916 1.00 91.12 377 TRP A O 1
ATOM 3029 N N . ALA A 1 378 ? -10.160 -4.887 16.158 1.00 94.88 378 ALA A N 1
ATOM 3030 C CA . ALA A 1 378 ? -10.834 -4.621 17.414 1.00 94.88 378 ALA A CA 1
ATOM 3031 C C . ALA A 1 378 ? -10.115 -3.514 18.189 1.00 94.88 378 ALA A C 1
ATOM 3033 O O . ALA A 1 378 ? -8.942 -3.209 17.950 1.00 94.88 378 ALA A O 1
ATOM 3034 N N . VAL A 1 379 ? -10.845 -2.903 19.115 1.00 96.12 379 VAL A N 1
ATOM 3035 C CA . VAL A 1 379 ? -10.302 -1.945 20.072 1.00 96.12 379 VAL A CA 1
ATOM 3036 C C . VAL A 1 379 ? -10.763 -2.299 21.474 1.00 96.12 379 VAL A C 1
ATOM 3038 O O . VAL A 1 379 ? -11.837 -2.863 21.664 1.00 96.12 379 VAL A O 1
ATOM 3041 N N . ASP A 1 380 ? -9.940 -1.963 22.453 1.00 93.94 380 ASP A N 1
ATOM 3042 C CA . ASP A 1 380 ? -10.190 -2.269 23.853 1.00 93.94 380 ASP A CA 1
ATOM 3043 C C . ASP A 1 380 ? -11.354 -1.458 24.432 1.00 93.94 380 ASP A C 1
ATOM 3045 O O . ASP A 1 380 ? -11.377 -0.224 24.358 1.00 93.94 380 ASP A O 1
ATOM 3049 N N . VAL A 1 381 ? -12.304 -2.158 25.057 1.00 93.06 381 VAL A N 1
ATOM 3050 C CA . VAL A 1 381 ? -13.495 -1.563 25.674 1.00 93.06 381 VAL A CA 1
ATOM 3051 C C . VAL A 1 381 ? -13.165 -0.495 26.706 1.00 93.06 381 VAL A C 1
ATOM 3053 O O . VAL A 1 381 ? -13.910 0.473 26.845 1.00 93.06 381 VAL A O 1
ATOM 3056 N N . ARG A 1 382 ? -12.019 -0.588 27.385 1.00 92.31 382 ARG A N 1
ATOM 3057 C CA . ARG A 1 382 ? -11.605 0.404 28.382 1.00 92.31 382 ARG A CA 1
ATOM 3058 C C . ARG A 1 382 ? -11.440 1.791 27.757 1.00 92.31 382 ARG A C 1
ATOM 3060 O O . ARG A 1 382 ? -11.699 2.787 28.430 1.00 92.31 382 ARG A O 1
ATOM 3067 N N . CYS A 1 383 ? -11.076 1.879 26.477 1.00 93.44 383 CYS A N 1
ATOM 3068 C CA . CYS A 1 383 ? -10.883 3.135 25.761 1.00 93.44 383 CYS A CA 1
ATOM 3069 C C . CYS A 1 383 ? -11.548 3.088 24.379 1.00 93.44 383 CYS A C 1
ATOM 3071 O O . CYS A 1 383 ? -10.868 3.063 23.354 1.00 93.44 383 CYS A O 1
ATOM 3073 N N . MET A 1 384 ? -12.882 3.099 24.345 1.00 94.06 384 MET A N 1
ATOM 3074 C CA . MET A 1 384 ? -13.647 3.219 23.104 1.00 94.06 384 MET A CA 1
ATOM 3075 C C . MET A 1 384 ? -14.812 4.196 23.233 1.00 94.06 384 MET A C 1
ATOM 3077 O O . MET A 1 384 ? -15.427 4.319 24.289 1.00 94.06 384 MET A O 1
ATOM 3081 N N . LYS A 1 385 ? -15.116 4.870 22.127 1.00 95.19 385 LYS A N 1
ATOM 3082 C CA . LYS A 1 385 ? -16.363 5.589 21.889 1.00 95.19 385 LYS A CA 1
ATOM 3083 C C . LYS A 1 385 ? -17.178 4.814 20.869 1.00 95.19 385 LYS A C 1
ATOM 3085 O O . LYS A 1 385 ? -16.611 4.363 19.874 1.00 95.19 385 LYS A O 1
ATOM 3090 N N . ILE A 1 386 ? -18.481 4.695 21.088 1.00 96.06 386 ILE A N 1
ATOM 3091 C CA . ILE A 1 386 ? -19.388 3.991 20.177 1.00 96.06 386 ILE A CA 1
ATOM 3092 C C . ILE A 1 386 ? -20.489 4.918 19.676 1.00 96.06 386 ILE A C 1
ATOM 3094 O O . ILE A 1 386 ? -20.847 5.901 20.327 1.00 96.06 386 ILE A O 1
ATOM 3098 N N . ARG A 1 387 ? -21.049 4.565 18.524 1.00 94.75 387 ARG A N 1
ATOM 3099 C CA . ARG A 1 387 ? -22.300 5.133 18.035 1.00 94.75 387 ARG A CA 1
ATOM 3100 C C . ARG A 1 387 ? -23.481 4.841 18.970 1.00 94.75 387 ARG A C 1
ATOM 3102 O O . ARG A 1 387 ? -23.544 3.728 19.497 1.00 94.75 387 ARG A O 1
ATOM 3109 N N . PRO A 1 388 ? -24.451 5.767 19.113 1.00 93.50 388 PRO A N 1
ATOM 3110 C CA . PRO A 1 388 ? -25.680 5.517 19.870 1.00 93.50 388 PRO A CA 1
ATOM 3111 C C . PRO A 1 388 ? -26.418 4.246 19.430 1.00 93.50 388 PRO A C 1
ATOM 3113 O O . PRO A 1 388 ? -26.889 3.481 20.264 1.00 93.50 388 PRO A O 1
ATOM 3116 N N . GLU A 1 389 ? -26.435 3.961 18.128 1.00 95.06 389 GLU A N 1
ATOM 3117 C CA . GLU A 1 389 ? -27.088 2.786 17.541 1.00 95.06 389 GLU A CA 1
ATOM 3118 C C . GLU A 1 389 ? -26.483 1.452 18.014 1.00 95.06 389 GLU A C 1
ATOM 3120 O O . GLU A 1 389 ? -27.117 0.407 17.894 1.00 95.06 389 GLU A O 1
ATOM 3125 N N . LEU A 1 390 ? -25.265 1.474 18.564 1.00 96.69 390 LEU A N 1
ATOM 3126 C CA . LEU A 1 390 ? -24.564 0.287 19.054 1.00 96.69 390 LEU A CA 1
ATOM 3127 C C . LEU A 1 390 ? -24.748 0.052 20.557 1.00 96.69 390 LEU A C 1
ATOM 3129 O O . LEU A 1 390 ? -24.267 -0.960 21.060 1.00 96.69 390 LEU A O 1
ATOM 3133 N N . GLN A 1 391 ? -25.429 0.947 21.282 1.00 94.81 391 GLN A N 1
ATOM 3134 C CA . GLN A 1 391 ? -25.578 0.842 22.739 1.00 94.81 391 GLN A CA 1
ATOM 3135 C C . GLN A 1 391 ? -26.352 -0.410 23.175 1.00 94.81 391 GLN A C 1
ATOM 3137 O O . GLN A 1 391 ? -25.972 -1.033 24.160 1.00 94.81 391 GLN A O 1
ATOM 3142 N N . GLY A 1 392 ? -27.373 -0.834 22.422 1.00 95.56 392 GLY A N 1
ATOM 3143 C CA . GLY A 1 392 ? -28.102 -2.071 22.731 1.00 95.56 392 GLY A CA 1
ATOM 3144 C C . GLY A 1 392 ? -27.222 -3.320 22.604 1.00 95.56 392 GLY A C 1
ATOM 3145 O O . GLY A 1 392 ? -27.199 -4.162 23.496 1.00 95.56 392 GLY A O 1
ATOM 3146 N N . LEU A 1 393 ? -26.424 -3.402 21.532 1.00 96.44 393 LEU A N 1
ATOM 3147 C CA . LEU A 1 393 ? -25.440 -4.476 21.353 1.00 96.44 393 LEU A CA 1
ATOM 3148 C C . LEU A 1 393 ? -24.341 -4.419 22.425 1.00 96.44 393 LEU A C 1
ATOM 3150 O O . LEU A 1 393 ? -23.836 -5.448 22.867 1.00 96.44 393 LEU A O 1
ATOM 3154 N N . TYR A 1 394 ? -23.949 -3.213 22.823 1.00 95.00 394 TYR A N 1
ATOM 3155 C CA . TYR A 1 394 ? -22.967 -3.005 23.873 1.00 95.00 394 TYR A CA 1
ATOM 3156 C C . TYR A 1 394 ? -23.456 -3.597 25.202 1.00 95.00 394 TYR A C 1
ATOM 3158 O O . TYR A 1 394 ? -22.750 -4.400 25.808 1.00 95.00 394 TYR A O 1
ATOM 3166 N N . GLU A 1 395 ? -24.676 -3.257 25.619 1.00 93.31 395 GLU A N 1
ATOM 3167 C CA . GLU A 1 395 ? -25.280 -3.778 26.848 1.00 93.31 395 GLU A CA 1
ATOM 3168 C C . GLU A 1 395 ? -25.450 -5.300 26.802 1.00 93.31 395 GLU A C 1
ATOM 3170 O O . GLU A 1 395 ? -25.170 -5.978 27.787 1.00 93.31 395 GLU A O 1
ATOM 3175 N N . GLU A 1 396 ? -25.797 -5.853 25.637 1.00 94.06 396 GLU A N 1
ATOM 3176 C CA . GLU A 1 396 ? -25.873 -7.300 25.428 1.00 94.06 396 GLU A CA 1
ATOM 3177 C C . GLU A 1 396 ? -24.523 -8.007 25.660 1.00 94.06 396 GLU A C 1
ATOM 3179 O O . GLU A 1 396 ? -24.477 -9.057 26.298 1.00 94.06 396 GLU A O 1
ATOM 3184 N N . VAL A 1 397 ? -23.418 -7.453 25.144 1.00 93.12 397 VAL A N 1
ATOM 3185 C CA . VAL A 1 397 ? -22.090 -8.093 25.229 1.00 93.12 397 VAL A CA 1
ATOM 3186 C C . VAL A 1 397 ? -21.427 -7.872 26.588 1.00 93.12 397 VAL A C 1
ATOM 3188 O O . VAL A 1 397 ? -20.758 -8.771 27.098 1.00 93.12 397 VAL A O 1
ATOM 3191 N N . PHE A 1 398 ? -21.579 -6.683 27.167 1.00 90.12 398 PHE A N 1
ATOM 3192 C CA . PHE A 1 398 ? -20.856 -6.285 28.376 1.00 90.12 398 PHE A CA 1
ATOM 3193 C C . PHE A 1 398 ? -21.699 -6.339 29.656 1.00 90.12 398 PHE A C 1
ATOM 3195 O O . PHE A 1 398 ? -21.141 -6.241 30.747 1.00 90.12 398 PHE A O 1
ATOM 3202 N N . GLY A 1 399 ? -23.019 -6.509 29.547 1.00 88.50 399 GLY A N 1
ATOM 3203 C CA . GLY A 1 399 ? -23.930 -6.607 30.689 1.00 88.50 399 GLY A CA 1
ATOM 3204 C C . GLY A 1 399 ? -24.154 -5.291 31.440 1.00 88.50 399 GLY A C 1
ATOM 3205 O O . GLY A 1 399 ? -24.641 -5.314 32.570 1.00 88.50 399 GLY A O 1
ATOM 3206 N N . CYS A 1 400 ? -23.777 -4.149 30.860 1.00 87.19 400 CYS A N 1
ATOM 3207 C CA . CYS A 1 400 ? -23.988 -2.828 31.449 1.00 87.19 400 CYS A CA 1
ATOM 3208 C C . CYS A 1 400 ? -24.243 -1.756 30.384 1.00 87.19 400 CYS A C 1
ATOM 3210 O O . CYS A 1 400 ? -23.855 -1.899 29.222 1.00 87.19 400 CYS A O 1
ATOM 3212 N N . SER A 1 401 ? -24.881 -0.655 30.790 1.00 88.06 401 SER A N 1
ATOM 3213 C CA . SER A 1 401 ? -25.120 0.474 29.895 1.00 88.06 401 SER A CA 1
ATOM 3214 C C . SER A 1 401 ? -23.819 1.211 29.562 1.00 88.06 401 SER A C 1
ATOM 3216 O O . SER A 1 401 ? -22.922 1.362 30.394 1.00 88.06 401 SER A O 1
ATOM 3218 N N . TYR A 1 402 ? -23.736 1.735 28.338 1.00 85.88 402 TYR A N 1
ATOM 3219 C CA . TYR A 1 402 ? -22.571 2.500 27.888 1.00 85.88 402 TYR A CA 1
ATOM 3220 C C . TYR A 1 402 ? -22.368 3.809 28.681 1.00 85.88 402 TYR A C 1
ATOM 3222 O O . TYR A 1 402 ? -21.242 4.254 28.877 1.00 85.88 402 TYR A O 1
ATOM 3230 N N . GLU A 1 403 ? -23.440 4.432 29.173 1.00 76.94 403 GLU A N 1
ATOM 3231 C CA . GLU A 1 403 ? -23.371 5.684 29.944 1.00 76.94 403 GLU A CA 1
ATOM 3232 C C . GLU A 1 403 ? -22.805 5.479 31.360 1.00 76.94 403 GLU A C 1
ATOM 3234 O O . GLU A 1 403 ? -22.173 6.380 31.908 1.00 76.94 403 GLU A O 1
ATOM 3239 N N . GLY A 1 404 ? -22.968 4.278 31.929 1.00 62.16 404 GLY A N 1
ATOM 3240 C CA . GLY A 1 404 ? -22.367 3.861 33.201 1.00 62.16 404 GLY A CA 1
ATOM 3241 C C . GLY A 1 404 ? -21.008 3.165 33.054 1.00 62.16 404 GLY A C 1
ATOM 3242 O O . GLY A 1 404 ? -20.518 2.568 34.012 1.00 62.16 404 GLY A O 1
ATOM 3243 N N . HIS A 1 405 ? -20.408 3.198 31.860 1.00 68.00 405 HIS A N 1
ATOM 3244 C CA . HIS A 1 405 ? -19.255 2.379 31.484 1.00 68.00 405 HIS A CA 1
ATOM 3245 C C . HIS A 1 405 ? -17.962 2.730 32.242 1.00 68.00 405 HIS A C 1
ATOM 3247 O O . HIS A 1 405 ? -17.187 3.617 31.862 1.00 68.00 405 HIS A O 1
ATOM 3253 N N . ILE A 1 406 ? -17.674 1.967 33.298 1.00 65.31 406 ILE A N 1
ATOM 3254 C CA . ILE A 1 406 ? -16.363 1.922 33.956 1.00 65.31 406 ILE A CA 1
ATOM 3255 C C . ILE A 1 406 ? -15.917 0.460 34.053 1.00 65.31 406 ILE A C 1
ATOM 3257 O O . ILE A 1 406 ? -16.187 -0.228 35.033 1.00 65.31 406 ILE A O 1
ATOM 3261 N N . MET A 1 407 ? -15.207 -0.019 33.030 1.00 69.44 407 MET A N 1
ATOM 3262 C CA . MET A 1 407 ? -14.570 -1.340 33.080 1.00 69.44 407 MET A CA 1
ATOM 3263 C C . MET A 1 407 ? -13.223 -1.251 33.799 1.00 69.44 407 MET A C 1
ATOM 3265 O O . MET A 1 407 ? -12.261 -0.685 33.271 1.00 69.44 407 MET A O 1
ATOM 3269 N N . HIS A 1 408 ? -13.161 -1.819 35.001 1.00 61.91 408 HIS A N 1
ATOM 3270 C CA . HIS A 1 408 ? -11.907 -2.134 35.689 1.00 61.91 408 HIS A CA 1
ATOM 3271 C C . HIS A 1 408 ? -11.304 -3.421 35.114 1.00 61.91 408 HIS A C 1
ATOM 3273 O O . HIS A 1 408 ? -12.005 -4.172 34.440 1.00 61.91 408 HIS A O 1
ATOM 3279 N N . SER A 1 409 ? -10.009 -3.671 35.330 1.00 59.31 409 SER A N 1
ATOM 3280 C CA . SER A 1 409 ? -9.325 -4.865 34.819 1.00 59.31 409 SER A CA 1
ATOM 3281 C C . SER A 1 409 ? -9.997 -6.145 35.325 1.00 59.31 409 SER A C 1
ATOM 3283 O O . SER A 1 409 ? -9.728 -6.594 36.436 1.00 59.31 409 SER A O 1
ATOM 3285 N N . SER A 1 410 ? -10.876 -6.728 34.512 1.00 60.34 410 SER A N 1
ATOM 3286 C CA . SER A 1 410 ? -11.419 -8.062 34.730 1.00 60.34 410 SER A CA 1
ATOM 3287 C C . SER A 1 410 ? -10.690 -9.060 33.842 1.00 60.34 410 SER A C 1
ATOM 3289 O O . SER A 1 410 ? -10.222 -8.733 32.743 1.00 60.34 410 SER A O 1
ATOM 3291 N N . GLU A 1 411 ? -10.648 -10.311 34.288 1.00 55.75 411 GLU A N 1
ATOM 3292 C CA . GLU A 1 411 ? -10.368 -11.425 33.394 1.00 55.75 411 GLU A CA 1
ATOM 3293 C C . GLU A 1 411 ? -11.427 -11.378 32.272 1.00 55.75 411 GLU A C 1
ATOM 3295 O O . GLU A 1 411 ? -12.614 -11.192 32.537 1.00 55.75 411 GLU A O 1
ATOM 3300 N N . ASN A 1 412 ? -10.997 -11.466 31.010 1.00 79.06 412 ASN A N 1
ATOM 3301 C CA . ASN A 1 412 ? -11.828 -11.561 29.795 1.00 79.06 412 ASN A CA 1
ATOM 3302 C C . ASN A 1 412 ? -12.218 -10.283 29.004 1.00 79.06 412 ASN A C 1
ATOM 3304 O O . ASN A 1 412 ? -12.827 -10.412 27.938 1.00 79.06 412 ASN A O 1
ATOM 3308 N N . LEU A 1 413 ? -11.816 -9.062 29.393 1.00 84.69 413 LEU A N 1
ATOM 3309 C CA . LEU A 1 413 ? -12.185 -7.849 28.621 1.00 84.69 413 LEU A CA 1
ATOM 3310 C C . LEU A 1 413 ? -11.694 -7.852 27.165 1.00 84.69 413 LEU A C 1
ATOM 3312 O O . LEU A 1 413 ? -12.390 -7.346 26.285 1.00 84.69 413 LEU A O 1
ATOM 331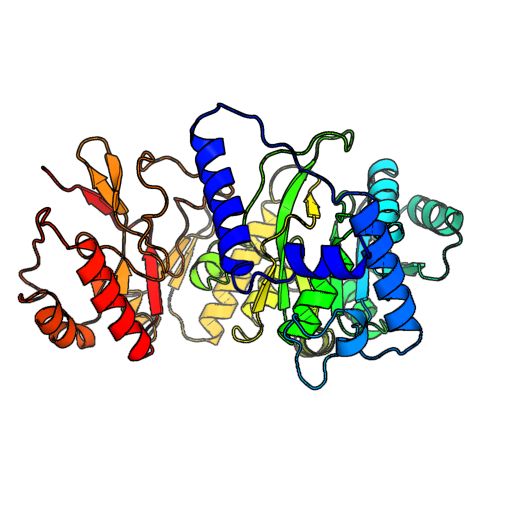6 N N . ASN A 1 414 ? -10.527 -8.435 26.881 1.00 85.12 414 ASN A N 1
ATOM 3317 C CA . ASN A 1 414 ? -10.007 -8.517 25.512 1.00 85.12 414 ASN A CA 1
ATOM 3318 C C . ASN A 1 414 ? -10.864 -9.427 24.622 1.00 85.12 414 ASN A C 1
ATOM 3320 O O . ASN A 1 414 ? -11.095 -9.105 23.458 1.00 85.12 414 ASN A O 1
ATOM 3324 N N . ALA A 1 415 ? -11.372 -10.550 25.141 1.00 89.00 415 ALA A N 1
ATOM 3325 C CA . ALA A 1 415 ? -12.236 -11.418 24.345 1.00 89.00 415 ALA A CA 1
ATOM 3326 C C . ALA A 1 415 ? -13.603 -10.770 24.104 1.00 89.00 415 ALA A C 1
ATOM 3328 O O . ALA A 1 415 ? -14.070 -10.771 22.967 1.00 89.00 415 ALA A O 1
ATOM 3329 N N . LEU A 1 416 ? -14.190 -10.142 25.130 1.00 91.75 416 LEU A N 1
ATOM 3330 C CA . LEU A 1 416 ? -15.449 -9.404 24.993 1.00 91.75 416 LEU A CA 1
ATOM 3331 C C . LEU A 1 416 ? -15.312 -8.218 24.025 1.00 91.75 416 LEU A C 1
ATOM 3333 O O . LEU A 1 416 ? -16.160 -8.031 23.157 1.00 91.75 416 LEU A O 1
ATOM 3337 N N . SER A 1 417 ? -14.203 -7.471 24.098 1.00 93.81 417 SER A N 1
ATOM 3338 C CA . SER A 1 417 ? -13.895 -6.382 23.157 1.00 93.81 417 SER A CA 1
ATOM 3339 C C . SER A 1 417 ? -13.878 -6.880 21.712 1.00 93.81 417 SER A C 1
ATOM 3341 O O . SER A 1 417 ? -14.492 -6.266 20.839 1.00 93.81 417 SER A O 1
ATOM 3343 N N . ARG A 1 418 ? -13.232 -8.025 21.455 1.00 93.44 418 ARG A N 1
ATOM 3344 C CA . ARG A 1 418 ? -13.215 -8.646 20.125 1.00 93.44 418 ARG A CA 1
ATOM 3345 C C . ARG A 1 418 ? -14.584 -9.127 19.681 1.00 93.44 418 ARG A C 1
ATOM 3347 O O . ARG A 1 418 ? -14.942 -8.889 18.535 1.00 93.44 418 ARG A O 1
ATOM 3354 N N . GLN A 1 419 ? -15.340 -9.774 20.564 1.00 94.62 419 GLN A N 1
ATOM 3355 C CA . GLN A 1 419 ? -16.691 -10.242 20.259 1.00 94.62 419 GLN A CA 1
ATOM 3356 C C . GLN A 1 419 ? -17.602 -9.073 19.868 1.00 94.62 419 GLN A C 1
ATOM 3358 O O . GLN A 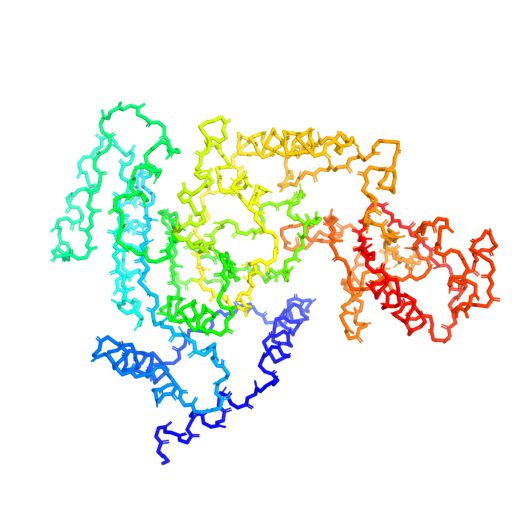1 419 ? -18.274 -9.135 18.839 1.00 94.62 419 GLN A O 1
ATOM 3363 N N . PHE A 1 420 ? -17.580 -7.986 20.644 1.00 96.12 420 PHE A N 1
ATOM 3364 C CA . PHE A 1 420 ? -18.324 -6.769 20.333 1.00 96.12 420 PHE A CA 1
ATOM 3365 C C . PHE A 1 420 ? -17.890 -6.175 18.988 1.00 96.12 420 PHE A C 1
ATOM 3367 O O . PHE A 1 420 ? -18.720 -5.948 18.112 1.00 96.12 420 PHE A O 1
ATOM 3374 N N . CYS A 1 421 ? -16.582 -5.989 18.785 1.00 97.06 421 CYS A N 1
ATOM 3375 C CA . CYS A 1 421 ? -16.038 -5.442 17.543 1.00 97.06 421 CYS A CA 1
ATOM 3376 C C . CYS A 1 421 ? -16.387 -6.303 16.316 1.00 97.06 421 CYS A C 1
ATOM 3378 O O . CYS A 1 421 ? -16.747 -5.756 15.276 1.00 97.06 421 CYS A O 1
ATOM 3380 N N . ALA A 1 422 ? -16.332 -7.633 16.430 1.00 95.94 422 ALA A N 1
ATOM 3381 C CA . ALA A 1 422 ? -16.709 -8.552 15.358 1.00 95.94 422 ALA A CA 1
ATOM 3382 C C . ALA A 1 422 ? -18.184 -8.379 14.964 1.00 95.94 422 ALA A C 1
ATOM 3384 O O . ALA A 1 422 ? -18.474 -8.152 13.791 1.00 95.94 422 ALA A O 1
ATOM 3385 N N . ARG A 1 423 ? -19.098 -8.358 15.944 1.00 97.25 423 ARG A N 1
ATOM 3386 C CA . ARG A 1 423 ? -20.534 -8.140 15.692 1.00 97.25 423 ARG A CA 1
ATOM 3387 C C . ARG A 1 423 ? -20.819 -6.766 15.085 1.00 97.25 423 ARG A C 1
ATOM 3389 O O . ARG A 1 423 ? -21.622 -6.646 14.167 1.00 97.25 423 ARG A O 1
ATOM 3396 N N . VAL A 1 424 ? -20.115 -5.723 15.525 1.00 97.44 424 VAL A N 1
ATOM 3397 C CA . VAL A 1 424 ? -20.236 -4.379 14.934 1.00 97.44 424 VAL A CA 1
ATOM 3398 C C . VAL A 1 424 ? -19.778 -4.357 13.469 1.00 97.44 424 VAL A C 1
ATOM 3400 O O . VAL A 1 424 ? -20.398 -3.690 12.638 1.00 97.44 424 VAL A O 1
ATOM 3403 N N . ARG A 1 425 ? -18.734 -5.117 13.121 1.00 95.50 425 ARG A N 1
ATOM 3404 C CA . ARG A 1 425 ? -18.280 -5.271 11.730 1.00 95.50 425 ARG A CA 1
ATOM 3405 C C . ARG A 1 425 ? -19.269 -6.064 10.878 1.00 95.50 425 ARG A C 1
ATOM 3407 O O . ARG A 1 425 ? -19.478 -5.697 9.726 1.00 95.50 425 ARG A O 1
ATOM 3414 N N . GLU A 1 426 ? -19.905 -7.096 11.431 1.00 96.31 426 GLU A N 1
ATOM 3415 C CA . GLU A 1 426 ? -20.982 -7.852 10.765 1.00 96.31 426 GLU A CA 1
ATOM 3416 C C . GLU A 1 426 ? -22.194 -6.966 10.441 1.00 96.31 426 GLU A C 1
ATOM 3418 O O . GLU A 1 426 ? -22.836 -7.148 9.409 1.00 96.31 426 GLU A O 1
ATOM 3423 N N . MET A 1 427 ? -22.453 -5.939 11.258 1.00 96.19 427 MET A N 1
ATOM 3424 C CA . MET A 1 427 ? -23.452 -4.897 10.979 1.00 96.19 427 MET A CA 1
ATOM 3425 C C . MET A 1 427 ? -23.008 -3.888 9.899 1.00 96.19 427 MET A C 1
ATOM 3427 O O . MET A 1 427 ? -23.744 -2.954 9.585 1.00 96.19 427 MET A O 1
ATOM 3431 N N . GLY A 1 428 ? -21.807 -4.042 9.335 1.00 94.81 428 GLY A N 1
ATOM 3432 C CA . GLY A 1 428 ? -21.254 -3.186 8.286 1.00 94.81 428 GLY A CA 1
ATOM 3433 C C . GLY A 1 428 ? -20.490 -1.959 8.788 1.00 94.81 428 GLY A C 1
ATOM 3434 O O . GLY A 1 428 ? -20.017 -1.168 7.970 1.00 94.81 428 GLY A O 1
ATOM 3435 N N . TYR A 1 429 ? -20.328 -1.775 10.101 1.00 97.00 429 TYR A N 1
ATOM 3436 C CA . TYR A 1 429 ? -19.568 -0.645 10.630 1.00 97.00 429 TYR A CA 1
ATOM 3437 C C . TYR A 1 429 ? -18.056 -0.906 10.620 1.00 97.00 429 TYR A C 1
ATOM 3439 O O . TYR A 1 429 ? -17.557 -1.991 10.908 1.00 97.00 429 TYR A O 1
ATOM 3447 N N . SER A 1 430 ? -17.301 0.151 10.348 1.00 95.62 430 SER A N 1
ATOM 3448 C CA . SER A 1 430 ? -15.849 0.212 10.494 1.00 95.62 430 SER A CA 1
ATOM 3449 C C . SER A 1 430 ? -15.448 0.636 11.904 1.00 95.62 430 SER A C 1
ATOM 3451 O O . SER A 1 430 ? -16.162 1.371 12.593 1.00 95.62 430 SER A O 1
ATOM 3453 N N . ILE A 1 431 ? -14.264 0.189 12.307 1.00 97.44 431 ILE A N 1
ATOM 3454 C CA . ILE A 1 431 ? -13.654 0.498 13.595 1.00 97.44 431 ILE A CA 1
ATOM 3455 C C . ILE A 1 431 ? -12.380 1.279 13.311 1.00 97.44 431 ILE A C 1
ATOM 3457 O O . ILE A 1 431 ? -11.552 0.871 12.489 1.00 97.44 431 ILE A O 1
ATOM 3461 N N . VAL A 1 432 ? -12.246 2.416 13.981 1.00 96.69 432 VAL A N 1
ATOM 3462 C CA . VAL A 1 432 ? -11.092 3.301 13.866 1.00 96.69 432 VAL A CA 1
ATOM 3463 C C . VAL A 1 432 ? -10.369 3.311 15.199 1.00 96.69 432 VAL A C 1
ATOM 3465 O O . VAL A 1 432 ? -10.986 3.432 16.251 1.00 96.69 432 VAL A O 1
ATOM 3468 N N . TRP A 1 433 ? -9.053 3.197 15.171 1.00 95.88 433 TRP A N 1
ATOM 3469 C CA . TRP A 1 433 ? -8.219 3.484 16.324 1.00 95.88 433 TRP A CA 1
ATOM 3470 C C . TRP A 1 433 ? -7.572 4.853 16.145 1.00 95.88 433 TRP A C 1
ATOM 3472 O O . TRP A 1 433 ? -7.012 5.148 15.087 1.00 95.88 433 TRP A O 1
ATOM 3482 N N . SER A 1 434 ? -7.663 5.686 17.179 1.00 94.00 434 SER A N 1
ATOM 3483 C CA . SER A 1 434 ? -7.071 7.016 17.230 1.00 94.00 434 SER A CA 1
ATOM 3484 C C . SER A 1 434 ? -6.050 7.093 18.371 1.00 94.00 434 SER A C 1
ATOM 3486 O O . SER A 1 434 ? -6.429 6.934 19.532 1.00 94.00 434 SER A O 1
ATOM 3488 N N . PRO A 1 435 ? -4.775 7.408 18.085 1.00 89.94 435 PRO A N 1
ATOM 3489 C CA . PRO A 1 435 ? -3.726 7.541 19.103 1.00 89.94 435 PRO A CA 1
ATOM 3490 C C . PRO A 1 435 ? -3.931 8.748 20.030 1.00 89.94 435 PRO A C 1
ATOM 3492 O O . PRO A 1 435 ? -3.306 8.826 21.088 1.00 89.94 435 PRO A O 1
ATOM 3495 N N . VAL A 1 436 ? -4.791 9.692 19.628 1.00 89.75 436 VAL A N 1
ATOM 3496 C CA . VAL A 1 436 ? -5.153 10.883 20.410 1.00 89.75 436 VAL A CA 1
ATOM 3497 C C . VAL A 1 436 ? -6.108 10.522 21.547 1.00 89.75 436 VAL A C 1
ATOM 3499 O O . VAL A 1 436 ? -6.069 11.148 22.604 1.00 89.75 436 VAL A O 1
ATOM 3502 N N . LEU A 1 437 ? -6.955 9.504 21.356 1.00 93.06 437 LEU A N 1
ATOM 3503 C CA . LEU A 1 437 ? -7.817 8.992 22.414 1.00 93.06 437 LEU A CA 1
ATOM 3504 C C . LEU A 1 437 ? -6.980 8.096 23.333 1.00 93.06 437 LEU A C 1
ATOM 3506 O O . LEU A 1 437 ? -6.315 7.172 22.869 1.00 93.06 437 LEU A O 1
ATOM 3510 N N . LYS A 1 438 ? -6.998 8.373 24.637 1.00 94.25 438 LYS A N 1
ATOM 3511 C CA . LYS A 1 438 ? -6.193 7.650 25.627 1.00 94.25 438 LYS A CA 1
ATOM 3512 C C . LYS A 1 438 ? -6.973 7.472 26.921 1.00 94.25 438 LYS A C 1
ATOM 3514 O O . LYS A 1 438 ? -7.773 8.335 27.281 1.00 94.25 438 LYS A O 1
ATOM 3519 N N . ARG A 1 439 ? -6.701 6.393 27.651 1.00 93.12 439 ARG A N 1
ATOM 3520 C CA . ARG A 1 439 ? -7.165 6.197 29.028 1.00 93.12 439 ARG A CA 1
ATOM 3521 C C . ARG A 1 439 ? -6.071 5.547 29.859 1.00 93.12 439 ARG A C 1
ATOM 3523 O O . ARG A 1 439 ? -5.605 4.470 29.506 1.00 93.12 439 ARG A O 1
ATOM 3530 N N . VAL A 1 440 ? -5.727 6.176 30.978 1.00 92.38 440 VAL A N 1
ATOM 3531 C CA . VAL A 1 440 ? -4.888 5.566 32.014 1.00 92.38 440 VAL A CA 1
ATOM 3532 C C . VAL A 1 440 ? -5.785 4.734 32.927 1.00 92.38 440 VAL A C 1
ATOM 3534 O O . VAL A 1 440 ? -6.794 5.235 33.431 1.00 92.38 440 VAL A O 1
ATOM 3537 N N . VAL A 1 441 ? -5.448 3.462 33.108 1.00 87.62 441 VAL A N 1
ATOM 3538 C CA . VAL A 1 441 ? -6.150 2.535 33.999 1.00 87.62 441 VAL A CA 1
ATOM 3539 C C . VAL A 1 441 ? -5.289 2.352 35.240 1.00 87.62 441 VAL A C 1
ATOM 3541 O O . VAL A 1 441 ? -4.126 1.973 35.138 1.00 87.62 441 VAL A O 1
ATOM 3544 N N . ARG A 1 442 ? -5.865 2.653 36.405 1.00 77.31 442 ARG A N 1
ATOM 3545 C CA . ARG A 1 442 ? -5.229 2.400 37.700 1.00 77.31 442 ARG A CA 1
ATOM 3546 C C . ARG A 1 442 ? -5.510 0.958 38.108 1.00 77.31 442 ARG A C 1
ATOM 3548 O O . ARG A 1 442 ? -6.644 0.505 37.931 1.00 77.31 442 ARG A O 1
ATOM 3555 N N . SER A 1 443 ? -4.470 0.266 38.565 1.00 59.78 443 SER A N 1
ATOM 3556 C CA . SER A 1 443 ? -4.544 -1.100 39.099 1.00 59.78 443 SER A CA 1
ATOM 3557 C C . SER A 1 443 ? -5.356 -1.169 40.380 1.00 59.78 443 SER A C 1
ATOM 3559 O O . SER A 1 443 ? -5.208 -0.224 41.191 1.00 59.78 443 SER A O 1
#

Sequence (443 aa):
MSPIGMIRNKITSAGAKGAEQIRAAAVRATARNGKEPYAYEEPSEDVLLMQENISERLREGEIPSSVLGSSLYLKKDARPPLFSVFVDVKEPDLRLFRSTLTSVLEQTYGEYELYIIDRGISDQVRDVVAWYREKRIHYLDISDGSGFAGIFNRAASEAAGDYILHLECGDLLTKDALFETALAIMQTDAEILYADEDRRDAKGRRFSDPYFKPDFSLDYLYAADYMSRIMVVRRSLFLALRFREEYEDAPEYDFVLRAPKSGIHHISRILCHVWQKGGPLPESLDARKRALEDYFRLRGVKASVRSTRGRDILEIEYIPDIFTSRRMVGIVGGKVLDEKHRIIGGLQDERGNVMFEGWDEAEEGARMMAQTARNAWAVDVRCMKIRPELQGLYEEVFGCSYEGHIMHSSENLNALSRQFCARVREMGYSIVWSPVLKRVVRS